Protein AF-A0AAU9V7X4-F1 (afdb_monomer_lite)

Sequence (435 aa):
MPQMSDNEHKAELEITHAEAVSEPPMSDLEDLETSSVGSTESSCNRRVSLLYTSPRRGTGVVMDLVTGVANDMLQKGKEALESASNMKRDIKATVYDSLQGLYETVLSLSDSRNRHKCNLERERAQHAKELMRVERAHSKELQNFKQLLLSGLQAAHNDIAATLKETQAVRSWLGYEMDEPFKRIKEIREAQVELEAKLQSLKKLGSSKGSCEVPQILERKIEESLKSVGGRIGSLSSRLEILSSELGETRALITEKLDNIPHTQDEDKQKEEDIGWKQELKTIESKIDQITTIKHQCKQEPQKDLTPELITISEKLEIVSSELRTMREANKTIASPHMPSIETEIAVQEVRQTLDSIKEGVTKLNPYTSSRTFAQVAAKPRSEHKQQPNHTLIISSRDPKATSDNVLTKIRSTLDLKSPGLGWKRSGKRETKRS

Radius of gyration: 50.89 Å; chains: 1; bounding box: 129×63×155 Å

Organism: Euphydryas editha (NCBI:txid104508)

pLDDT: mean 71.26, std 22.77, range [28.02, 98.5]

Foldseek 3Di:
DDDDDDDDDDDDDDDDDDDDDDDDDDDDDDDDDDDDDDDDDDDDPPPPPPQDDDPDPDVDPPDDPQLVVLVVVLVVLLVVLVVPPPDDPVVSVVVNVVSVVVSVVSVVVVVVVVVVVVVVSVVVVVVVVVVVVVVVVVVVVVVVVVVVVVVVVVVVVVVVVVVVVVVVVVVVVCCVVVVVVVVVVVVVVVVVVVVVVVVVVVVVVPPDDDDDPPDPVVVVVVVVVVVVVVVVVVVVVVVVVVVVVVVVVVVVVVVVVVVPPDDDPCVVVVVVVVVVVVVVVVVVVVVVVVVVVVVVVVPPDDDDDCVVVVVVVVVVVVVVVVVVVVVVVVVVVVPDDDDDDPVVVVVVVVVVVVVVVVVVVVCVVPVPPPPPDPVNVPDDPPPPPPVDPPDDDDDDDPDPPDDPVNVVVVVPVVDDCPDDDDDDDDDDDDDDDDD

Structure (mmCIF, N/CA/C/O backbone):
data_AF-A0AAU9V7X4-F1
#
_entry.id   AF-A0AAU9V7X4-F1
#
loop_
_atom_site.group_PDB
_atom_site.id
_atom_site.type_symbol
_atom_site.label_atom_id
_atom_site.label_alt_id
_atom_site.label_comp_id
_atom_site.label_asym_id
_atom_site.label_entity_id
_atom_site.label_seq_id
_atom_site.pdbx_PDB_ins_code
_atom_site.Cartn_x
_atom_site.Cartn_y
_atom_site.Cartn_z
_atom_site.occupancy
_atom_site.B_iso_or_equiv
_atom_site.auth_seq_id
_atom_site.auth_comp_id
_atom_site.auth_asym_id
_atom_site.auth_atom_id
_atom_site.pdbx_PDB_model_num
ATOM 1 N N . MET A 1 1 ? -59.855 -17.595 34.819 1.00 30.72 1 MET A N 1
ATOM 2 C CA . MET A 1 1 ? -60.385 -18.435 33.721 1.00 30.72 1 MET A CA 1
ATOM 3 C C . MET A 1 1 ? -60.205 -17.651 32.419 1.00 30.72 1 MET A C 1
ATOM 5 O O . MET A 1 1 ? -60.347 -16.438 32.485 1.00 30.72 1 MET A O 1
ATOM 9 N N . PRO A 1 2 ? -59.745 -18.308 31.339 1.00 42.97 2 PRO A N 1
ATOM 10 C CA . PRO A 1 2 ? -58.608 -17.936 30.463 1.00 42.97 2 PRO A CA 1
ATOM 11 C C . PRO A 1 2 ? -59.078 -17.273 29.137 1.00 42.97 2 PRO A C 1
ATOM 13 O O . PRO A 1 2 ? -60.279 -17.104 28.988 1.00 42.97 2 PRO A O 1
ATOM 16 N N . GLN A 1 3 ? -58.291 -16.805 28.151 1.00 33.91 3 GLN A N 1
ATOM 17 C CA . GLN A 1 3 ? -57.045 -17.235 27.470 1.00 33.91 3 GLN A CA 1
ATOM 18 C C . GLN A 1 3 ? -56.390 -15.973 26.830 1.00 33.91 3 GLN A C 1
ATOM 20 O O . GLN A 1 3 ? -57.121 -15.076 26.424 1.00 33.91 3 GLN A O 1
ATOM 25 N N . MET A 1 4 ? -55.077 -15.710 26.895 1.00 35.66 4 MET A N 1
ATOM 26 C CA . MET A 1 4 ? -53.954 -16.252 26.095 1.00 35.66 4 MET A CA 1
ATOM 27 C C . MET A 1 4 ? -54.194 -16.289 24.574 1.00 35.66 4 MET A C 1
ATOM 29 O O . MET A 1 4 ? -54.864 -17.193 24.082 1.00 35.66 4 MET A O 1
ATOM 33 N N . SER A 1 5 ? -53.553 -15.370 23.844 1.00 39.41 5 SER A N 1
ATOM 34 C CA . SER A 1 5 ? -53.067 -15.608 22.478 1.00 39.41 5 SER A CA 1
ATOM 35 C C . SER A 1 5 ? -51.903 -14.660 22.169 1.00 39.41 5 SER A C 1
ATOM 37 O O . SER A 1 5 ? -52.102 -13.500 21.800 1.00 39.41 5 SER A O 1
ATOM 39 N N . ASP A 1 6 ? -50.699 -15.189 22.366 1.00 33.41 6 ASP A N 1
ATOM 40 C CA . ASP A 1 6 ? -49.434 -14.688 21.842 1.00 33.41 6 ASP A CA 1
ATOM 41 C C . ASP A 1 6 ? -49.428 -14.788 20.311 1.00 33.41 6 ASP A C 1
ATOM 43 O O . ASP A 1 6 ? -49.919 -15.768 19.749 1.00 33.41 6 ASP A O 1
ATOM 47 N N . ASN A 1 7 ? -48.862 -13.791 19.628 1.00 33.34 7 ASN A N 1
ATOM 48 C CA . ASN A 1 7 ? -48.589 -13.868 18.195 1.00 33.34 7 ASN A CA 1
ATOM 49 C C . ASN A 1 7 ? -47.156 -13.379 17.944 1.00 33.34 7 ASN A C 1
ATOM 51 O O . ASN A 1 7 ? -46.900 -12.198 17.708 1.00 33.34 7 ASN A O 1
ATOM 55 N N . GLU A 1 8 ? -46.212 -14.312 18.063 1.00 36.16 8 GLU A N 1
ATOM 56 C CA . GLU A 1 8 ? -44.824 -14.157 17.641 1.00 36.16 8 GLU A CA 1
ATOM 57 C C . GLU A 1 8 ? -44.734 -14.348 16.119 1.00 36.16 8 GLU A C 1
ATOM 59 O O . GLU A 1 8 ? -44.995 -15.429 15.591 1.00 36.16 8 GLU A O 1
ATOM 64 N N . HIS A 1 9 ? -44.327 -13.306 15.392 1.00 35.53 9 HIS A N 1
ATOM 65 C CA . HIS A 1 9 ? -43.886 -13.444 14.005 1.00 35.53 9 HIS A CA 1
ATOM 66 C C . HIS A 1 9 ? -42.392 -13.757 13.967 1.00 35.53 9 HIS A C 1
ATOM 68 O O . HIS A 1 9 ? -41.532 -12.880 14.023 1.00 35.53 9 HIS A O 1
ATOM 74 N N . LYS A 1 10 ? -42.111 -15.055 13.863 1.00 33.75 10 LYS A N 1
ATOM 75 C CA . LYS A 1 10 ? -40.811 -15.641 13.557 1.00 33.75 10 LYS A CA 1
ATOM 76 C C . LYS A 1 10 ? -40.629 -15.615 12.033 1.00 33.75 10 LYS A C 1
ATOM 78 O O . LYS A 1 10 ? -41.284 -16.369 11.322 1.00 33.75 10 LYS A O 1
ATOM 83 N N . ALA A 1 11 ? -39.792 -14.713 11.526 1.00 35.59 11 ALA A N 1
ATOM 84 C CA . ALA A 1 11 ? -39.381 -14.714 10.123 1.00 35.59 11 ALA A CA 1
ATOM 85 C C . ALA A 1 11 ? -38.145 -15.611 9.972 1.00 35.59 11 ALA A C 1
ATOM 87 O O . ALA A 1 11 ? -37.038 -15.239 10.361 1.00 35.59 11 ALA A O 1
ATOM 88 N N . GLU A 1 12 ? -38.361 -16.815 9.449 1.00 31.42 12 GLU A N 1
ATOM 89 C CA . GLU A 1 12 ? -37.318 -17.726 8.985 1.00 31.42 12 GLU A CA 1
ATOM 90 C C . GLU A 1 12 ? -36.837 -17.251 7.603 1.00 31.42 12 GLU A C 1
ATOM 92 O O . GLU A 1 12 ? -37.624 -17.117 6.669 1.00 31.42 12 GLU A O 1
ATOM 97 N N . LEU A 1 13 ? -35.545 -16.933 7.489 1.00 34.25 13 LEU A N 1
ATOM 98 C CA . LEU A 1 13 ? -34.868 -16.656 6.221 1.00 34.25 13 LEU A CA 1
ATOM 99 C C . LEU A 1 13 ? -34.163 -17.942 5.778 1.00 34.25 13 LEU A C 1
ATOM 101 O O . LEU A 1 13 ? -33.057 -18.245 6.227 1.00 34.25 13 LEU A O 1
ATOM 105 N N . GLU A 1 14 ? -34.837 -18.703 4.918 1.00 29.36 14 GLU A N 1
ATOM 106 C CA . GLU A 1 14 ? -34.253 -19.801 4.148 1.00 29.36 14 GLU A CA 1
ATOM 107 C C . GLU A 1 14 ? -33.250 -19.255 3.123 1.00 29.36 14 GLU A C 1
ATOM 109 O O . GLU A 1 14 ? -33.559 -18.393 2.300 1.00 29.36 14 GLU A O 1
ATOM 114 N N . ILE A 1 15 ? -32.028 -19.785 3.171 1.00 31.42 15 ILE A N 1
ATOM 115 C CA . ILE A 1 15 ? -30.980 -19.574 2.174 1.00 31.42 15 ILE A CA 1
ATOM 116 C C . ILE A 1 15 ? -31.063 -20.743 1.191 1.00 31.42 15 ILE A C 1
ATOM 118 O O . ILE A 1 15 ? -30.637 -21.852 1.508 1.00 31.42 15 ILE A O 1
ATOM 122 N N . THR A 1 16 ? -31.586 -20.502 -0.011 1.00 30.14 16 THR A N 1
ATOM 123 C CA . THR A 1 16 ? -31.550 -21.470 -1.116 1.00 30.14 16 THR A CA 1
ATOM 124 C C . THR A 1 16 ? -30.448 -21.102 -2.107 1.00 30.14 16 THR A C 1
ATOM 126 O O . THR A 1 16 ? -30.533 -20.092 -2.807 1.00 30.14 16 THR A O 1
ATOM 129 N N . HIS A 1 17 ? -29.414 -21.943 -2.170 1.00 29.27 17 HIS A N 1
ATOM 130 C CA . HIS A 1 17 ? -28.446 -21.992 -3.264 1.00 29.27 17 HIS A CA 1
ATOM 131 C C . HIS A 1 17 ? -29.127 -22.553 -4.520 1.00 29.27 17 HIS A C 1
ATOM 133 O O . HIS A 1 17 ? -29.634 -23.671 -4.489 1.00 29.27 17 HIS A O 1
ATOM 139 N N . ALA A 1 18 ? -29.109 -21.802 -5.623 1.00 30.95 18 ALA A N 1
ATOM 140 C CA . ALA A 1 18 ? -29.470 -22.304 -6.946 1.00 30.95 18 ALA A CA 1
ATOM 141 C C . ALA A 1 18 ? -28.311 -22.053 -7.918 1.00 30.95 18 ALA A C 1
ATOM 143 O O . ALA A 1 18 ? -27.962 -20.922 -8.254 1.00 30.95 18 ALA A O 1
ATOM 144 N N . GLU A 1 19 ? -27.694 -23.165 -8.287 1.00 29.75 19 GLU A N 1
ATOM 145 C CA . GLU A 1 19 ? -26.628 -23.370 -9.251 1.00 29.75 19 GLU A CA 1
ATOM 146 C C . GLU A 1 19 ? -27.222 -23.335 -10.669 1.00 29.75 19 GLU A C 1
ATOM 148 O O . GLU A 1 19 ? -28.188 -24.039 -10.957 1.00 29.75 19 GLU A O 1
ATOM 153 N N . ALA A 1 20 ? -26.677 -22.501 -11.557 1.00 31.05 20 ALA A N 1
ATOM 154 C CA . ALA A 1 20 ? -27.019 -22.502 -12.978 1.00 31.05 20 ALA A CA 1
ATOM 155 C C . ALA A 1 20 ? -25.735 -22.353 -13.800 1.00 31.05 20 ALA A C 1
ATOM 157 O O . ALA A 1 20 ? -25.254 -21.253 -14.074 1.00 31.05 20 ALA A O 1
ATOM 158 N N . VAL A 1 21 ? -25.162 -23.506 -14.141 1.00 30.55 21 VAL A N 1
ATOM 159 C CA . VAL A 1 21 ? -24.080 -23.678 -15.111 1.00 30.55 21 VAL A CA 1
ATOM 160 C C . VAL A 1 21 ? -24.707 -23.670 -16.506 1.00 30.55 21 VAL A C 1
ATOM 162 O O . VAL A 1 21 ? -25.600 -24.464 -16.787 1.00 30.55 21 VAL A O 1
ATOM 165 N N . SER A 1 22 ? -24.253 -22.770 -17.378 1.00 31.19 22 SER A N 1
ATOM 166 C CA . SER A 1 22 ? -24.590 -22.763 -18.805 1.00 31.19 22 SER A CA 1
ATOM 167 C C . SER A 1 22 ? -23.291 -22.795 -19.606 1.00 31.19 22 SER A C 1
ATOM 169 O O . SER A 1 22 ? -22.630 -21.771 -19.768 1.00 31.19 22 SER A O 1
ATOM 171 N N . GLU A 1 23 ? -22.924 -23.978 -20.094 1.00 31.84 23 GLU A N 1
ATOM 172 C CA . GLU A 1 23 ? -21.881 -24.176 -21.106 1.00 31.84 23 GLU A CA 1
ATOM 173 C C . GLU A 1 23 ? -22.403 -23.818 -22.510 1.00 31.84 23 GLU A C 1
ATOM 175 O O . GLU A 1 23 ? -23.564 -24.096 -22.822 1.00 31.84 23 GLU A O 1
ATOM 180 N N . PRO A 1 24 ? -21.554 -23.266 -23.395 1.00 34.50 24 PRO A N 1
ATOM 181 C CA . PRO A 1 24 ? -21.704 -23.393 -24.839 1.00 34.50 24 PRO A CA 1
ATOM 182 C C . PRO A 1 24 ? -20.610 -24.308 -25.445 1.00 34.50 24 PRO A C 1
ATOM 184 O O . PRO A 1 24 ? -19.594 -24.575 -24.801 1.00 34.50 24 PRO A O 1
ATOM 187 N N . PRO A 1 25 ? -20.820 -24.822 -26.671 1.00 32.41 25 PRO A N 1
ATOM 188 C CA . PRO A 1 25 ? -20.326 -26.129 -27.090 1.00 32.41 25 PRO A CA 1
ATOM 189 C C . PRO A 1 25 ? -18.894 -26.145 -27.638 1.00 32.41 25 PRO A C 1
ATOM 191 O O . PRO A 1 25 ? -18.399 -25.179 -28.218 1.00 32.41 25 PRO A O 1
ATOM 194 N N . MET A 1 26 ? -18.296 -27.327 -27.487 1.00 29.56 26 MET A N 1
ATOM 195 C CA . MET A 1 26 ? -17.063 -27.812 -28.102 1.00 29.56 26 MET A CA 1
ATOM 196 C C . MET A 1 26 ? -17.129 -27.794 -29.636 1.00 29.56 26 MET A C 1
ATOM 198 O O . MET A 1 26 ? -18.118 -28.222 -30.230 1.00 29.56 26 MET A O 1
ATOM 202 N N . SER A 1 27 ? -16.028 -27.382 -30.261 1.00 30.39 27 SER A N 1
ATOM 203 C CA . SER A 1 27 ? -15.673 -27.763 -31.627 1.00 30.39 27 SER A CA 1
ATOM 204 C C . SER A 1 27 ? -14.194 -28.125 -31.660 1.00 30.39 27 SER A C 1
ATOM 206 O O . SER A 1 27 ? -13.351 -27.365 -31.178 1.00 30.39 27 SER A O 1
ATOM 208 N N . ASP A 1 28 ? -13.946 -29.303 -32.209 1.00 28.34 28 ASP A N 1
ATOM 209 C CA . ASP A 1 28 ? -12.711 -30.071 -32.219 1.00 28.34 28 ASP A CA 1
ATOM 210 C C . ASP A 1 28 ? -11.576 -29.409 -33.011 1.00 28.34 28 ASP A C 1
ATOM 212 O O . ASP A 1 28 ? -11.815 -28.784 -34.045 1.00 28.34 28 ASP A O 1
ATOM 216 N N . LEU A 1 29 ? -10.331 -29.611 -32.562 1.00 34.53 29 LEU A N 1
ATOM 217 C CA . LEU A 1 29 ? -9.209 -29.914 -33.454 1.00 34.53 29 LEU A CA 1
ATOM 218 C C . LEU A 1 29 ? -8.021 -30.495 -32.670 1.00 34.53 29 LEU A C 1
ATOM 220 O O . LEU A 1 29 ? -7.437 -29.873 -31.784 1.00 34.53 29 LEU A O 1
ATOM 224 N N . GLU A 1 30 ? -7.764 -31.733 -33.060 1.00 34.00 30 GLU A N 1
ATOM 225 C CA . GLU A 1 30 ? -6.785 -32.746 -32.694 1.00 34.00 30 GLU A CA 1
ATOM 226 C C . GLU A 1 30 ? -5.323 -32.282 -32.502 1.00 34.00 30 GLU A C 1
ATOM 228 O O . GLU A 1 30 ? -4.775 -31.473 -33.248 1.00 34.00 30 GLU A O 1
ATOM 233 N N . ASP A 1 31 ? -4.714 -32.898 -31.484 1.00 31.39 31 ASP A N 1
ATOM 234 C CA . ASP A 1 31 ? -3.425 -33.599 -31.476 1.00 31.39 31 ASP A CA 1
ATOM 235 C C . ASP A 1 31 ? -2.121 -32.887 -31.877 1.00 31.39 31 ASP A C 1
ATOM 237 O O . ASP A 1 31 ? -1.772 -32.724 -33.044 1.00 31.39 31 ASP A O 1
ATOM 241 N N . LEU A 1 32 ? -1.270 -32.680 -30.862 1.00 35.56 32 LEU A N 1
ATOM 242 C CA . LEU A 1 32 ? 0.072 -33.276 -30.867 1.00 35.56 32 LEU A CA 1
ATOM 243 C C . LEU A 1 32 ? 0.621 -33.387 -29.439 1.00 35.56 32 LEU A C 1
ATOM 245 O O . LEU A 1 32 ? 1.102 -32.431 -28.826 1.00 35.56 32 LEU A O 1
ATOM 249 N N . GLU A 1 33 ? 0.535 -34.609 -28.923 1.00 32.84 33 GLU A N 1
ATOM 250 C CA . GLU A 1 33 ? 1.266 -35.087 -27.761 1.00 32.84 33 GLU A CA 1
ATOM 251 C C . GLU A 1 33 ? 2.782 -35.000 -28.002 1.00 32.84 33 GLU A C 1
ATOM 253 O O . GLU A 1 33 ? 3.286 -35.495 -29.003 1.00 32.84 33 GLU A O 1
ATOM 258 N N . THR A 1 34 ? 3.530 -34.498 -27.018 1.00 32.31 34 THR A N 1
ATOM 259 C CA . THR A 1 34 ? 4.653 -35.278 -26.476 1.00 32.31 34 THR A CA 1
ATOM 260 C C . THR A 1 34 ? 4.748 -35.040 -24.977 1.00 32.31 34 THR A C 1
ATOM 262 O O . THR A 1 34 ? 5.019 -33.939 -24.496 1.00 32.31 34 THR A O 1
ATOM 265 N N . SER A 1 35 ? 4.491 -36.126 -24.264 1.00 30.92 35 SER A N 1
ATOM 266 C CA . SER A 1 35 ? 4.627 -36.357 -22.836 1.00 30.92 35 SER A CA 1
ATOM 267 C C . SER A 1 35 ? 6.038 -36.107 -22.294 1.00 30.92 35 SER A C 1
ATOM 269 O O . SER A 1 35 ? 7.014 -36.501 -22.928 1.00 30.92 35 SER A O 1
ATOM 271 N N . SER A 1 36 ? 6.135 -35.630 -21.049 1.00 30.58 36 SER A N 1
ATOM 272 C CA . SER A 1 36 ? 6.896 -36.333 -20.000 1.00 30.58 36 SER A CA 1
ATOM 273 C C . SER A 1 36 ? 6.608 -35.735 -18.612 1.00 30.58 36 SER A C 1
ATOM 275 O O . SER A 1 36 ? 7.132 -34.679 -18.268 1.00 30.58 36 SER A O 1
ATOM 277 N N . VAL A 1 37 ? 5.740 -36.435 -17.865 1.00 35.31 37 VAL A N 1
ATOM 278 C CA . VAL A 1 37 ? 5.791 -36.808 -16.425 1.00 35.31 37 VAL A CA 1
ATOM 279 C C . VAL A 1 37 ? 6.627 -35.905 -15.494 1.00 35.31 37 VAL A C 1
ATOM 281 O O . VAL A 1 37 ? 7.814 -35.722 -15.722 1.00 35.31 37 VAL A O 1
ATOM 284 N N . GLY A 1 38 ? 6.167 -35.365 -14.362 1.00 28.02 38 GLY A N 1
ATOM 285 C CA . GLY A 1 38 ? 4.974 -35.574 -13.540 1.00 28.02 38 GLY A CA 1
ATOM 286 C C . GLY A 1 38 ? 5.382 -35.437 -12.060 1.00 28.02 38 GLY A C 1
ATOM 287 O O . GLY A 1 38 ? 6.345 -36.079 -11.655 1.00 28.02 38 GLY A O 1
ATOM 288 N N . SER A 1 39 ? 4.701 -34.581 -11.282 1.00 31.48 39 SER A N 1
ATOM 289 C CA . SER A 1 39 ? 4.432 -34.727 -9.829 1.00 31.48 39 SER A CA 1
ATOM 290 C C . SER A 1 39 ? 3.629 -33.528 -9.292 1.00 31.48 39 SER A C 1
ATOM 292 O O . SER A 1 39 ? 4.160 -32.445 -9.069 1.00 31.48 39 SER A O 1
ATOM 294 N N . THR A 1 40 ? 2.320 -33.768 -9.188 1.00 33.16 40 THR A N 1
ATOM 295 C CA . THR A 1 40 ? 1.394 -33.480 -8.071 1.00 33.16 40 THR A CA 1
ATOM 296 C C . THR A 1 40 ? 1.391 -32.124 -7.342 1.00 33.16 40 THR A C 1
ATOM 298 O O . THR A 1 40 ? 2.305 -31.780 -6.602 1.00 33.16 40 THR A O 1
ATOM 301 N N . GLU A 1 41 ? 0.211 -31.496 -7.452 1.00 30.78 41 GLU A N 1
ATOM 302 C CA . GLU A 1 41 ? -0.530 -30.716 -6.444 1.00 30.78 41 GLU A CA 1
ATOM 303 C C . GLU A 1 41 ? -0.030 -29.318 -6.042 1.00 30.78 41 GLU A C 1
ATOM 305 O O . GLU A 1 41 ? 0.834 -29.143 -5.194 1.00 30.78 41 GLU A O 1
ATOM 310 N N . SER A 1 42 ? -0.709 -28.287 -6.559 1.00 34.16 42 SER A N 1
ATOM 311 C CA . SER A 1 42 ? -1.570 -27.423 -5.733 1.00 34.16 42 SER A CA 1
ATOM 312 C C . SER A 1 42 ? -2.266 -26.389 -6.624 1.00 34.16 42 SER A C 1
ATOM 314 O O . SER A 1 42 ? -1.626 -25.621 -7.349 1.00 34.16 42 SER A O 1
ATOM 316 N N . SER A 1 43 ? -3.597 -26.400 -6.588 1.00 39.78 43 SER A N 1
ATOM 317 C CA . SER A 1 43 ? -4.465 -25.453 -7.282 1.00 39.78 43 SER A CA 1
ATOM 318 C C . SER A 1 43 ? -4.207 -24.035 -6.773 1.00 39.78 43 SER A C 1
ATOM 320 O O . SER A 1 43 ? -4.572 -23.676 -5.655 1.00 39.78 43 SER A O 1
ATOM 322 N N . CYS A 1 44 ? -3.576 -23.205 -7.600 1.00 30.17 44 CYS A N 1
ATOM 323 C CA . CYS A 1 44 ? -3.637 -21.762 -7.448 1.00 30.17 44 CYS A CA 1
ATOM 324 C C . CYS A 1 44 ? -3.922 -21.121 -8.805 1.00 30.17 44 CYS A C 1
ATOM 326 O O . CYS A 1 44 ? -3.212 -21.337 -9.789 1.00 30.17 44 CYS A O 1
ATOM 328 N N . ASN A 1 45 ? -4.998 -20.333 -8.828 1.00 33.75 45 ASN A N 1
ATOM 329 C CA . ASN A 1 45 ? -5.410 -19.456 -9.913 1.00 33.75 45 ASN A CA 1
ATOM 330 C C . ASN A 1 45 ? -4.191 -18.788 -10.561 1.00 33.75 45 ASN A C 1
ATOM 332 O O . ASN A 1 45 ? -3.595 -17.863 -9.997 1.00 33.75 45 ASN A O 1
ATOM 336 N N . ARG A 1 46 ? -3.821 -19.257 -11.760 1.00 32.38 46 ARG A N 1
ATOM 337 C CA . ARG A 1 46 ? -2.793 -18.631 -12.591 1.00 32.38 46 ARG A CA 1
ATOM 338 C C . ARG A 1 46 ? -3.307 -17.267 -13.041 1.00 32.38 46 ARG A C 1
ATOM 340 O O . ARG A 1 46 ? -3.888 -17.123 -14.110 1.00 32.38 46 ARG A O 1
ATOM 347 N N . ARG A 1 47 ? -3.033 -16.236 -12.241 1.00 38.78 47 ARG A N 1
ATOM 348 C CA . ARG A 1 47 ? -2.853 -14.886 -12.775 1.00 38.78 47 ARG A CA 1
ATOM 349 C C . ARG A 1 47 ? -1.775 -14.988 -13.849 1.00 38.78 47 ARG A C 1
ATOM 351 O O . ARG A 1 47 ? -0.619 -15.267 -13.536 1.00 38.78 47 ARG A O 1
ATOM 358 N N . VAL A 1 48 ? -2.175 -14.803 -15.105 1.00 38.38 48 VAL A N 1
ATOM 359 C CA . VAL A 1 48 ? -1.262 -14.641 -16.235 1.00 38.38 48 VAL A CA 1
ATOM 360 C C . VAL A 1 48 ? -0.249 -13.569 -15.841 1.00 38.38 48 VAL A C 1
ATOM 362 O O . VAL A 1 48 ? -0.604 -12.425 -15.553 1.00 38.38 48 VAL A O 1
ATOM 365 N N . SER A 1 49 ? 1.012 -13.972 -15.724 1.00 43.06 49 SER A N 1
ATOM 366 C CA . SER A 1 49 ? 2.118 -13.068 -15.443 1.00 43.06 49 SER A CA 1
ATOM 367 C C . SER A 1 49 ? 2.194 -12.033 -16.564 1.00 43.06 49 SER A C 1
ATOM 369 O O . SER A 1 49 ? 2.651 -12.342 -17.657 1.00 43.06 49 SER A O 1
ATOM 371 N N . LEU A 1 50 ? 1.798 -10.791 -16.274 1.00 51.03 50 LEU A N 1
ATOM 372 C CA . LEU A 1 50 ? 2.036 -9.619 -17.129 1.00 51.03 50 LEU A CA 1
ATOM 373 C C . LEU A 1 50 ? 3.525 -9.235 -17.213 1.00 51.03 50 LEU A C 1
ATOM 375 O O . LEU A 1 50 ? 3.888 -8.278 -17.893 1.00 51.03 50 LEU A O 1
ATOM 379 N N . LEU A 1 51 ? 4.408 -9.954 -16.513 1.00 44.31 51 LEU A N 1
ATOM 380 C CA . LEU A 1 51 ? 5.842 -9.753 -16.638 1.00 44.31 51 LEU A CA 1
ATOM 381 C C . LEU A 1 51 ? 6.340 -10.502 -17.869 1.00 44.31 51 LEU A C 1
ATOM 383 O O . LEU A 1 51 ? 6.389 -11.733 -17.884 1.00 44.31 51 LEU A O 1
ATOM 387 N N . TYR A 1 52 ? 6.723 -9.718 -18.875 1.00 45.78 52 TYR A N 1
ATOM 388 C CA . TYR A 1 52 ? 7.433 -10.163 -20.065 1.00 45.78 52 TYR A CA 1
ATOM 389 C C . TYR A 1 52 ? 8.615 -11.042 -19.637 1.00 45.78 52 TYR A C 1
ATOM 391 O O . TYR A 1 52 ? 9.551 -10.584 -18.971 1.00 45.78 52 TYR A O 1
ATOM 399 N N . THR A 1 53 ? 8.561 -12.329 -19.971 1.00 47.50 53 THR A N 1
ATOM 400 C CA . THR A 1 53 ? 9.704 -13.223 -19.819 1.00 47.50 53 THR A CA 1
ATOM 401 C C . THR A 1 53 ? 10.799 -12.702 -20.734 1.00 47.50 53 THR A C 1
ATOM 403 O O . THR A 1 53 ? 10.630 -12.674 -21.952 1.00 47.50 53 THR A O 1
ATOM 406 N N . SER A 1 54 ? 11.898 -12.234 -20.141 1.00 47.06 54 SER A N 1
ATOM 407 C CA . SER A 1 54 ? 13.067 -11.767 -20.885 1.00 47.06 54 SER A CA 1
ATOM 408 C C . SER A 1 54 ? 13.453 -12.830 -21.924 1.00 47.06 54 SER A C 1
ATOM 410 O O . SER A 1 54 ? 13.484 -14.013 -21.559 1.00 47.06 54 SER A O 1
ATOM 412 N N . PRO A 1 55 ? 13.703 -12.463 -23.197 1.00 45.88 55 PRO A N 1
ATOM 413 C CA . PRO A 1 55 ? 14.048 -13.441 -24.216 1.00 45.88 55 PRO A CA 1
ATOM 414 C C . PRO A 1 55 ? 15.244 -14.252 -23.727 1.00 45.88 55 PRO A C 1
ATOM 416 O O . PRO A 1 55 ? 16.244 -13.683 -23.272 1.00 45.88 55 PRO A O 1
ATOM 419 N N . ARG A 1 56 ? 15.134 -15.587 -23.782 1.00 48.28 56 ARG A N 1
ATOM 420 C CA . ARG A 1 56 ? 16.282 -16.476 -23.573 1.00 48.28 56 ARG A CA 1
ATOM 421 C C . ARG A 1 56 ? 17.438 -15.932 -24.410 1.00 48.28 56 ARG A C 1
ATOM 423 O O . ARG A 1 56 ? 17.236 -15.610 -25.579 1.00 48.28 56 ARG A O 1
ATOM 430 N N . ARG A 1 57 ? 18.627 -15.825 -23.807 1.00 48.00 57 ARG A N 1
ATOM 431 C CA . ARG A 1 57 ? 19.874 -15.505 -24.514 1.00 48.00 57 ARG A CA 1
ATOM 432 C C . ARG A 1 57 ? 20.113 -16.585 -25.571 1.00 48.00 57 ARG A C 1
ATOM 434 O O . ARG A 1 57 ? 20.752 -17.591 -25.290 1.00 48.00 57 ARG A O 1
ATOM 441 N N . GLY A 1 58 ? 19.538 -16.397 -26.753 1.00 44.00 58 GLY A N 1
ATOM 442 C CA . GLY A 1 58 ? 19.926 -17.107 -27.955 1.00 44.00 58 GLY A CA 1
ATOM 443 C C . GLY A 1 58 ? 21.333 -16.655 -28.306 1.00 44.00 58 GLY A C 1
ATOM 444 O O . GLY A 1 58 ? 21.613 -15.459 -28.362 1.00 44.00 58 GLY A O 1
ATOM 445 N N . THR A 1 59 ? 22.226 -17.618 -28.467 1.00 47.72 59 THR A N 1
ATOM 446 C CA . THR A 1 59 ? 23.663 -17.470 -28.712 1.00 47.72 59 THR A CA 1
ATOM 447 C C . THR A 1 59 ? 23.953 -17.013 -30.148 1.00 47.72 59 THR A C 1
ATOM 449 O O . THR A 1 59 ? 24.793 -17.582 -30.835 1.00 47.72 59 THR A O 1
ATOM 452 N N . GLY A 1 60 ? 23.226 -16.005 -30.624 1.00 51.22 60 GLY A N 1
ATOM 453 C CA . GLY A 1 60 ? 23.405 -15.398 -31.934 1.00 51.22 60 GLY A CA 1
ATOM 454 C C . GLY A 1 60 ? 23.346 -13.886 -31.799 1.00 51.22 60 GLY A C 1
ATOM 455 O O . GLY A 1 60 ? 22.466 -13.353 -31.121 1.00 51.22 60 GLY A O 1
ATOM 456 N N . VAL A 1 61 ? 24.291 -13.191 -32.429 1.00 53.59 61 VAL A N 1
ATOM 457 C CA . VAL A 1 61 ? 24.195 -11.745 -32.639 1.00 53.59 61 VAL A CA 1
ATOM 458 C C . VAL A 1 61 ? 23.011 -11.535 -33.577 1.00 53.59 61 VAL A C 1
ATOM 460 O O . VAL A 1 61 ? 23.137 -11.685 -34.788 1.00 53.59 61 VAL A O 1
ATOM 463 N N . VAL A 1 62 ? 21.829 -11.279 -33.017 1.00 58.53 62 VAL A N 1
ATOM 464 C CA . VAL A 1 62 ? 20.679 -10.845 -33.809 1.00 58.53 62 VAL A CA 1
ATOM 465 C C . VAL A 1 62 ? 21.027 -9.449 -34.301 1.00 58.53 62 VAL A C 1
ATOM 467 O O . VAL A 1 62 ? 20.951 -8.489 -33.533 1.00 58.53 62 VAL A O 1
ATOM 470 N N . MET A 1 63 ? 21.481 -9.354 -35.552 1.00 67.12 63 MET A N 1
ATOM 471 C CA . MET A 1 63 ? 21.694 -8.064 -36.191 1.00 67.12 63 MET A CA 1
ATOM 472 C C . MET A 1 63 ? 20.346 -7.365 -36.287 1.00 67.12 63 MET A C 1
ATOM 474 O O . MET A 1 63 ? 19.384 -7.889 -36.853 1.00 67.12 63 MET A O 1
ATOM 478 N N . ASP A 1 64 ? 20.256 -6.193 -35.676 1.00 82.75 64 ASP A N 1
ATOM 479 C CA . ASP A 1 64 ? 19.115 -5.326 -35.882 1.00 82.75 64 ASP A CA 1
ATOM 480 C C . ASP A 1 64 ? 19.104 -4.826 -37.330 1.00 82.75 64 ASP A C 1
ATOM 482 O O . ASP A 1 64 ? 20.140 -4.723 -37.981 1.00 82.75 64 ASP A O 1
ATOM 486 N N . LEU A 1 65 ? 17.920 -4.483 -37.837 1.00 86.50 65 LEU A N 1
ATOM 487 C CA . LEU A 1 65 ? 17.735 -4.077 -39.233 1.00 86.50 65 LEU A CA 1
ATOM 488 C C . LEU A 1 65 ? 18.736 -2.994 -39.682 1.00 86.50 65 LEU A C 1
ATOM 490 O O . LEU A 1 65 ? 19.206 -3.019 -40.813 1.00 86.50 65 LEU A O 1
ATOM 494 N N . VAL A 1 66 ? 19.101 -2.073 -38.784 1.00 88.50 66 VAL A N 1
ATOM 495 C CA . VAL A 1 66 ? 20.049 -0.986 -39.071 1.00 88.50 66 VAL A CA 1
ATOM 496 C C . VAL A 1 66 ? 21.481 -1.499 -39.234 1.00 88.50 66 VAL A C 1
ATOM 498 O O . VAL A 1 66 ? 22.171 -1.057 -40.150 1.00 88.50 66 VAL A O 1
ATOM 501 N N . THR A 1 67 ? 21.938 -2.436 -38.397 1.00 91.44 67 THR A N 1
ATOM 502 C CA . THR A 1 67 ? 23.279 -3.029 -38.552 1.00 91.44 67 THR A CA 1
ATOM 503 C C . THR A 1 67 ? 23.350 -3.942 -39.769 1.00 91.44 67 THR A C 1
ATOM 505 O O . THR A 1 67 ? 24.360 -3.919 -40.468 1.00 91.44 67 THR A O 1
ATOM 508 N N . GLY A 1 68 ? 22.259 -4.644 -40.096 1.00 92.38 68 GLY A N 1
ATOM 509 C CA . GLY A 1 68 ? 22.132 -5.391 -41.350 1.00 92.38 68 GLY A CA 1
ATOM 510 C C . GLY A 1 68 ? 22.263 -4.489 -42.582 1.00 92.38 68 GLY A C 1
ATOM 511 O O . GLY A 1 68 ? 23.134 -4.711 -43.417 1.00 92.38 68 GLY A O 1
ATOM 512 N N . VAL A 1 69 ? 21.480 -3.406 -42.653 1.00 93.44 69 VAL A N 1
ATOM 513 C CA . VAL A 1 69 ? 21.551 -2.435 -43.763 1.00 93.44 69 VAL A CA 1
ATOM 514 C C . VAL A 1 69 ? 22.930 -1.775 -43.853 1.00 93.44 69 VAL A C 1
ATOM 516 O O . VAL A 1 69 ? 23.450 -1.586 -44.951 1.00 93.44 69 VAL A O 1
ATOM 519 N N . ALA A 1 70 ? 23.554 -1.443 -42.720 1.00 93.94 70 ALA A N 1
ATOM 520 C CA . ALA A 1 70 ? 24.899 -0.871 -42.709 1.00 93.94 70 ALA A CA 1
ATOM 521 C C . ALA A 1 70 ? 25.954 -1.855 -43.243 1.00 93.94 70 ALA A C 1
ATOM 523 O O . ALA A 1 70 ? 26.851 -1.437 -43.975 1.00 93.94 70 ALA A O 1
ATOM 524 N N . ASN A 1 71 ? 25.828 -3.149 -42.934 1.00 94.50 71 ASN A N 1
ATOM 525 C CA . ASN A 1 71 ? 26.694 -4.190 -43.484 1.00 94.50 71 ASN A CA 1
ATOM 526 C C . ASN A 1 71 ? 26.486 -4.363 -45.000 1.00 94.50 71 ASN A C 1
ATOM 528 O O . ASN A 1 71 ? 27.457 -4.439 -45.749 1.00 94.50 71 ASN A O 1
ATOM 532 N N . ASP A 1 72 ? 25.237 -4.336 -45.470 1.00 95.56 72 ASP A N 1
ATOM 533 C CA . ASP A 1 72 ? 24.924 -4.399 -46.902 1.00 95.56 72 ASP A CA 1
ATOM 534 C C . ASP A 1 72 ? 25.498 -3.194 -47.662 1.00 95.56 72 ASP A C 1
ATOM 536 O O . ASP A 1 72 ? 26.033 -3.336 -48.762 1.00 95.56 72 ASP A O 1
ATOM 540 N N . MET A 1 73 ? 25.406 -1.990 -47.085 1.00 94.69 73 MET A N 1
ATOM 541 C CA . MET A 1 73 ? 25.994 -0.780 -47.666 1.00 94.69 73 MET A CA 1
ATOM 542 C C . MET A 1 73 ? 27.520 -0.822 -47.664 1.00 94.69 73 MET A C 1
ATOM 544 O O . MET A 1 73 ? 28.131 -0.420 -48.655 1.00 94.69 73 MET A O 1
ATOM 548 N N . LEU A 1 74 ? 28.131 -1.327 -46.587 1.00 95.69 74 LEU A N 1
ATOM 549 C CA . LEU A 1 74 ? 29.568 -1.568 -46.530 1.00 95.69 74 LEU A CA 1
ATOM 550 C C . LEU A 1 74 ? 29.971 -2.489 -47.682 1.00 95.69 74 LEU A C 1
ATOM 552 O O . LEU A 1 74 ? 30.809 -2.100 -48.488 1.00 95.69 74 LEU A O 1
ATOM 556 N N . GLN A 1 75 ? 29.330 -3.651 -47.808 1.00 96.50 75 GLN A N 1
ATOM 557 C CA . GLN A 1 75 ? 29.653 -4.652 -48.821 1.00 96.50 75 GLN A CA 1
ATOM 558 C C . GLN A 1 75 ? 29.479 -4.123 -50.256 1.00 96.50 75 GLN A C 1
ATOM 560 O O . GLN A 1 75 ? 30.398 -4.247 -51.064 1.00 96.50 75 GLN A O 1
ATOM 565 N N . LYS A 1 76 ? 28.377 -3.418 -50.547 1.00 95.62 76 LYS A N 1
ATOM 566 C CA . LYS A 1 76 ? 28.175 -2.730 -51.838 1.00 95.62 76 LYS A CA 1
ATOM 567 C C . LYS A 1 76 ? 29.256 -1.683 -52.117 1.00 95.62 76 LYS A C 1
ATOM 569 O O . LYS A 1 76 ? 29.713 -1.549 -53.250 1.00 95.62 76 LYS A O 1
ATOM 574 N N . GLY A 1 77 ? 29.678 -0.939 -51.092 1.00 94.88 77 GLY A N 1
ATOM 575 C CA . GLY A 1 77 ? 30.777 0.021 -51.193 1.00 94.88 77 GLY A CA 1
ATOM 576 C C . GLY A 1 77 ? 32.108 -0.652 -51.536 1.00 94.88 77 GLY A C 1
ATOM 577 O O . GLY A 1 77 ? 32.839 -0.151 -52.390 1.00 94.88 77 GLY A O 1
ATOM 578 N N . LYS A 1 78 ? 32.391 -1.816 -50.933 1.00 94.62 78 LYS A N 1
ATOM 579 C CA . LYS A 1 78 ? 33.581 -2.627 -51.236 1.00 94.62 78 LYS A CA 1
ATOM 580 C C . LYS A 1 78 ? 33.586 -3.089 -52.696 1.00 94.62 78 LYS A C 1
ATOM 582 O O . LYS A 1 78 ? 34.535 -2.819 -53.432 1.00 94.62 78 LYS A O 1
ATOM 587 N N . GLU A 1 79 ? 32.485 -3.682 -53.146 1.00 94.94 79 GLU A N 1
ATOM 588 C CA . GLU A 1 79 ? 32.317 -4.174 -54.521 1.00 94.94 79 GLU A CA 1
ATOM 589 C C . GLU A 1 79 ? 32.443 -3.049 -55.565 1.00 94.94 79 GLU A C 1
ATOM 591 O O . GLU A 1 79 ? 33.104 -3.207 -56.597 1.00 94.94 79 GLU A O 1
ATOM 596 N N . ALA A 1 80 ? 31.877 -1.870 -55.282 1.00 93.25 80 ALA A N 1
ATOM 597 C CA . ALA A 1 80 ? 32.007 -0.696 -56.144 1.00 93.25 80 ALA A CA 1
ATOM 598 C C . ALA A 1 80 ? 33.459 -0.182 -56.222 1.00 93.25 80 ALA A C 1
ATOM 600 O O . ALA A 1 80 ? 33.937 0.178 -57.302 1.00 93.25 80 ALA A O 1
ATOM 601 N N . LEU A 1 81 ? 34.189 -0.180 -55.100 1.00 93.12 81 LEU A N 1
ATOM 602 C CA . LEU A 1 81 ? 35.602 0.215 -55.042 1.00 93.12 81 LEU A CA 1
ATOM 603 C C . LEU A 1 81 ? 36.518 -0.766 -55.782 1.00 93.12 81 LEU A C 1
ATOM 605 O O . LEU A 1 81 ? 37.513 -0.347 -56.384 1.00 93.12 81 LEU A O 1
ATOM 609 N N . GLU A 1 82 ? 36.209 -2.060 -55.747 1.00 90.19 82 GLU A N 1
ATOM 610 C CA . GLU A 1 82 ? 36.925 -3.085 -56.514 1.00 90.19 82 GLU A CA 1
ATOM 611 C C . GLU A 1 82 ? 36.673 -2.933 -58.016 1.00 90.19 82 GLU A C 1
ATOM 613 O O . GLU A 1 82 ? 37.628 -2.926 -58.794 1.00 90.19 82 GLU A O 1
ATOM 618 N N . SER A 1 83 ? 35.419 -2.682 -58.403 1.00 92.69 83 SER A N 1
ATOM 619 C CA . SER A 1 83 ? 35.003 -2.477 -59.799 1.00 92.69 83 SER A CA 1
ATOM 620 C C . SER A 1 83 ? 35.595 -1.209 -60.434 1.00 92.69 83 SER A C 1
ATOM 622 O O . SER A 1 83 ? 35.804 -1.148 -61.647 1.00 92.69 83 SER A O 1
ATOM 624 N N . ALA A 1 84 ? 35.909 -0.186 -59.634 1.00 90.06 84 ALA A N 1
ATOM 625 C CA . ALA A 1 84 ? 36.539 1.046 -60.103 1.00 90.06 84 ALA A CA 1
ATOM 626 C C . ALA A 1 84 ? 38.031 0.830 -60.440 1.00 90.06 84 ALA A C 1
ATOM 628 O O . ALA A 1 84 ? 38.917 1.043 -59.609 1.00 90.06 84 ALA A O 1
ATOM 629 N N . SER A 1 85 ? 38.344 0.416 -61.670 1.00 83.50 85 SER A N 1
ATOM 630 C CA . SER A 1 85 ? 39.710 0.051 -62.096 1.00 83.50 85 SER A CA 1
ATOM 631 C C . SER A 1 85 ? 40.711 1.218 -62.172 1.00 83.50 85 SER A C 1
ATOM 633 O O . SER A 1 85 ? 41.915 0.986 -62.111 1.00 83.50 85 SER A O 1
ATOM 635 N N . ASN A 1 86 ? 40.245 2.471 -62.241 1.00 88.94 86 ASN A N 1
ATOM 636 C CA . ASN A 1 86 ? 41.091 3.657 -62.455 1.00 88.94 86 ASN A CA 1
ATOM 637 C C . ASN A 1 86 ? 41.406 4.469 -61.176 1.00 88.94 86 ASN A C 1
ATOM 639 O O . ASN A 1 86 ? 41.868 5.606 -61.245 1.00 88.94 86 ASN A O 1
ATOM 643 N N . MET A 1 87 ? 41.123 3.933 -59.985 1.00 90.44 87 MET A N 1
ATOM 644 C CA . MET A 1 87 ? 41.331 4.670 -58.733 1.00 90.44 87 MET A CA 1
ATOM 645 C C . MET A 1 87 ? 42.650 4.285 -58.054 1.00 90.44 87 MET A C 1
ATOM 647 O O . MET A 1 87 ? 42.968 3.100 -57.930 1.00 90.44 87 MET A O 1
ATOM 651 N N . LYS A 1 88 ? 43.412 5.285 -57.582 1.00 94.31 88 LYS A N 1
ATOM 652 C CA . LYS A 1 88 ? 44.681 5.066 -56.866 1.00 94.31 88 LYS A CA 1
ATOM 653 C C . LYS A 1 88 ? 44.454 4.203 -55.618 1.00 94.31 88 LYS A C 1
ATOM 655 O O . LYS A 1 88 ? 43.485 4.413 -54.888 1.00 94.31 88 LYS A O 1
ATOM 660 N N . ARG A 1 89 ? 45.373 3.264 -55.359 1.00 92.06 89 ARG A N 1
ATOM 661 C CA . ARG A 1 89 ? 45.302 2.312 -54.234 1.00 92.06 89 ARG A CA 1
ATOM 662 C C . ARG A 1 89 ? 45.140 3.012 -52.882 1.00 92.06 89 ARG A C 1
ATOM 664 O O . ARG A 1 89 ? 44.307 2.583 -52.095 1.00 92.06 89 ARG A O 1
ATOM 671 N N . ASP A 1 90 ? 45.869 4.099 -52.652 1.00 92.25 90 ASP A N 1
ATOM 672 C CA . ASP A 1 90 ? 45.828 4.817 -51.371 1.00 92.25 90 ASP A CA 1
ATOM 673 C C . ASP A 1 90 ? 44.451 5.444 -51.119 1.00 92.25 90 ASP A C 1
ATOM 675 O O . ASP A 1 90 ? 43.915 5.349 -50.022 1.00 92.25 90 ASP A O 1
ATOM 679 N N . ILE A 1 91 ? 43.822 5.988 -52.169 1.00 92.62 91 ILE A N 1
ATOM 680 C CA . ILE A 1 91 ? 42.463 6.543 -52.092 1.00 92.62 91 ILE A CA 1
ATOM 681 C C . ILE A 1 91 ? 41.456 5.426 -51.803 1.00 92.62 91 ILE A C 1
ATOM 683 O O . ILE A 1 91 ? 40.588 5.599 -50.952 1.00 92.62 91 ILE A O 1
ATOM 687 N N . LYS A 1 92 ? 41.587 4.263 -52.463 1.00 93.00 92 LYS A N 1
ATOM 688 C CA . LYS A 1 92 ? 40.753 3.088 -52.155 1.00 93.00 92 LYS A CA 1
ATOM 689 C C . LYS A 1 92 ? 40.874 2.719 -50.679 1.00 93.00 92 LYS A C 1
ATOM 691 O O . LYS A 1 92 ? 39.850 2.628 -50.015 1.00 93.00 92 LYS A O 1
ATOM 696 N N . ALA A 1 93 ? 42.096 2.561 -50.172 1.00 93.50 93 ALA A N 1
ATOM 697 C CA . ALA A 1 93 ? 42.348 2.195 -48.781 1.00 93.50 93 ALA A CA 1
ATOM 698 C C . ALA A 1 93 ? 41.706 3.187 -47.798 1.00 93.50 93 ALA A C 1
ATOM 700 O O . ALA A 1 93 ? 40.958 2.771 -46.921 1.00 93.50 93 ALA A O 1
ATOM 701 N N . THR A 1 94 ? 41.879 4.498 -48.006 1.00 95.56 94 THR A N 1
ATOM 702 C CA . THR A 1 94 ? 41.258 5.514 -47.138 1.00 95.56 94 THR A CA 1
ATOM 703 C C . THR A 1 94 ? 39.728 5.452 -47.147 1.00 95.56 94 THR A C 1
ATOM 705 O O . THR A 1 94 ? 39.098 5.601 -46.098 1.00 95.56 94 THR A O 1
ATOM 708 N N . VAL A 1 95 ? 39.104 5.223 -48.309 1.00 94.88 95 VAL A N 1
ATOM 709 C CA . VAL A 1 95 ? 37.639 5.082 -48.393 1.00 94.88 95 VAL A CA 1
ATOM 710 C C . VAL A 1 95 ? 37.177 3.801 -47.695 1.00 94.88 95 VAL A C 1
ATOM 712 O O . VAL A 1 95 ? 36.191 3.836 -46.963 1.00 94.88 95 VAL A O 1
ATOM 715 N N . TYR A 1 96 ? 37.903 2.693 -47.866 1.00 94.25 96 TYR A N 1
ATOM 716 C CA . TYR A 1 96 ? 37.640 1.433 -47.167 1.00 94.25 96 TYR A CA 1
ATOM 717 C C . TYR A 1 96 ? 37.688 1.597 -45.645 1.00 94.25 96 TYR A C 1
ATOM 719 O O . TYR A 1 96 ? 36.739 1.203 -44.969 1.00 94.25 96 TYR A O 1
ATOM 727 N N . ASP A 1 97 ? 38.740 2.226 -45.121 1.00 95.88 97 ASP A N 1
ATOM 728 C CA . ASP A 1 97 ? 38.891 2.489 -43.687 1.00 95.88 97 ASP A CA 1
ATOM 729 C C . ASP A 1 97 ? 37.761 3.386 -43.163 1.00 95.88 97 ASP A C 1
ATOM 731 O O . ASP A 1 97 ? 37.216 3.154 -42.084 1.00 95.88 97 ASP A O 1
ATOM 735 N N . SER A 1 98 ? 37.341 4.373 -43.961 1.00 96.62 98 SER A N 1
ATOM 736 C CA . SER A 1 98 ? 36.228 5.263 -43.613 1.00 96.62 98 SER A CA 1
ATOM 737 C C . SER A 1 98 ? 34.887 4.518 -43.560 1.00 96.62 98 SER A C 1
ATOM 739 O O . SER A 1 98 ? 34.110 4.709 -42.623 1.00 96.62 98 SER A O 1
ATOM 741 N N . LEU A 1 99 ? 34.610 3.645 -44.537 1.00 96.00 99 LEU A N 1
ATOM 742 C CA . LEU A 1 99 ? 33.396 2.818 -44.569 1.00 96.00 99 LEU A CA 1
ATOM 743 C C . LEU A 1 99 ? 33.374 1.802 -43.421 1.00 96.00 99 LEU A C 1
ATOM 745 O O . LEU A 1 99 ? 32.339 1.611 -42.781 1.00 96.00 99 LEU A O 1
ATOM 749 N N . GLN A 1 100 ? 34.519 1.181 -43.137 1.00 96.38 100 GLN A N 1
ATOM 750 C CA . GLN A 1 100 ? 34.678 0.242 -42.033 1.00 96.38 100 GLN A CA 1
ATOM 751 C C . GLN A 1 100 ? 34.472 0.939 -40.678 1.00 96.38 100 GLN A C 1
ATOM 753 O O . GLN A 1 100 ? 33.685 0.461 -39.862 1.00 96.38 100 GLN A O 1
ATOM 758 N N . GLY A 1 101 ? 35.088 2.107 -40.463 1.00 97.19 101 GLY A N 1
ATOM 759 C CA . GLY A 1 101 ? 34.909 2.894 -39.238 1.00 97.19 101 GLY A CA 1
ATOM 760 C C . GLY A 1 101 ? 33.468 3.379 -39.036 1.00 97.19 101 GLY A C 1
ATOM 761 O O . GLY A 1 101 ? 32.962 3.398 -37.909 1.00 97.19 101 GLY A O 1
ATOM 762 N N . LEU A 1 102 ? 32.759 3.710 -40.122 1.00 96.19 102 LEU A N 1
ATOM 763 C CA . LEU A 1 102 ? 31.334 4.038 -40.054 1.00 96.19 102 LEU A CA 1
ATOM 764 C C . LEU A 1 102 ? 30.500 2.827 -39.617 1.00 96.19 102 LEU A C 1
ATOM 766 O O . LEU A 1 102 ? 29.664 2.954 -38.722 1.00 96.19 102 LEU A O 1
ATOM 770 N N . TYR A 1 103 ? 30.744 1.652 -40.200 1.00 96.12 103 TYR A N 1
ATOM 771 C CA . TYR A 1 103 ? 30.051 0.420 -39.824 1.00 96.12 103 TYR A CA 1
ATOM 772 C C . TYR A 1 103 ? 30.280 0.050 -38.349 1.00 96.12 103 TYR A C 1
ATOM 774 O O . TYR A 1 103 ? 29.328 -0.245 -37.624 1.00 96.12 103 TYR A O 1
ATOM 782 N N . GLU A 1 104 ? 31.516 0.157 -37.862 1.00 95.62 104 GLU A N 1
ATOM 783 C CA . GLU A 1 104 ? 31.851 -0.059 -36.448 1.00 95.62 104 GLU A CA 1
ATOM 784 C C . GLU A 1 104 ? 31.141 0.934 -35.520 1.00 95.62 104 GLU A C 1
ATOM 786 O O . GLU A 1 104 ? 30.641 0.558 -34.455 1.00 95.62 104 GLU A O 1
ATOM 791 N N . THR A 1 105 ? 31.014 2.192 -35.949 1.00 96.06 105 THR A N 1
ATOM 792 C CA . THR A 1 105 ? 30.239 3.199 -35.216 1.00 96.06 105 THR A CA 1
ATOM 793 C C . THR A 1 105 ? 28.767 2.792 -35.126 1.00 96.06 105 THR A C 1
ATOM 795 O O . THR A 1 105 ? 28.197 2.829 -34.034 1.00 96.06 105 THR A O 1
ATOM 798 N N . VAL A 1 106 ? 28.155 2.329 -36.223 1.00 95.62 106 VAL A N 1
ATOM 799 C CA . VAL A 1 106 ? 26.759 1.849 -36.230 1.00 95.62 106 VAL A CA 1
ATOM 800 C C . VAL A 1 106 ? 26.574 0.658 -35.285 1.00 95.62 106 VAL A C 1
ATOM 802 O O . VAL A 1 106 ? 25.613 0.645 -34.511 1.00 95.62 106 VAL A O 1
ATOM 805 N N . LEU A 1 107 ? 27.504 -0.303 -35.280 1.00 93.19 107 LEU A N 1
ATOM 806 C CA . LEU A 1 107 ? 27.485 -1.430 -34.338 1.00 93.19 107 LEU A CA 1
ATOM 807 C C . LEU A 1 107 ? 27.540 -0.946 -32.883 1.00 93.19 107 LEU A C 1
ATOM 809 O O . LEU A 1 107 ? 26.702 -1.334 -32.067 1.00 93.19 107 LEU A O 1
ATOM 813 N N . SER A 1 108 ? 28.470 -0.040 -32.565 1.00 94.00 108 SER A N 1
ATOM 814 C CA . SER A 1 108 ? 28.622 0.504 -31.209 1.00 94.00 108 SER A CA 1
ATOM 815 C C . SER A 1 108 ? 27.372 1.257 -30.724 1.00 94.00 108 SER A C 1
ATOM 817 O O . SER A 1 108 ? 26.975 1.145 -29.558 1.00 94.00 108 SER A O 1
ATOM 819 N N . LEU A 1 109 ? 26.705 1.987 -31.626 1.00 94.12 109 LEU A N 1
ATOM 820 C CA . LEU A 1 109 ? 25.463 2.701 -31.341 1.00 94.12 109 LEU A CA 1
ATOM 821 C C . LEU A 1 109 ? 24.295 1.734 -31.131 1.00 94.12 109 LEU A C 1
ATOM 823 O O . LEU A 1 109 ? 23.508 1.932 -30.202 1.00 94.12 109 LEU A O 1
ATOM 827 N N . SER A 1 110 ? 24.196 0.676 -31.943 1.00 93.00 110 SER A N 1
ATOM 828 C CA . SER A 1 110 ? 23.176 -0.365 -31.772 1.00 93.00 110 SER A CA 1
ATOM 829 C C . SER A 1 110 ? 23.318 -1.064 -30.417 1.00 93.00 110 SER A C 1
ATOM 831 O O . SER A 1 110 ? 22.344 -1.160 -29.663 1.00 93.00 110 SER A O 1
ATOM 833 N N . ASP A 1 111 ? 24.542 -1.436 -30.033 1.00 90.88 111 ASP A N 1
ATOM 834 C CA . ASP A 1 111 ? 24.840 -2.025 -28.725 1.00 90.88 111 ASP A CA 1
ATOM 835 C C . ASP A 1 111 ? 24.477 -1.091 -27.564 1.00 90.88 111 ASP A C 1
ATOM 837 O O . ASP A 1 111 ? 23.852 -1.517 -26.585 1.00 90.88 111 ASP A O 1
ATOM 841 N N . SER A 1 112 ? 24.835 0.193 -27.666 1.00 94.56 112 SER A N 1
ATOM 842 C CA . SER A 1 112 ? 24.495 1.207 -26.662 1.00 94.56 112 SER A CA 1
ATOM 843 C C . SER A 1 112 ? 22.978 1.356 -26.501 1.00 94.56 112 SER A C 1
ATOM 845 O O . SER A 1 112 ? 22.452 1.282 -25.384 1.00 94.56 112 SER A O 1
ATOM 847 N N . ARG A 1 113 ? 22.246 1.460 -27.618 1.00 93.50 113 ARG A N 1
ATOM 848 C CA . ARG A 1 113 ? 20.778 1.527 -27.638 1.00 93.50 113 ARG A CA 1
ATOM 849 C C . ARG A 1 113 ? 20.151 0.289 -27.002 1.00 93.50 113 ARG A C 1
ATOM 851 O O . ARG A 1 113 ? 19.234 0.418 -26.194 1.00 93.50 113 ARG A O 1
ATOM 858 N N . ASN A 1 114 ? 20.652 -0.903 -27.321 1.00 89.81 114 ASN A N 1
ATOM 859 C CA . ASN A 1 114 ? 20.139 -2.158 -26.774 1.00 89.81 114 ASN A CA 1
ATOM 860 C C . ASN A 1 114 ? 20.347 -2.238 -25.255 1.00 89.81 114 ASN A C 1
ATOM 862 O O . ASN A 1 114 ? 19.431 -2.617 -24.525 1.00 89.81 114 ASN A O 1
ATOM 866 N N . ARG A 1 115 ? 21.508 -1.804 -24.746 1.00 92.19 115 ARG A N 1
ATOM 867 C CA . ARG A 1 115 ? 21.749 -1.696 -23.296 1.00 92.19 115 ARG A CA 1
ATOM 868 C C . ARG A 1 115 ? 20.793 -0.709 -22.639 1.00 92.19 115 ARG A C 1
ATOM 870 O O . ARG A 1 115 ? 20.231 -1.026 -21.592 1.00 92.19 115 ARG A O 1
ATOM 877 N N . HIS A 1 116 ? 20.587 0.457 -23.249 1.00 95.44 116 HIS A N 1
ATOM 878 C CA . HIS A 1 116 ? 19.658 1.457 -22.733 1.00 95.44 116 HIS A CA 1
ATOM 879 C C . HIS A 1 116 ? 18.219 0.925 -22.690 1.00 95.44 116 HIS A C 1
ATOM 881 O O . HIS A 1 116 ? 17.566 1.020 -21.653 1.00 95.44 116 HIS A O 1
ATOM 887 N N . LYS A 1 117 ? 17.758 0.267 -23.760 1.00 93.75 117 LYS A N 1
ATOM 888 C CA . LYS A 1 117 ? 16.443 -0.384 -23.817 1.00 93.75 117 LYS A CA 1
ATOM 889 C C . LYS A 1 117 ? 16.280 -1.440 -22.718 1.00 93.75 117 LYS A C 1
ATOM 891 O O . LYS A 1 117 ? 15.313 -1.389 -21.964 1.00 93.75 117 LYS A O 1
ATOM 896 N N . CYS A 1 118 ? 17.255 -2.336 -22.563 1.00 93.75 118 CYS A N 1
ATOM 897 C CA . CYS A 1 118 ? 17.249 -3.345 -21.500 1.00 93.75 118 CYS A CA 1
ATOM 898 C C . CYS A 1 118 ? 17.245 -2.724 -20.094 1.00 93.75 118 CYS A C 1
ATOM 900 O O . CYS A 1 118 ? 16.617 -3.258 -19.180 1.00 93.75 118 CYS A O 1
ATOM 902 N N . ASN A 1 119 ? 17.948 -1.606 -19.892 1.00 95.69 119 ASN A N 1
ATOM 903 C CA . ASN A 1 119 ? 17.928 -0.883 -18.622 1.00 95.69 119 ASN A CA 1
ATOM 904 C C . ASN A 1 119 ? 16.550 -0.271 -18.356 1.00 95.69 119 ASN A C 1
ATOM 906 O O . ASN A 1 119 ? 16.026 -0.442 -17.261 1.00 95.69 119 ASN A O 1
ATOM 910 N N . LEU A 1 120 ? 15.936 0.358 -19.358 1.00 96.25 120 LEU A N 1
ATOM 911 C CA . LEU A 1 120 ? 14.597 0.932 -19.246 1.00 96.25 120 LEU A CA 1
ATOM 912 C C . LEU A 1 120 ? 13.546 -0.135 -18.910 1.00 96.25 120 LEU A C 1
ATOM 914 O O . LEU A 1 120 ? 12.708 0.068 -18.034 1.00 96.25 120 LEU A O 1
ATOM 918 N N . GLU A 1 121 ? 13.600 -1.290 -19.571 1.00 95.25 121 GLU A N 1
ATOM 919 C CA . GLU A 1 121 ? 12.715 -2.423 -19.280 1.00 95.25 121 GLU A CA 1
ATOM 920 C C . GLU A 1 121 ? 12.932 -2.966 -17.861 1.00 95.25 121 GLU A C 1
ATOM 922 O O . GLU A 1 121 ? 11.966 -3.280 -17.163 1.00 95.25 121 GLU A O 1
ATOM 927 N N . ARG A 1 122 ? 14.188 -3.020 -17.397 1.00 95.56 122 ARG A N 1
ATOM 928 C CA . ARG A 1 122 ? 14.513 -3.418 -16.023 1.00 95.56 122 ARG A CA 1
ATOM 929 C C . ARG A 1 122 ? 13.930 -2.447 -15.000 1.00 95.56 122 ARG A C 1
ATOM 931 O O . ARG A 1 122 ? 13.308 -2.912 -14.049 1.00 95.56 122 ARG A O 1
ATOM 938 N N . GLU A 1 123 ? 14.094 -1.143 -15.199 1.00 94.94 123 GLU A N 1
ATOM 939 C CA . GLU A 1 123 ? 13.543 -0.118 -14.303 1.00 94.94 123 GLU A CA 1
ATOM 940 C C . GLU A 1 123 ? 12.012 -0.156 -14.286 1.00 94.94 123 GLU A C 1
ATOM 942 O O . GLU A 1 123 ? 11.405 -0.168 -13.217 1.00 94.94 123 GLU A O 1
ATOM 947 N N . ARG A 1 124 ? 11.366 -0.304 -15.451 1.00 96.12 124 ARG A N 1
ATOM 948 C CA . ARG A 1 124 ? 9.907 -0.498 -15.538 1.00 96.12 124 ARG A CA 1
ATOM 949 C C . ARG A 1 124 ? 9.447 -1.724 -14.747 1.00 96.12 124 ARG A C 1
ATOM 951 O O . ARG A 1 124 ? 8.478 -1.645 -13.994 1.00 96.12 124 ARG A O 1
ATOM 958 N N . ALA A 1 125 ? 10.154 -2.847 -14.874 1.00 95.06 125 ALA A N 1
ATOM 959 C CA . ALA A 1 125 ? 9.833 -4.068 -14.141 1.00 95.06 125 ALA A CA 1
ATOM 960 C C . ALA A 1 125 ? 10.074 -3.934 -12.627 1.00 95.06 125 ALA A C 1
ATOM 962 O O . ALA A 1 125 ? 9.316 -4.496 -11.836 1.00 95.06 125 ALA A O 1
ATOM 963 N N . GLN A 1 126 ? 11.113 -3.209 -12.204 1.00 95.56 126 GLN A N 1
ATOM 964 C CA . GLN A 1 126 ? 11.361 -2.921 -10.790 1.00 95.56 126 GLN A CA 1
ATOM 965 C C . GLN A 1 126 ? 10.276 -2.014 -10.210 1.00 95.56 126 GLN A C 1
ATOM 967 O O . GLN A 1 126 ? 9.727 -2.332 -9.157 1.00 95.56 126 GLN A O 1
ATOM 972 N N . HIS A 1 127 ? 9.906 -0.952 -10.925 1.00 97.25 127 HIS A N 1
ATOM 973 C CA . HIS A 1 127 ? 8.846 -0.044 -10.508 1.00 97.25 127 HIS A CA 1
ATOM 974 C C . HIS A 1 127 ? 7.500 -0.766 -10.360 1.00 97.25 127 HIS A C 1
ATOM 976 O O . HIS A 1 127 ? 6.841 -0.633 -9.332 1.00 97.25 127 HIS A O 1
ATOM 982 N N . ALA A 1 128 ? 7.134 -1.622 -11.321 1.00 97.75 128 ALA A N 1
ATOM 983 C CA . ALA A 1 128 ? 5.925 -2.442 -11.232 1.00 97.75 128 ALA A CA 1
ATOM 984 C C . ALA A 1 128 ? 5.937 -3.385 -10.012 1.00 97.75 128 ALA A C 1
ATOM 986 O O . ALA A 1 128 ? 4.920 -3.560 -9.340 1.00 97.75 128 ALA A O 1
ATOM 987 N N . LYS A 1 129 ? 7.092 -3.983 -9.689 1.00 96.81 129 LYS A N 1
ATOM 988 C CA . LYS A 1 129 ? 7.239 -4.824 -8.489 1.00 96.81 129 LYS A CA 1
ATOM 989 C C . LYS A 1 129 ? 7.103 -4.018 -7.202 1.00 96.81 129 LYS A C 1
ATOM 991 O O . LYS A 1 129 ? 6.482 -4.511 -6.264 1.00 96.81 129 LYS A O 1
ATOM 996 N N . GLU A 1 130 ? 7.668 -2.816 -7.157 1.00 97.25 130 GLU A N 1
ATOM 997 C CA . GLU A 1 130 ? 7.594 -1.950 -5.982 1.00 97.25 130 GLU A CA 1
ATOM 998 C C . GLU A 1 130 ? 6.167 -1.452 -5.742 1.00 97.25 130 GLU A C 1
ATOM 1000 O O . GLU A 1 130 ? 5.682 -1.551 -4.617 1.00 97.25 130 GLU A O 1
ATOM 1005 N N . LEU A 1 131 ? 5.445 -1.051 -6.794 1.00 97.69 131 LEU A N 1
ATOM 1006 C CA . LEU A 1 131 ? 4.018 -0.723 -6.705 1.00 97.69 131 LEU A CA 1
ATOM 1007 C C . LEU A 1 131 ? 3.216 -1.890 -6.124 1.00 97.69 131 LEU A C 1
ATOM 1009 O O . LEU A 1 131 ? 2.546 -1.744 -5.106 1.00 97.69 131 LEU A O 1
ATOM 1013 N N . MET A 1 132 ? 3.393 -3.090 -6.678 1.00 97.75 132 MET A N 1
ATOM 1014 C CA . MET A 1 132 ? 2.732 -4.301 -6.185 1.00 97.75 132 MET A CA 1
ATOM 1015 C C . MET A 1 132 ? 3.128 -4.663 -4.742 1.00 97.75 132 MET A C 1
ATOM 1017 O O . MET A 1 132 ? 2.393 -5.372 -4.050 1.00 97.75 132 MET A O 1
ATOM 1021 N N . ARG A 1 133 ? 4.317 -4.268 -4.275 1.00 98.12 133 ARG A N 1
ATOM 1022 C CA . ARG A 1 133 ? 4.756 -4.480 -2.889 1.00 98.12 133 ARG A CA 1
ATOM 1023 C C . ARG A 1 133 ? 4.055 -3.498 -1.954 1.00 98.12 133 ARG A C 1
ATOM 1025 O O . ARG A 1 133 ? 3.548 -3.923 -0.918 1.00 98.12 133 ARG A O 1
ATOM 1032 N N . VAL A 1 134 ? 4.008 -2.223 -2.333 1.00 97.56 134 VAL A N 1
ATOM 1033 C CA . VAL A 1 134 ? 3.341 -1.156 -1.578 1.00 97.56 134 VAL A CA 1
ATOM 1034 C C . VAL A 1 134 ? 1.837 -1.407 -1.499 1.00 97.56 134 VAL A C 1
ATOM 1036 O O . VAL A 1 134 ? 1.283 -1.381 -0.405 1.00 97.56 134 VAL A O 1
ATOM 1039 N N . GLU A 1 135 ? 1.185 -1.758 -2.607 1.00 97.12 135 GLU A N 1
ATOM 1040 C CA . GLU A 1 135 ? -0.246 -2.091 -2.633 1.00 97.12 135 GLU A CA 1
ATOM 1041 C C . GLU A 1 135 ? -0.583 -3.263 -1.708 1.00 97.12 135 GLU A C 1
ATOM 1043 O O . GLU A 1 135 ? -1.560 -3.206 -0.959 1.00 97.12 135 GLU A O 1
ATOM 1048 N N . ARG A 1 136 ? 0.241 -4.322 -1.704 1.00 97.88 136 ARG A N 1
ATOM 1049 C CA . ARG A 1 136 ? 0.056 -5.456 -0.784 1.00 97.88 136 ARG A CA 1
ATOM 1050 C C . ARG A 1 136 ? 0.270 -5.060 0.673 1.00 97.88 136 ARG A C 1
ATOM 1052 O O . ARG A 1 136 ? -0.470 -5.537 1.530 1.00 97.88 136 ARG A O 1
ATOM 1059 N N . ALA A 1 137 ? 1.269 -4.225 0.959 1.00 97.62 137 ALA A N 1
ATOM 1060 C CA . ALA A 1 137 ? 1.525 -3.735 2.310 1.00 97.62 137 ALA A CA 1
ATOM 1061 C C . ALA A 1 137 ? 0.344 -2.897 2.821 1.00 97.62 137 ALA A C 1
ATOM 1063 O O . ALA A 1 137 ? -0.204 -3.210 3.873 1.00 97.62 137 ALA A O 1
ATOM 1064 N N . HIS A 1 138 ? -0.123 -1.936 2.023 1.00 97.94 138 HIS A N 1
ATOM 1065 C CA . HIS A 1 138 ? -1.273 -1.103 2.361 1.00 97.94 138 HIS A CA 1
ATOM 1066 C C . HIS A 1 138 ? -2.558 -1.933 2.506 1.00 97.94 138 HIS A C 1
ATOM 1068 O O . HIS A 1 138 ? -3.294 -1.773 3.474 1.00 97.94 138 HIS A O 1
ATOM 1074 N N . SER A 1 139 ? -2.796 -2.899 1.611 1.00 98.25 139 SER A N 1
ATOM 1075 C CA . SER A 1 139 ? -3.939 -3.816 1.731 1.00 98.25 139 SER A CA 1
ATOM 1076 C C . SER A 1 139 ? -3.899 -4.601 3.043 1.00 98.25 139 SER A C 1
ATOM 1078 O O . SER A 1 139 ? -4.928 -4.782 3.688 1.00 98.25 139 SER A O 1
ATOM 1080 N N . LYS A 1 140 ? -2.712 -5.052 3.468 1.00 98.38 140 LYS A N 1
ATOM 1081 C CA . LYS A 1 140 ? -2.531 -5.752 4.744 1.00 98.38 140 LYS A CA 1
ATOM 1082 C C . LYS A 1 140 ? -2.785 -4.830 5.937 1.00 98.38 140 LYS A C 1
ATOM 1084 O O . LYS A 1 140 ? -3.460 -5.238 6.876 1.00 98.38 140 LYS A O 1
ATOM 1089 N N . GLU A 1 141 ? -2.271 -3.605 5.902 1.00 97.75 141 GLU A N 1
ATOM 1090 C CA . GLU A 1 141 ? -2.510 -2.604 6.947 1.00 97.75 141 GLU A CA 1
ATOM 1091 C C . GLU A 1 141 ? -3.997 -2.269 7.076 1.00 97.75 141 GLU A C 1
ATOM 1093 O O . GLU A 1 141 ? -4.519 -2.252 8.188 1.00 97.75 141 GLU A O 1
ATOM 1098 N N . LEU A 1 142 ? -4.705 -2.118 5.955 1.00 98.19 142 LEU A N 1
ATOM 1099 C CA . LEU A 1 142 ? -6.143 -1.869 5.950 1.00 98.19 142 LEU A CA 1
ATOM 1100 C C . LEU A 1 142 ? -6.933 -3.040 6.553 1.00 98.19 142 LEU A C 1
ATOM 1102 O O . LEU A 1 142 ? -7.860 -2.821 7.332 1.00 98.19 142 LEU A O 1
ATOM 1106 N N . GLN A 1 143 ? -6.555 -4.286 6.244 1.00 98.06 143 GLN A N 1
ATOM 1107 C CA . GLN A 1 143 ? -7.170 -5.466 6.866 1.00 98.06 143 GLN A CA 1
ATOM 1108 C C . GLN A 1 143 ? -6.884 -5.536 8.369 1.00 98.06 143 GLN A C 1
ATOM 1110 O O . GLN A 1 143 ? -7.793 -5.813 9.148 1.00 98.06 143 GLN A O 1
ATOM 1115 N N . ASN A 1 144 ? -5.656 -5.231 8.792 1.00 98.19 144 ASN A N 1
ATOM 1116 C CA . ASN A 1 144 ? -5.306 -5.174 10.210 1.00 98.19 144 ASN A CA 1
ATOM 1117 C C . ASN A 1 144 ? -6.114 -4.096 10.941 1.00 98.19 144 ASN A C 1
ATOM 1119 O O . ASN A 1 144 ? -6.639 -4.356 12.019 1.00 98.19 144 ASN A O 1
ATOM 1123 N N . PHE A 1 145 ? -6.252 -2.907 10.348 1.00 98.25 145 PHE A N 1
ATOM 1124 C CA . PHE A 1 145 ? -7.038 -1.812 10.912 1.00 98.25 145 PHE A CA 1
ATOM 1125 C C . PHE A 1 145 ? -8.521 -2.178 11.018 1.00 98.25 145 PHE A C 1
ATOM 1127 O O . PHE A 1 145 ? -9.136 -1.981 12.064 1.00 98.25 145 PHE A O 1
ATOM 1134 N N . LYS A 1 146 ? -9.082 -2.796 9.971 1.00 98.50 146 LYS A N 1
ATOM 1135 C CA . LYS A 1 146 ? -10.448 -3.328 9.993 1.00 98.50 146 LYS A CA 1
ATOM 1136 C C . LYS A 1 146 ? -10.627 -4.352 11.114 1.00 98.50 146 LYS A C 1
ATOM 1138 O O . LYS A 1 146 ? -11.592 -4.257 11.865 1.00 98.50 146 LYS A O 1
ATOM 1143 N N . GLN A 1 147 ? -9.710 -5.309 11.243 1.00 98.38 147 GLN A N 1
ATOM 1144 C CA . GLN A 1 147 ? -9.778 -6.331 12.285 1.00 98.38 147 GLN A CA 1
ATOM 1145 C C . GLN A 1 147 ? -9.674 -5.719 13.686 1.00 98.38 147 GLN A C 1
ATOM 1147 O O . GLN A 1 147 ? -10.421 -6.114 14.579 1.00 98.38 147 GLN A O 1
ATOM 1152 N N . LEU A 1 148 ? -8.792 -4.732 13.867 1.00 98.31 148 LEU A N 1
ATOM 1153 C CA . LEU A 1 148 ? -8.639 -4.005 15.122 1.00 98.31 148 LEU A CA 1
ATOM 1154 C C . LEU A 1 148 ? -9.941 -3.292 15.501 1.00 98.31 148 LEU A C 1
ATOM 1156 O O . LEU A 1 148 ? -10.446 -3.507 16.600 1.00 98.31 148 LEU A O 1
ATOM 1160 N N . LEU A 1 149 ? -10.524 -2.520 14.579 1.00 98.25 149 LEU A N 1
ATOM 1161 C CA . LEU A 1 149 ? -11.796 -1.831 14.806 1.00 98.25 149 LEU A CA 1
ATOM 1162 C C . LEU A 1 149 ? -12.934 -2.804 15.122 1.00 98.25 149 LEU A C 1
ATOM 1164 O O . LEU A 1 149 ? -13.681 -2.570 16.066 1.00 98.25 149 LEU A O 1
ATOM 1168 N N . LEU A 1 150 ? -13.051 -3.904 14.373 1.00 98.31 150 LEU A N 1
ATOM 1169 C CA . LEU A 1 150 ? -14.073 -4.921 14.628 1.00 98.31 150 LEU A CA 1
ATOM 1170 C C . LEU A 1 150 ? -13.907 -5.549 16.013 1.00 98.31 150 LEU A C 1
ATOM 1172 O O . LEU A 1 150 ? -14.885 -5.674 16.744 1.00 98.31 150 LEU A O 1
ATOM 1176 N N . SER A 1 151 ? -12.676 -5.890 16.401 1.00 98.12 151 SER A N 1
ATOM 1177 C CA . SER A 1 151 ? -12.400 -6.453 17.726 1.00 98.12 151 SER A CA 1
ATOM 1178 C C . SER A 1 151 ? -12.681 -5.460 18.856 1.00 98.12 151 SER A C 1
ATOM 1180 O O . SER A 1 151 ? -13.269 -5.843 19.864 1.00 98.12 151 SER A O 1
ATOM 1182 N N . GLY A 1 152 ? -12.339 -4.181 18.671 1.00 98.31 152 GLY A N 1
ATOM 1183 C CA . GLY A 1 152 ? -12.618 -3.124 19.642 1.00 98.31 152 GLY A CA 1
ATOM 1184 C C . GLY A 1 152 ? -14.113 -2.847 19.785 1.00 98.31 152 GLY A C 1
ATOM 1185 O O . GLY A 1 152 ? -14.610 -2.723 20.900 1.00 98.31 152 GLY A O 1
ATOM 1186 N N . LEU A 1 153 ? -14.852 -2.827 18.673 1.00 98.06 153 LEU A N 1
ATOM 1187 C CA . LEU A 1 153 ? -16.305 -2.657 18.684 1.00 98.06 153 LEU A CA 1
ATOM 1188 C C . LEU A 1 153 ? -16.993 -3.846 19.357 1.00 98.06 153 LEU A C 1
ATOM 1190 O O . LEU A 1 153 ? -17.902 -3.653 20.159 1.00 98.06 153 LEU A O 1
ATOM 1194 N N . GLN A 1 154 ? -16.537 -5.069 19.082 1.00 98.19 154 GLN A N 1
ATOM 1195 C CA . GLN A 1 154 ? -17.064 -6.264 19.732 1.00 98.19 154 GLN A CA 1
ATOM 1196 C C . GLN A 1 154 ? -16.766 -6.280 21.237 1.00 98.19 154 GLN A C 1
ATOM 1198 O O . GLN A 1 154 ? -17.645 -6.638 22.017 1.00 98.19 154 GLN A O 1
ATOM 1203 N N . ALA A 1 155 ? -15.569 -5.857 21.657 1.00 98.00 155 ALA A N 1
ATOM 1204 C CA . ALA A 1 155 ? -15.233 -5.707 23.071 1.00 98.00 155 ALA A CA 1
ATOM 1205 C C . ALA A 1 155 ? -16.145 -4.676 23.755 1.00 98.00 155 ALA A C 1
ATOM 1207 O O . ALA A 1 155 ? -16.818 -5.014 24.722 1.00 98.00 155 ALA A O 1
ATOM 1208 N N . ALA A 1 156 ? -16.278 -3.475 23.183 1.00 98.06 156 ALA A N 1
ATOM 1209 C CA . ALA A 1 156 ? -17.160 -2.438 23.717 1.00 98.06 156 ALA A CA 1
ATOM 1210 C C . ALA A 1 156 ? -18.628 -2.893 23.779 1.00 98.06 156 ALA A C 1
ATOM 1212 O O . ALA A 1 156 ? -19.323 -2.633 24.757 1.00 98.06 156 ALA A O 1
ATOM 1213 N N . HIS A 1 157 ? -19.106 -3.612 22.760 1.00 98.19 157 HIS A N 1
ATOM 1214 C CA . HIS A 1 157 ? -20.450 -4.182 22.765 1.00 98.19 157 HIS A CA 1
ATOM 1215 C C . HIS A 1 157 ? -20.636 -5.204 23.897 1.00 98.19 157 HIS A C 1
ATOM 1217 O O . HIS A 1 157 ? -21.676 -5.210 24.554 1.00 98.19 157 HIS A O 1
ATOM 1223 N N . ASN A 1 158 ? -19.634 -6.047 24.155 1.00 97.94 158 ASN A N 1
ATOM 1224 C CA . ASN A 1 158 ? -19.672 -7.006 25.258 1.00 97.94 158 ASN A CA 1
ATOM 1225 C C . ASN A 1 158 ? -19.662 -6.309 26.625 1.00 97.94 158 ASN A C 1
ATOM 1227 O O . ASN A 1 158 ? -20.432 -6.704 27.498 1.00 97.94 158 ASN A O 1
ATOM 1231 N N . ASP A 1 159 ? -18.863 -5.254 26.792 1.00 98.19 159 ASP A N 1
ATOM 1232 C CA . ASP A 1 159 ? -18.810 -4.464 28.028 1.00 98.19 159 ASP A CA 1
ATOM 1233 C C . ASP A 1 159 ? -20.143 -3.743 28.284 1.00 98.19 159 ASP A C 1
ATOM 1235 O O . ASP A 1 159 ? -20.682 -3.770 29.393 1.00 98.19 159 ASP A O 1
ATOM 1239 N N . ILE A 1 160 ? -20.747 -3.163 27.241 1.00 98.00 160 ILE A N 1
ATOM 1240 C CA . ILE A 1 160 ? -22.089 -2.566 27.318 1.00 98.00 160 ILE A CA 1
ATOM 1241 C C . ILE A 1 160 ? -23.129 -3.633 27.676 1.00 98.00 160 ILE A C 1
ATOM 1243 O O . ILE A 1 160 ? -23.982 -3.412 28.532 1.00 98.00 160 ILE A O 1
ATOM 1247 N N . ALA A 1 161 ? -23.067 -4.812 27.059 1.00 98.00 161 ALA A N 1
ATOM 1248 C CA . ALA A 1 161 ? -23.989 -5.898 27.371 1.00 98.00 161 ALA A CA 1
ATOM 1249 C C . ALA A 1 161 ? -23.826 -6.403 28.818 1.00 98.00 161 ALA A C 1
ATOM 1251 O O . ALA A 1 161 ? -24.821 -6.735 29.464 1.00 98.00 161 ALA A O 1
ATOM 1252 N N . ALA A 1 162 ? -22.597 -6.453 29.339 1.00 97.69 162 ALA A N 1
ATOM 1253 C CA . ALA A 1 162 ? -22.315 -6.829 30.721 1.00 97.69 162 ALA A CA 1
ATOM 1254 C C . ALA A 1 162 ? -22.849 -5.782 31.708 1.00 97.69 162 ALA A C 1
ATOM 1256 O O . ALA A 1 162 ? -23.646 -6.115 32.585 1.00 97.69 162 ALA A O 1
ATOM 1257 N N . THR A 1 163 ? -22.512 -4.508 31.500 1.00 97.50 163 THR A N 1
ATOM 1258 C CA . THR A 1 163 ? -23.000 -3.399 32.339 1.00 97.50 163 THR A CA 1
ATOM 1259 C C . THR A 1 163 ? -24.523 -3.271 32.297 1.00 97.50 163 THR A C 1
ATOM 1261 O O . THR A 1 163 ? -25.150 -2.996 33.321 1.00 97.50 163 THR A O 1
ATOM 1264 N N . LEU A 1 164 ? -25.160 -3.543 31.153 1.00 97.94 164 LEU A N 1
ATOM 1265 C CA . LEU A 1 164 ? -26.618 -3.590 31.046 1.00 97.94 164 LEU A CA 1
ATOM 1266 C C . LEU A 1 164 ? -27.213 -4.705 31.914 1.00 97.94 164 LEU A C 1
ATOM 1268 O O . LEU A 1 164 ? -28.194 -4.459 32.615 1.00 97.94 164 LEU A O 1
ATOM 1272 N N . LYS A 1 165 ? -26.628 -5.910 31.900 1.00 97.62 165 LYS A N 1
ATOM 1273 C CA . LYS A 1 165 ? -27.074 -7.029 32.749 1.00 97.62 165 LYS A CA 1
ATOM 1274 C C . LYS A 1 165 ? -26.925 -6.707 34.232 1.00 97.62 165 LYS A C 1
ATOM 1276 O O . LYS A 1 165 ? -27.855 -6.948 34.996 1.00 97.62 165 LYS A O 1
ATOM 1281 N N . GLU A 1 166 ? -25.800 -6.124 34.634 1.00 97.44 166 GLU A N 1
ATOM 1282 C CA . GLU A 1 166 ? -25.583 -5.674 36.013 1.00 97.44 166 GLU A CA 1
ATOM 1283 C C . GLU A 1 166 ? -26.602 -4.602 36.413 1.00 97.44 166 GLU A C 1
ATOM 1285 O O . GLU A 1 166 ? -27.245 -4.706 37.456 1.00 97.44 166 GLU A O 1
ATOM 1290 N N . THR A 1 167 ? -26.846 -3.621 35.542 1.00 96.88 167 THR A N 1
ATOM 1291 C CA . THR A 1 167 ? -27.845 -2.568 35.776 1.00 96.88 167 THR A CA 1
ATOM 1292 C C . THR A 1 167 ? -29.259 -3.146 35.900 1.00 96.88 167 THR A C 1
ATOM 1294 O O . THR A 1 167 ? -30.040 -2.712 36.748 1.00 96.88 167 THR A O 1
ATOM 1297 N N . GLN A 1 168 ? -29.611 -4.141 35.080 1.00 97.06 168 GLN A N 1
ATOM 1298 C CA . GLN A 1 168 ? -30.886 -4.857 35.180 1.00 97.06 168 GLN A CA 1
ATOM 1299 C C . GLN A 1 168 ? -30.994 -5.656 36.484 1.00 97.06 168 GLN A C 1
ATOM 1301 O O . GLN A 1 168 ? -32.062 -5.661 37.101 1.00 97.06 168 GLN A O 1
ATOM 1306 N N . ALA A 1 169 ? -29.906 -6.286 36.932 1.00 96.75 169 ALA A N 1
ATOM 1307 C CA . ALA A 1 169 ? -29.861 -6.999 38.204 1.00 96.75 169 ALA A CA 1
ATOM 1308 C C . ALA A 1 169 ? -30.059 -6.043 39.390 1.00 96.75 169 ALA A C 1
ATOM 1310 O O . ALA A 1 169 ? -30.923 -6.292 40.230 1.00 96.75 169 ALA A O 1
ATOM 1311 N N . VAL A 1 170 ? -29.351 -4.906 39.411 1.00 96.50 170 VAL A N 1
ATOM 1312 C CA . VAL A 1 170 ? -29.521 -3.857 40.432 1.00 96.50 170 VAL A CA 1
ATOM 1313 C C . VAL A 1 170 ? -30.948 -3.315 40.428 1.00 96.50 170 VAL A C 1
ATOM 1315 O O . VAL A 1 170 ? -31.562 -3.199 41.485 1.00 96.50 170 VAL A O 1
ATOM 1318 N N . ARG A 1 171 ? -31.520 -3.031 39.250 1.00 95.31 171 ARG A N 1
ATOM 1319 C CA . ARG A 1 171 ? -32.911 -2.567 39.133 1.00 95.31 171 ARG A CA 1
ATOM 1320 C C . ARG A 1 171 ? -33.901 -3.590 39.682 1.00 95.31 171 ARG A C 1
ATOM 1322 O O . ARG A 1 171 ? -34.839 -3.207 40.372 1.00 95.31 171 ARG A O 1
ATOM 1329 N N . SER A 1 172 ? -33.694 -4.868 39.377 1.00 94.88 172 SER A N 1
ATOM 1330 C CA . SER A 1 172 ? -34.555 -5.946 39.866 1.00 94.88 172 SER A CA 1
ATOM 1331 C C . SER A 1 172 ? -34.469 -6.055 41.386 1.00 94.88 172 SER A C 1
ATOM 1333 O O . SER A 1 172 ? -35.500 -6.094 42.048 1.00 94.88 172 SER A O 1
ATOM 1335 N N . TRP A 1 173 ? -33.254 -6.029 41.943 1.00 95.00 173 TRP A N 1
ATOM 1336 C CA . TRP A 1 173 ? -33.028 -6.046 43.388 1.00 95.00 173 TRP A CA 1
ATOM 1337 C C . TRP A 1 173 ? -33.688 -4.854 44.091 1.00 95.00 173 TRP A C 1
ATOM 1339 O O . TRP A 1 173 ? -34.422 -5.053 45.052 1.00 95.00 173 TRP A O 1
ATOM 1349 N N . LEU A 1 174 ? -33.515 -3.636 43.566 1.00 93.75 174 LEU A N 1
ATOM 1350 C CA . LEU A 1 174 ? -34.188 -2.444 44.089 1.00 93.75 174 LEU A CA 1
ATOM 1351 C C . LEU A 1 174 ? -35.713 -2.561 44.012 1.00 93.75 174 LEU A C 1
ATOM 1353 O O . LEU A 1 174 ? -36.391 -2.126 44.932 1.00 93.75 174 LEU A O 1
ATOM 1357 N N . GLY A 1 175 ? -36.260 -3.153 42.948 1.00 91.50 175 GLY A N 1
ATOM 1358 C CA . GLY A 1 175 ? -37.695 -3.430 42.855 1.00 91.50 175 GLY A CA 1
ATOM 1359 C C . GLY A 1 175 ? -38.182 -4.291 44.022 1.00 91.50 175 GLY A C 1
ATOM 1360 O O . GLY A 1 175 ? -39.106 -3.899 44.729 1.00 91.50 175 GLY A O 1
ATOM 1361 N N . TYR A 1 176 ? -37.498 -5.408 44.290 1.00 85.12 176 TYR A N 1
ATOM 1362 C CA . TYR A 1 176 ? -37.824 -6.275 45.427 1.00 85.12 176 TYR A CA 1
ATOM 1363 C C . TYR A 1 176 ? -37.668 -5.569 46.781 1.00 85.12 176 TYR A C 1
ATOM 1365 O O . TYR A 1 176 ? -38.561 -5.665 47.622 1.00 85.12 176 TYR A O 1
ATOM 1373 N N . GLU A 1 177 ? -36.562 -4.850 46.986 1.00 88.94 177 GLU A N 1
ATOM 1374 C CA . GLU A 1 177 ? -36.263 -4.179 48.257 1.00 88.94 177 GLU A CA 1
ATOM 1375 C C . GLU A 1 177 ? -37.216 -3.008 48.536 1.00 88.94 177 GLU A C 1
ATOM 1377 O O . GLU A 1 177 ? -37.483 -2.700 49.692 1.00 88.94 177 GLU A O 1
ATOM 1382 N N . MET A 1 178 ? -37.758 -2.357 47.501 1.00 90.25 178 MET A N 1
ATOM 1383 C CA . MET A 1 178 ? -38.681 -1.227 47.651 1.00 90.25 178 MET A CA 1
ATOM 1384 C C . MET A 1 178 ? -40.147 -1.672 47.756 1.00 90.25 178 MET A C 1
ATOM 1386 O O . MET A 1 178 ? -40.913 -1.077 48.515 1.00 90.25 178 MET A O 1
ATOM 1390 N N . ASP A 1 179 ? -40.561 -2.722 47.047 1.00 88.38 179 ASP A N 1
ATOM 1391 C CA . ASP A 1 179 ? -41.966 -3.151 47.016 1.00 88.38 179 ASP A CA 1
ATOM 1392 C C . ASP A 1 179 ? -42.477 -3.639 48.381 1.00 88.38 179 ASP A C 1
ATOM 1394 O O . ASP A 1 179 ? -43.603 -3.331 48.782 1.00 88.38 179 ASP A O 1
ATOM 1398 N N . GLU A 1 180 ? -41.654 -4.381 49.120 1.00 87.56 180 GLU A N 1
ATOM 1399 C CA . GLU A 1 180 ? -41.995 -4.923 50.439 1.00 87.56 180 GLU A CA 1
ATOM 1400 C C . GLU A 1 180 ? -42.232 -3.831 51.509 1.00 87.56 180 GLU A C 1
ATOM 1402 O O . GLU A 1 180 ? -43.294 -3.834 52.146 1.00 87.56 180 GLU A O 1
ATOM 1407 N N . PRO A 1 181 ? -41.332 -2.846 51.720 1.00 87.06 181 PRO A N 1
ATOM 1408 C CA . PRO A 1 181 ? -41.592 -1.752 52.647 1.00 87.06 181 PRO A CA 1
ATOM 1409 C C . PRO A 1 181 ? -42.750 -0.867 52.183 1.00 87.06 181 PRO A C 1
ATOM 1411 O O . PRO A 1 181 ? -43.524 -0.424 53.031 1.00 87.06 181 PRO A O 1
ATOM 1414 N N . PHE A 1 182 ? -42.947 -0.645 50.876 1.00 90.44 182 PHE A N 1
ATOM 1415 C CA . PHE A 1 182 ? -44.118 0.100 50.401 1.00 90.44 182 PHE A CA 1
ATOM 1416 C C . PHE A 1 182 ? -45.436 -0.615 50.721 1.00 90.44 182 PHE A C 1
ATOM 1418 O O . PHE A 1 182 ? -46.388 0.047 51.146 1.00 90.44 182 PHE A O 1
ATOM 1425 N N . LYS A 1 183 ? -45.496 -1.949 50.597 1.00 91.56 183 LYS A N 1
ATOM 1426 C CA . LYS A 1 183 ? -46.658 -2.739 51.039 1.00 91.56 183 LYS A CA 1
ATOM 1427 C C . LYS A 1 183 ? -46.894 -2.605 52.539 1.00 91.56 183 LYS A C 1
ATOM 1429 O O . LYS A 1 183 ? -48.002 -2.257 52.934 1.00 91.56 183 LYS A O 1
ATOM 1434 N N . ARG A 1 184 ? -45.858 -2.764 53.368 1.00 90.62 184 ARG A N 1
ATOM 1435 C CA . ARG A 1 184 ? -45.988 -2.603 54.830 1.00 90.62 184 ARG A CA 1
ATOM 1436 C C . ARG A 1 184 ? -46.434 -1.202 55.225 1.00 90.62 184 ARG A C 1
ATOM 1438 O O . ARG A 1 184 ? -47.296 -1.052 56.080 1.00 90.62 184 ARG A O 1
ATOM 1445 N N . ILE A 1 185 ? -45.886 -0.161 54.597 1.00 92.50 185 ILE A N 1
ATOM 1446 C CA . ILE A 1 185 ? -46.312 1.226 54.834 1.00 92.50 185 ILE A CA 1
ATOM 1447 C C . ILE A 1 185 ? -47.792 1.395 54.483 1.00 92.50 185 ILE A C 1
ATOM 1449 O O . ILE A 1 185 ? -48.518 2.073 55.210 1.00 92.50 185 ILE A O 1
ATOM 1453 N N . LYS A 1 186 ? -48.251 0.784 53.386 1.00 94.44 186 LYS A N 1
ATOM 1454 C CA . LYS A 1 186 ? -49.660 0.809 52.992 1.00 94.44 186 LYS A CA 1
ATOM 1455 C C . LYS A 1 186 ? -50.547 0.110 54.028 1.00 94.44 186 LYS A C 1
ATOM 1457 O O . LYS A 1 186 ? -51.514 0.715 54.476 1.00 94.44 186 LYS A O 1
ATOM 1462 N N . GLU A 1 187 ? -50.180 -1.092 54.463 1.00 94.62 187 GLU A N 1
ATOM 1463 C CA . GLU A 1 187 ? -50.900 -1.846 55.502 1.00 94.62 187 GLU A CA 1
ATOM 1464 C C . GLU A 1 187 ? -50.957 -1.081 56.834 1.00 94.62 187 GLU A C 1
ATOM 1466 O O . GLU A 1 187 ? -52.017 -0.972 57.447 1.00 94.62 187 GLU A O 1
ATOM 1471 N N . ILE A 1 188 ? -49.842 -0.476 57.261 1.00 94.44 188 ILE A N 1
ATOM 1472 C CA . ILE A 1 188 ? -49.784 0.360 58.470 1.00 94.44 188 ILE A CA 1
ATOM 1473 C C . ILE A 1 188 ? -50.724 1.563 58.342 1.00 94.44 188 ILE A C 1
ATOM 1475 O O . ILE A 1 188 ? -51.442 1.879 59.290 1.00 94.44 188 ILE A O 1
ATOM 1479 N N . ARG A 1 189 ? -50.753 2.230 57.180 1.00 94.06 189 ARG A N 1
ATOM 1480 C CA . ARG A 1 189 ? -51.676 3.349 56.935 1.00 94.06 189 ARG A CA 1
ATOM 1481 C C . ARG A 1 189 ? -53.135 2.905 57.000 1.00 94.06 189 ARG A C 1
ATOM 1483 O O . ARG A 1 189 ? -53.942 3.606 57.601 1.00 94.06 189 ARG A O 1
ATOM 1490 N N . GLU A 1 190 ? -53.475 1.759 56.416 1.00 94.88 190 GLU A N 1
ATOM 1491 C CA . GLU A 1 190 ? -54.831 1.199 56.475 1.00 94.88 190 GLU A CA 1
ATOM 1492 C C . GLU A 1 190 ? -55.238 0.872 57.922 1.00 94.88 190 GLU A C 1
ATOM 1494 O O . GLU A 1 190 ? -56.306 1.292 58.373 1.00 94.88 190 GLU A O 1
ATOM 1499 N N . ALA A 1 191 ? -54.353 0.228 58.689 1.00 93.75 191 ALA A N 1
ATOM 1500 C CA . ALA A 1 191 ? -54.578 -0.065 60.104 1.00 93.75 191 ALA A CA 1
ATOM 1501 C C . ALA A 1 191 ? -54.722 1.208 60.956 1.00 93.75 191 ALA A C 1
ATOM 1503 O O . ALA A 1 191 ? -55.552 1.259 61.867 1.00 93.75 191 ALA A O 1
ATOM 1504 N N . GLN A 1 192 ? -53.943 2.253 60.659 1.00 92.75 192 GLN A N 1
ATOM 1505 C CA . GLN A 1 192 ? -54.046 3.544 61.336 1.00 92.75 192 GLN A CA 1
ATOM 1506 C C . GLN A 1 192 ? -55.414 4.194 61.088 1.00 92.75 192 GLN A C 1
ATOM 1508 O O . GLN A 1 192 ? -56.052 4.640 62.040 1.00 92.75 192 GLN A O 1
ATOM 1513 N N . VAL A 1 193 ? -55.901 4.192 59.842 1.00 95.06 193 VAL A N 1
ATOM 1514 C CA . VAL A 1 193 ? -57.237 4.709 59.499 1.00 95.06 193 VAL A CA 1
ATOM 1515 C C . VAL A 1 193 ? -58.335 3.927 60.229 1.00 95.06 193 VAL A C 1
ATOM 1517 O O . VAL A 1 193 ? -59.279 4.523 60.751 1.00 95.06 193 VAL A O 1
ATOM 1520 N N . GLU A 1 194 ? -58.207 2.602 60.331 1.00 93.06 194 GLU A N 1
ATOM 1521 C CA . GLU A 1 194 ? -59.166 1.771 61.066 1.00 93.06 194 GLU A CA 1
ATOM 1522 C C . GLU A 1 194 ? -59.164 2.078 62.576 1.00 93.06 194 GLU A C 1
ATOM 1524 O O . GLU A 1 194 ? -60.222 2.190 63.201 1.00 93.06 194 GLU A O 1
ATOM 1529 N N . LEU A 1 195 ? -57.982 2.254 63.174 1.00 91.44 195 LEU A N 1
ATOM 1530 C CA . LEU A 1 195 ? -57.824 2.655 64.574 1.00 91.44 195 LEU A CA 1
ATOM 1531 C C . LEU A 1 195 ? -58.395 4.049 64.845 1.00 91.44 195 LEU A C 1
ATOM 1533 O O . LEU A 1 195 ? -59.082 4.237 65.850 1.00 91.44 195 LEU A O 1
ATOM 1537 N N . GLU A 1 196 ? -58.164 5.012 63.954 1.00 91.44 196 GLU A N 1
ATOM 1538 C CA . GLU A 1 196 ? -58.743 6.354 64.046 1.00 91.44 196 GLU A CA 1
ATOM 1539 C C . GLU A 1 196 ? -60.276 6.307 63.968 1.00 91.44 196 GLU A C 1
ATOM 1541 O O . GLU A 1 196 ? -60.952 6.954 64.772 1.00 91.44 196 GLU A O 1
ATOM 1546 N N . ALA A 1 197 ? -60.845 5.481 63.084 1.00 88.94 197 ALA A N 1
ATOM 1547 C CA . ALA A 1 197 ? -62.289 5.264 63.011 1.00 88.94 197 ALA A CA 1
ATOM 1548 C C . ALA A 1 197 ? -62.845 4.631 64.303 1.00 88.94 197 ALA A C 1
ATOM 1550 O O . ALA A 1 197 ? -63.855 5.099 64.844 1.00 88.94 197 ALA A O 1
ATOM 1551 N N . LYS A 1 198 ? -62.159 3.618 64.856 1.00 91.38 198 LYS A N 1
ATOM 1552 C CA . LYS A 1 198 ? -62.508 3.000 66.149 1.00 91.38 198 LYS A CA 1
ATOM 1553 C C . LYS A 1 198 ? -62.438 4.015 67.294 1.00 91.38 198 LYS A C 1
ATOM 1555 O O . LYS A 1 198 ? -63.382 4.102 68.079 1.00 91.38 198 LYS A O 1
ATOM 1560 N N . LEU A 1 199 ? -61.399 4.846 67.364 1.00 85.38 199 LEU A N 1
ATOM 1561 C CA . LEU A 1 199 ? -61.275 5.919 68.360 1.00 85.38 199 LEU A CA 1
ATOM 1562 C C . LEU A 1 199 ? -62.383 6.967 68.230 1.00 85.38 199 LEU A C 1
ATOM 1564 O O . LEU A 1 199 ? -62.965 7.368 69.237 1.00 85.38 199 LEU A O 1
ATOM 1568 N N . GLN A 1 200 ? -62.723 7.388 67.010 1.00 84.56 200 GLN A N 1
ATOM 1569 C CA . GLN A 1 200 ? -63.843 8.303 66.781 1.00 84.56 200 GLN A CA 1
ATOM 1570 C C . GLN A 1 200 ? -65.181 7.689 67.216 1.00 84.56 200 GLN A C 1
ATOM 1572 O O . GLN A 1 200 ? -66.030 8.403 67.749 1.00 84.56 200 GLN A O 1
ATOM 1577 N N . SER A 1 201 ? -65.372 6.378 67.038 1.00 84.25 201 SER A N 1
ATOM 1578 C CA . SER A 1 201 ? -66.568 5.675 67.516 1.00 84.25 201 SER A CA 1
ATOM 1579 C C . SER A 1 201 ? -66.621 5.569 69.050 1.00 84.25 201 SER A C 1
ATOM 1581 O O . SER A 1 201 ? -67.648 5.882 69.647 1.00 84.25 201 SER A O 1
ATOM 1583 N N . LEU A 1 202 ? -65.499 5.262 69.712 1.00 80.00 202 LEU A N 1
ATOM 1584 C CA . LEU A 1 202 ? -65.388 5.230 71.177 1.00 80.00 202 LEU A CA 1
ATOM 1585 C C . LEU A 1 202 ? -65.576 6.613 71.805 1.00 80.00 202 LEU A C 1
ATOM 1587 O O . LEU A 1 202 ? -66.261 6.746 72.815 1.00 80.00 202 LEU A O 1
ATOM 1591 N N . LYS A 1 203 ? -65.043 7.665 71.178 1.00 76.81 203 LYS A N 1
ATOM 1592 C CA . LYS A 1 203 ? -65.250 9.054 71.608 1.00 76.81 203 LYS A CA 1
ATOM 1593 C C . LYS A 1 203 ? -66.725 9.465 71.552 1.00 76.81 203 LYS A C 1
ATOM 1595 O O . LYS A 1 203 ? -67.156 10.265 72.375 1.00 76.81 203 LYS A O 1
ATOM 1600 N N . LYS A 1 204 ? -67.509 8.897 70.627 1.00 71.50 204 LYS A N 1
ATOM 1601 C CA . LYS A 1 204 ? -68.970 9.086 70.574 1.00 71.50 204 LYS A CA 1
ATOM 1602 C C . LYS A 1 204 ? -69.710 8.318 71.683 1.00 71.50 204 LYS A C 1
ATOM 1604 O O . LYS A 1 204 ? -70.773 8.770 72.091 1.00 71.50 204 LYS A O 1
ATOM 1609 N N . LEU A 1 205 ? -69.156 7.213 72.198 1.00 58.47 205 LEU A N 1
ATOM 1610 C CA . LEU A 1 205 ? -69.709 6.455 73.336 1.00 58.47 205 LEU A CA 1
ATOM 1611 C C . LEU A 1 205 ? -69.262 6.976 74.719 1.00 58.47 205 LEU A C 1
ATOM 1613 O O . LEU A 1 205 ? -69.984 6.805 75.696 1.00 58.47 205 LEU A O 1
ATOM 1617 N N . GLY A 1 206 ? -68.103 7.630 74.825 1.00 50.66 206 GLY A N 1
ATOM 1618 C CA . GLY A 1 206 ? -67.469 8.045 76.087 1.00 50.66 206 GLY A CA 1
ATOM 1619 C C . GLY A 1 206 ? -68.026 9.302 76.772 1.00 50.66 206 GLY A C 1
ATOM 1620 O O . GLY A 1 206 ? -67.304 9.939 77.533 1.00 50.66 206 GLY A O 1
ATOM 1621 N N . SER A 1 207 ? -69.284 9.688 76.535 1.00 47.06 207 SER A N 1
ATOM 1622 C CA . SER A 1 207 ? -69.892 10.871 77.174 1.00 47.06 207 SER A CA 1
ATOM 1623 C C . SER A 1 207 ? -70.497 10.610 78.570 1.00 47.06 207 SER A C 1
ATOM 1625 O O . SER A 1 207 ? -71.202 11.477 79.091 1.00 47.06 207 SER A O 1
ATOM 1627 N N . SER A 1 208 ? -70.243 9.467 79.221 1.00 45.09 208 SER A N 1
ATOM 1628 C CA . SER A 1 208 ? -70.737 9.202 80.584 1.00 45.09 208 SER A CA 1
ATOM 1629 C C . SER A 1 208 ? -69.611 9.129 81.624 1.00 45.09 208 SER A C 1
ATOM 1631 O O . SER A 1 208 ? -68.770 8.235 81.591 1.00 45.09 208 SER A O 1
ATOM 1633 N N . LYS A 1 209 ? -69.655 10.094 82.553 1.00 47.12 209 LYS A N 1
ATOM 1634 C CA . LYS A 1 209 ? -68.874 10.280 83.791 1.00 47.12 209 LYS A CA 1
ATOM 1635 C C . LYS A 1 209 ? -68.415 8.995 84.504 1.00 47.12 209 LYS A C 1
ATOM 1637 O O . LYS A 1 209 ? -69.238 8.145 84.824 1.00 47.12 209 LYS A O 1
ATOM 1642 N N . GLY A 1 210 ? -67.151 8.987 84.934 1.00 37.94 210 GLY A N 1
ATOM 1643 C CA . GLY A 1 210 ? -66.643 8.099 85.986 1.00 37.94 210 GLY A CA 1
ATOM 1644 C C . GLY A 1 210 ? -65.185 8.399 86.349 1.00 37.94 210 GLY A C 1
ATOM 1645 O O . GLY A 1 210 ? -64.279 8.035 85.610 1.00 37.94 210 GLY A O 1
ATOM 1646 N N . SER A 1 211 ? -64.966 9.088 87.470 1.00 47.00 211 SER A N 1
ATOM 1647 C CA . SER A 1 211 ? -63.658 9.358 88.085 1.00 47.00 211 SER A CA 1
ATOM 1648 C C . SER A 1 211 ? -63.089 8.102 88.752 1.00 47.00 211 SER A C 1
ATOM 1650 O O . SER A 1 211 ? -63.804 7.456 89.518 1.00 47.00 211 SER A O 1
ATOM 1652 N N . CYS A 1 212 ? -61.809 7.785 88.537 1.00 36.28 212 CYS A N 1
ATOM 1653 C CA . CYS A 1 212 ? -61.109 6.735 89.281 1.00 36.28 212 CYS A CA 1
ATOM 1654 C C . CYS A 1 212 ? -59.717 7.233 89.701 1.00 36.28 212 CYS A C 1
ATOM 1656 O O . CYS A 1 212 ? -58.814 7.382 88.880 1.00 36.28 212 CYS A O 1
ATOM 1658 N N . GLU A 1 213 ? -59.570 7.534 90.990 1.00 45.62 213 GLU A N 1
ATOM 1659 C CA . GLU A 1 213 ? -58.325 7.961 91.631 1.00 45.62 213 GLU A CA 1
ATOM 1660 C C . GLU A 1 213 ? -57.401 6.760 91.889 1.00 45.62 213 GLU A C 1
ATOM 1662 O O . GLU A 1 213 ? -57.219 6.340 93.024 1.00 45.62 213 GLU A O 1
ATOM 1667 N N . VAL A 1 214 ? -56.812 6.184 90.839 1.00 54.34 214 VAL A N 1
ATOM 1668 C CA . VAL A 1 214 ? -55.624 5.314 90.946 1.00 54.34 214 VAL A CA 1
ATOM 1669 C C . VAL A 1 214 ? -54.777 5.468 89.673 1.00 54.34 214 VAL A C 1
ATOM 1671 O O . VAL A 1 214 ? -54.903 4.657 88.757 1.00 54.34 214 VAL A O 1
ATOM 1674 N N . PRO A 1 215 ? -53.970 6.543 89.539 1.00 56.44 215 PRO A N 1
ATOM 1675 C CA . PRO A 1 215 ? -52.625 6.319 88.976 1.00 56.44 215 PRO A CA 1
ATOM 1676 C C . PRO A 1 215 ? -51.470 7.210 89.495 1.00 56.44 215 PRO A C 1
ATOM 1678 O O . PRO A 1 215 ? -50.353 7.051 89.017 1.00 56.44 215 PRO A O 1
ATOM 1681 N N . GLN A 1 216 ? -51.631 8.077 90.501 1.00 58.53 216 GLN A N 1
ATOM 1682 C CA . GLN A 1 216 ? -50.585 9.074 90.850 1.00 58.53 216 GLN A CA 1
ATOM 1683 C C . GLN A 1 216 ? -49.247 8.504 91.386 1.00 58.53 216 GLN A C 1
ATOM 1685 O O . GLN A 1 216 ? -48.214 9.174 91.344 1.00 58.53 216 GLN A O 1
ATOM 1690 N N . ILE A 1 217 ? -49.227 7.277 91.926 1.00 59.97 217 ILE A N 1
ATOM 1691 C CA . ILE A 1 217 ? -47.983 6.606 92.371 1.00 59.97 217 ILE A CA 1
ATOM 1692 C C . ILE A 1 217 ? -47.288 5.911 91.193 1.00 59.97 217 ILE A C 1
ATOM 1694 O O . ILE A 1 217 ? -46.058 5.904 91.113 1.00 59.97 217 ILE A O 1
ATOM 1698 N N . LEU A 1 218 ? -48.070 5.345 90.267 1.00 64.06 218 LEU A N 1
ATOM 1699 C CA . LEU A 1 218 ? -47.545 4.710 89.061 1.00 64.06 218 LEU A CA 1
ATOM 1700 C C . LEU A 1 218 ? -46.976 5.769 88.110 1.00 64.06 218 LEU A C 1
ATOM 1702 O O . LEU A 1 218 ? -45.887 5.578 87.583 1.00 64.06 218 LEU A O 1
ATOM 1706 N N . GLU A 1 219 ? -47.662 6.907 87.976 1.00 62.88 219 GLU A N 1
ATOM 1707 C CA . GLU A 1 219 ? -47.207 8.072 87.211 1.00 62.88 219 GLU A CA 1
ATOM 1708 C C . GLU A 1 219 ? -45.870 8.597 87.733 1.00 62.88 219 GLU A C 1
ATOM 1710 O O . GLU A 1 219 ? -44.936 8.735 86.950 1.00 62.88 219 GLU A O 1
ATOM 1715 N N . ARG A 1 220 ? -45.704 8.761 89.054 1.00 70.81 220 ARG A N 1
ATOM 1716 C CA . ARG A 1 220 ? -44.411 9.172 89.632 1.00 70.81 220 ARG A CA 1
ATOM 1717 C C . ARG A 1 220 ? -43.287 8.172 89.364 1.00 70.81 220 ARG A C 1
ATOM 1719 O O . ARG A 1 220 ? -42.172 8.575 89.042 1.00 70.81 220 ARG A O 1
ATOM 1726 N N . LYS A 1 221 ? -43.568 6.868 89.447 1.00 76.62 221 LYS A N 1
ATOM 1727 C CA . LYS A 1 221 ? -42.570 5.824 89.162 1.00 76.62 221 LYS A CA 1
ATOM 1728 C C . LYS A 1 221 ? -42.207 5.768 87.675 1.00 76.62 221 LYS A C 1
ATOM 1730 O O . LYS A 1 221 ? -41.046 5.546 87.331 1.00 76.62 221 LYS A O 1
ATOM 1735 N N . ILE A 1 222 ? -43.182 6.007 86.797 1.00 78.50 222 ILE A N 1
ATOM 1736 C CA . ILE A 1 222 ? -42.963 6.144 85.356 1.00 78.50 222 ILE A CA 1
ATOM 1737 C C . ILE A 1 222 ? -42.128 7.397 85.082 1.00 78.50 222 ILE A C 1
ATOM 1739 O O . ILE A 1 222 ? -41.134 7.288 84.376 1.00 78.50 222 ILE A O 1
ATOM 1743 N N . GLU A 1 223 ? -42.429 8.543 85.693 1.00 79.38 223 GLU A N 1
ATOM 1744 C CA . GLU A 1 223 ? -41.651 9.780 85.545 1.00 79.38 223 GLU A CA 1
ATOM 1745 C C . GLU A 1 223 ? -40.201 9.643 86.026 1.00 79.38 223 GLU A C 1
ATOM 1747 O O . GLU A 1 223 ? -39.283 10.106 85.348 1.00 79.38 223 GLU A O 1
ATOM 1752 N N . GLU A 1 224 ? -39.962 8.986 87.163 1.00 81.44 224 GLU A N 1
ATOM 1753 C CA . GLU A 1 224 ? -38.606 8.691 87.646 1.00 81.44 224 GLU A CA 1
ATOM 1754 C C . GLU A 1 224 ? -37.858 7.757 86.687 1.00 81.44 224 GLU A C 1
ATOM 1756 O O . GLU A 1 224 ? -36.690 7.997 86.367 1.00 81.44 224 GLU A O 1
ATOM 1761 N N . SER A 1 225 ? -38.537 6.732 86.158 1.00 83.25 225 SER A N 1
ATOM 1762 C CA . SER A 1 225 ? -37.952 5.840 85.153 1.00 83.25 225 SER A CA 1
ATOM 1763 C C . SER A 1 225 ? -37.673 6.560 83.828 1.00 83.25 225 SER A C 1
ATOM 1765 O O . SER A 1 225 ? -36.623 6.341 83.227 1.00 83.25 225 SER A O 1
ATOM 1767 N N . LEU A 1 226 ? -38.538 7.491 83.415 1.00 84.06 226 LEU A N 1
ATOM 1768 C CA . LEU A 1 226 ? -38.383 8.291 82.203 1.00 84.06 226 LEU A CA 1
ATOM 1769 C C . LEU A 1 226 ? -37.219 9.278 82.341 1.00 84.06 226 LEU A C 1
ATOM 1771 O O . LEU A 1 226 ? -36.433 9.428 81.411 1.00 84.06 226 LEU A O 1
ATOM 1775 N N . LYS A 1 227 ? -37.051 9.895 83.520 1.00 87.31 227 LYS A N 1
ATOM 1776 C CA . LYS A 1 227 ? -35.892 10.744 83.844 1.00 87.31 227 LYS A CA 1
ATOM 1777 C C . LYS A 1 227 ? -34.593 9.938 83.860 1.00 87.31 227 LYS A C 1
ATOM 1779 O O . LYS A 1 227 ? -33.587 10.399 83.328 1.00 87.31 227 LYS A O 1
ATOM 1784 N N . SER A 1 228 ? -34.612 8.722 84.409 1.00 90.56 228 SER A N 1
ATOM 1785 C CA . SER A 1 228 ? -33.455 7.817 84.400 1.00 90.56 228 SER A CA 1
ATOM 1786 C C . SER A 1 228 ? -33.066 7.393 82.979 1.00 90.56 228 SER A C 1
ATOM 1788 O O . SER A 1 228 ? -31.897 7.484 82.600 1.00 90.56 228 SER A O 1
ATOM 1790 N N . VAL A 1 229 ? -34.040 6.986 82.160 1.00 87.38 229 VAL A N 1
ATOM 1791 C CA . VAL A 1 229 ? -33.819 6.623 80.752 1.00 87.38 229 VAL A CA 1
ATOM 1792 C C . VAL A 1 229 ? -33.371 7.838 79.941 1.00 87.38 229 VAL A C 1
ATOM 1794 O O . VAL A 1 229 ? -32.406 7.731 79.191 1.00 87.38 229 VAL A O 1
ATOM 1797 N N . GLY A 1 230 ? -33.983 9.005 80.146 1.00 87.88 230 GLY A N 1
ATOM 1798 C CA . GLY A 1 230 ? -33.570 10.265 79.528 1.00 87.88 230 GLY A CA 1
ATOM 1799 C C . GLY A 1 230 ? -32.130 10.646 79.878 1.00 87.88 230 GLY A C 1
ATOM 1800 O O . GLY A 1 230 ? -31.364 11.012 78.991 1.00 87.88 230 GLY A O 1
ATOM 1801 N N . GLY A 1 231 ? -31.714 10.460 81.135 1.00 87.50 231 GLY A N 1
ATOM 1802 C CA . GLY A 1 231 ? -30.325 10.652 81.560 1.00 87.50 231 GLY A CA 1
ATOM 1803 C C . GLY A 1 231 ? -29.352 9.664 80.905 1.00 87.50 231 GLY A C 1
ATOM 1804 O O . GLY A 1 231 ? -28.260 10.051 80.491 1.00 87.50 231 GLY A O 1
ATOM 1805 N N . ARG A 1 232 ? -29.754 8.396 80.740 1.00 89.56 232 ARG A N 1
ATOM 1806 C CA . ARG A 1 232 ? -28.953 7.381 80.031 1.00 89.56 232 ARG A CA 1
ATOM 1807 C C . ARG A 1 232 ? -28.827 7.685 78.541 1.00 89.56 232 ARG A C 1
ATOM 1809 O O . ARG A 1 232 ? -27.738 7.536 77.998 1.00 89.56 232 ARG A O 1
ATOM 1816 N N . ILE A 1 233 ? -29.905 8.132 77.898 1.00 90.69 233 ILE A N 1
ATOM 1817 C CA . ILE A 1 233 ? -29.891 8.574 76.498 1.00 90.69 233 ILE A CA 1
ATOM 1818 C C . ILE A 1 233 ? -28.995 9.804 76.353 1.00 90.69 233 ILE A C 1
ATOM 1820 O O . ILE A 1 233 ? -28.137 9.804 75.482 1.00 90.69 233 ILE A O 1
ATOM 1824 N N . GLY A 1 234 ? -29.106 10.794 77.244 1.00 88.69 234 GLY A N 1
ATOM 1825 C CA . GLY A 1 234 ? -28.225 11.966 77.247 1.00 88.69 234 GLY A CA 1
ATOM 1826 C C . GLY A 1 234 ? -26.747 11.590 77.378 1.00 88.69 234 GLY A C 1
ATOM 1827 O O . GLY A 1 234 ? -25.924 12.044 76.590 1.00 88.69 234 GLY A O 1
ATOM 1828 N N . SER A 1 235 ? -26.413 10.683 78.302 1.00 88.06 235 SER A N 1
ATOM 1829 C CA . SER A 1 235 ? -25.045 10.172 78.463 1.00 88.06 235 SER A CA 1
ATOM 1830 C C . SER A 1 235 ? -24.541 9.419 77.227 1.00 88.06 235 SER A C 1
ATOM 1832 O O . SER A 1 235 ? -23.380 9.575 76.845 1.00 88.06 235 SER A O 1
ATOM 1834 N N . LEU A 1 236 ? -25.393 8.618 76.580 1.00 88.06 236 LEU A N 1
ATOM 1835 C CA . LEU A 1 236 ? -25.042 7.931 75.337 1.00 88.06 236 LEU A CA 1
ATOM 1836 C C . LEU A 1 236 ? -24.843 8.917 74.185 1.00 88.06 236 LEU A C 1
ATOM 1838 O O . LEU A 1 236 ? -23.862 8.777 73.464 1.00 88.06 236 LEU A O 1
ATOM 1842 N N . SER A 1 237 ? -25.701 9.929 74.050 1.00 89.31 237 SER A N 1
ATOM 1843 C CA . SER A 1 237 ? -25.563 10.976 73.036 1.00 89.31 237 SER A CA 1
ATOM 1844 C C . SER A 1 237 ? -24.262 11.756 73.204 1.00 89.31 237 SER A C 1
ATOM 1846 O O . SER A 1 237 ? -23.525 11.895 72.234 1.00 89.31 237 SER A O 1
ATOM 1848 N N . SER A 1 238 ? -23.905 12.165 74.428 1.00 88.94 238 SER A N 1
ATOM 1849 C CA . SER A 1 238 ? -22.621 12.833 74.683 1.00 88.94 238 SER A CA 1
ATOM 1850 C C . SER A 1 238 ? -21.422 11.937 74.363 1.00 88.94 238 SER A C 1
ATOM 1852 O O . SER A 1 238 ? -20.431 12.405 73.813 1.00 88.94 238 SER A O 1
ATOM 1854 N N . ARG A 1 239 ? -21.496 10.630 74.652 1.00 91.56 239 ARG A N 1
ATOM 1855 C CA . ARG A 1 239 ? -20.437 9.679 74.264 1.00 91.56 239 ARG A CA 1
ATOM 1856 C C . ARG A 1 239 ? -20.337 9.506 72.750 1.00 91.56 239 ARG A C 1
ATOM 1858 O O . ARG A 1 239 ? -19.236 9.342 72.239 1.00 91.56 239 ARG A O 1
ATOM 1865 N N . LEU A 1 240 ? -21.464 9.531 72.044 1.00 89.19 240 LEU A N 1
ATOM 1866 C CA . LEU A 1 240 ? -21.515 9.423 70.587 1.00 89.19 240 LEU A CA 1
ATOM 1867 C C . LEU A 1 240 ? -20.947 10.687 69.923 1.00 89.19 240 LEU A C 1
ATOM 1869 O O . LEU A 1 240 ? -20.240 10.585 68.929 1.00 89.19 240 LEU A O 1
ATOM 1873 N N . GLU A 1 241 ? -21.174 11.858 70.517 1.00 89.62 241 GLU A N 1
ATOM 1874 C CA . GLU A 1 241 ? -20.607 13.139 70.082 1.00 89.62 241 GLU A CA 1
ATOM 1875 C C . GLU A 1 241 ? -19.086 13.217 70.300 1.00 89.62 241 GLU A C 1
ATOM 1877 O O . GLU A 1 241 ? -18.357 13.642 69.401 1.00 89.62 241 GLU A O 1
ATOM 1882 N N . ILE A 1 242 ? -18.586 12.714 71.436 1.00 90.38 242 ILE A N 1
ATOM 1883 C CA . ILE A 1 242 ? -17.141 12.554 71.677 1.00 90.38 242 ILE A CA 1
ATOM 1884 C C . ILE A 1 242 ? -16.529 11.599 70.644 1.00 90.38 242 ILE A C 1
ATOM 1886 O O . ILE A 1 242 ? -15.570 11.964 69.972 1.00 90.38 242 ILE A O 1
ATOM 1890 N N . LEU A 1 243 ? -17.124 10.418 70.439 1.00 86.44 243 LEU A N 1
ATOM 1891 C CA . LEU A 1 243 ? -16.636 9.446 69.451 1.00 86.44 243 LEU A CA 1
ATOM 1892 C C . LEU A 1 243 ? -16.686 9.991 68.019 1.00 86.44 243 LEU A C 1
ATOM 1894 O O . LEU A 1 243 ? -15.780 9.737 67.233 1.00 86.44 243 LEU A O 1
ATOM 1898 N N . SER A 1 244 ? -17.723 10.752 67.665 1.00 89.44 244 SER A N 1
ATOM 1899 C CA . SER A 1 244 ? -17.814 11.419 66.364 1.00 89.44 244 SER A CA 1
ATOM 1900 C C . SER A 1 244 ? -16.719 12.472 66.189 1.00 89.44 244 SER A C 1
ATOM 1902 O O . SER A 1 244 ? -16.231 12.654 65.075 1.00 89.44 244 SER A O 1
ATOM 1904 N N . SER A 1 245 ? -16.334 13.158 67.267 1.00 85.81 245 SER A N 1
ATOM 1905 C CA . SER A 1 245 ? -15.261 14.156 67.248 1.00 85.81 245 SER A CA 1
ATOM 1906 C C . SER A 1 245 ? -13.894 13.485 67.097 1.00 85.81 245 SER A C 1
ATOM 1908 O O . SER A 1 245 ? -13.139 13.855 66.204 1.00 85.81 245 SER A O 1
ATOM 1910 N N . GLU A 1 246 ? -13.626 12.415 67.851 1.00 88.94 246 GLU A N 1
ATOM 1911 C CA . GLU A 1 246 ? -12.416 11.585 67.712 1.00 88.94 246 GLU A CA 1
ATOM 1912 C C . GLU A 1 246 ? -12.309 10.952 66.310 1.00 88.94 246 GLU A C 1
ATOM 1914 O O . GLU A 1 246 ? -11.234 10.892 65.706 1.00 88.94 246 GLU A O 1
ATOM 1919 N N . LEU A 1 247 ? -13.433 10.512 65.733 1.00 87.44 247 LEU A N 1
ATOM 1920 C CA . LEU A 1 247 ? -13.473 9.985 64.366 1.00 87.44 247 LEU A CA 1
ATOM 1921 C C . LEU A 1 247 ? -13.230 11.087 63.316 1.00 87.44 247 LEU A C 1
ATOM 1923 O O . LEU A 1 247 ? -12.621 10.841 62.275 1.00 87.44 247 LEU A O 1
ATOM 1927 N N . GLY A 1 248 ? -13.670 12.315 63.598 1.00 83.69 248 GLY A N 1
ATOM 1928 C CA . GLY A 1 248 ? -13.370 13.502 62.799 1.00 83.69 248 GLY A CA 1
ATOM 1929 C C . GLY A 1 248 ? -11.888 13.883 62.841 1.00 83.69 248 GLY A C 1
ATOM 1930 O O . GLY A 1 248 ? -11.293 14.118 61.790 1.00 83.69 248 GLY A O 1
ATOM 1931 N N . GLU A 1 249 ? -11.274 13.876 64.024 1.00 84.44 249 GLU A N 1
ATOM 1932 C CA . GLU A 1 249 ? -9.844 14.148 64.221 1.00 84.44 249 GLU A CA 1
ATOM 1933 C C . GLU A 1 249 ? -8.962 13.085 63.557 1.00 84.44 249 GLU A C 1
ATOM 1935 O O . GLU A 1 249 ? -8.009 13.412 62.850 1.00 84.44 249 GLU A O 1
ATOM 1940 N N . THR A 1 250 ? -9.308 11.804 63.704 1.00 80.06 250 THR A N 1
ATOM 1941 C CA . THR A 1 250 ? -8.591 10.710 63.028 1.00 80.06 250 THR A CA 1
ATOM 1942 C C . THR A 1 250 ? -8.749 10.776 61.511 1.00 80.06 250 THR A C 1
ATOM 1944 O O . THR A 1 250 ? -7.772 10.575 60.789 1.00 80.06 250 THR A O 1
ATOM 1947 N N . ARG A 1 251 ? -9.935 11.133 60.999 1.00 82.38 251 ARG A N 1
ATOM 1948 C CA . ARG A 1 251 ? -10.141 11.397 59.568 1.00 82.38 251 ARG A CA 1
ATOM 1949 C C . ARG A 1 251 ? -9.300 12.580 59.083 1.00 82.38 251 ARG A C 1
ATOM 1951 O O . ARG A 1 251 ? -8.701 12.480 58.014 1.00 82.38 251 ARG A O 1
ATOM 1958 N N . ALA A 1 252 ? -9.221 13.668 59.849 1.00 78.19 252 ALA A N 1
ATOM 1959 C CA . ALA A 1 252 ? -8.393 14.825 59.514 1.00 78.19 252 ALA A CA 1
ATOM 1960 C C . ALA A 1 252 ? -6.903 14.451 59.464 1.00 78.19 252 ALA A C 1
ATOM 1962 O O . ALA A 1 252 ? -6.239 14.755 58.478 1.00 78.19 252 ALA A O 1
ATOM 1963 N N . LEU A 1 253 ? -6.415 13.684 60.445 1.00 81.75 253 LEU A N 1
ATOM 1964 C CA . LEU A 1 253 ? -5.037 13.191 60.479 1.00 81.75 253 LEU A CA 1
ATOM 1965 C C . LEU A 1 253 ? -4.721 12.252 59.303 1.00 81.75 253 LEU A C 1
ATOM 1967 O O . LEU A 1 253 ? -3.640 12.328 58.727 1.00 81.75 253 LEU A O 1
ATOM 1971 N N . ILE A 1 254 ? -5.653 11.372 58.917 1.00 78.44 254 ILE A N 1
ATOM 1972 C CA . ILE A 1 254 ? -5.496 10.505 57.736 1.00 78.44 254 ILE A CA 1
ATOM 1973 C C . ILE A 1 254 ? -5.444 11.341 56.452 1.00 78.44 254 ILE A C 1
ATOM 1975 O O . ILE A 1 254 ? -4.634 11.049 55.577 1.00 78.44 254 ILE A O 1
ATOM 1979 N N . THR A 1 255 ? -6.267 12.386 56.352 1.00 74.25 255 THR A N 1
ATOM 1980 C CA . THR A 1 255 ? -6.297 13.280 55.182 1.00 74.25 255 THR A CA 1
ATOM 1981 C C . THR A 1 255 ? -4.995 14.082 55.080 1.00 74.25 255 THR A C 1
ATOM 1983 O O . THR A 1 255 ? -4.359 14.077 54.035 1.00 74.25 255 THR A O 1
ATOM 1986 N N . GLU A 1 256 ? -4.506 14.640 56.191 1.00 77.12 256 GLU A N 1
ATOM 1987 C CA . GLU A 1 256 ? -3.206 15.325 56.267 1.00 77.12 256 GLU A CA 1
ATOM 1988 C C . GLU A 1 256 ? -2.033 14.384 55.932 1.00 77.12 256 GLU A C 1
ATOM 1990 O O . GLU A 1 256 ? -1.064 14.772 55.280 1.00 77.12 256 GLU A O 1
ATOM 1995 N N . LYS A 1 257 ? -2.102 13.117 56.357 1.00 75.44 257 LYS A N 1
ATOM 1996 C CA . LYS A 1 257 ? -1.103 12.094 56.010 1.00 75.44 257 LYS A CA 1
ATOM 1997 C C . LYS A 1 257 ? -1.163 11.694 54.534 1.00 75.44 257 LYS A C 1
ATOM 1999 O O . LYS A 1 257 ? -0.116 11.349 53.996 1.00 75.44 257 LYS A O 1
ATOM 2004 N N . LEU A 1 258 ? -2.338 11.737 53.900 1.00 67.81 258 LEU A N 1
ATOM 2005 C CA . LEU A 1 258 ? -2.499 11.538 52.457 1.00 67.81 258 LEU A CA 1
ATOM 2006 C C . LEU A 1 258 ? -1.920 12.715 51.659 1.00 67.81 258 LEU A C 1
ATOM 2008 O O . LEU A 1 258 ? -1.196 12.480 50.696 1.00 67.81 258 LEU A O 1
ATOM 2012 N N . ASP A 1 259 ? -2.174 13.951 52.094 1.00 61.28 259 ASP A N 1
ATOM 2013 C CA . ASP A 1 259 ? -1.689 15.171 51.428 1.00 61.28 259 ASP A CA 1
ATOM 2014 C C . ASP A 1 259 ? -0.160 15.347 51.540 1.00 61.28 259 ASP A C 1
ATOM 2016 O O . ASP A 1 259 ? 0.461 16.016 50.718 1.00 61.28 259 ASP A O 1
ATOM 2020 N N . ASN A 1 260 ? 0.477 14.711 52.530 1.00 62.19 260 ASN A N 1
ATOM 2021 C CA . ASN A 1 260 ? 1.933 14.720 52.724 1.00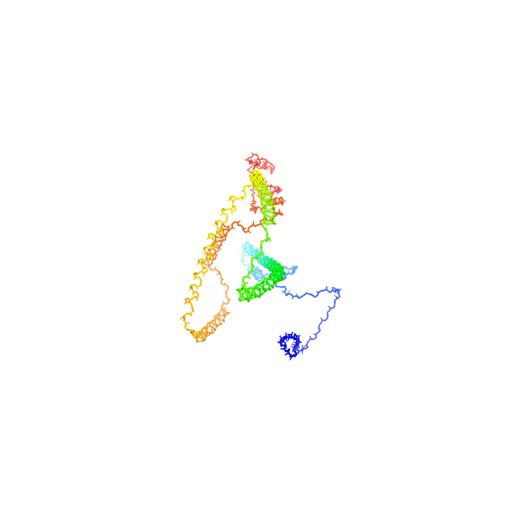 62.19 260 ASN A CA 1
ATOM 2022 C C . ASN A 1 260 ? 2.681 13.567 52.017 1.00 62.19 260 ASN A C 1
ATOM 2024 O O . ASN A 1 260 ? 3.897 13.425 52.187 1.00 62.19 260 ASN A O 1
ATOM 2028 N N . ILE A 1 261 ? 2.000 12.730 51.226 1.00 53.19 261 ILE A N 1
ATOM 2029 C CA . ILE A 1 261 ? 2.669 11.786 50.317 1.00 53.19 261 ILE A CA 1
ATOM 2030 C C . ILE A 1 261 ? 3.238 12.613 49.151 1.00 53.19 261 ILE A C 1
ATOM 2032 O O . ILE A 1 261 ? 2.486 13.368 48.541 1.00 53.19 261 ILE A O 1
ATOM 2036 N N . PRO A 1 262 ? 4.540 12.518 48.813 1.00 44.38 262 PRO A N 1
ATOM 2037 C CA . PRO A 1 262 ? 5.136 13.370 47.789 1.00 44.38 262 PRO A CA 1
ATOM 2038 C C . PRO A 1 262 ? 4.413 13.201 46.446 1.00 44.38 262 PRO A C 1
ATOM 2040 O O . PRO A 1 262 ? 4.476 12.140 45.824 1.00 44.38 262 PRO A O 1
ATOM 2043 N N . HIS A 1 263 ? 3.729 14.265 46.017 1.00 42.16 263 HIS A N 1
ATOM 2044 C CA . HIS A 1 263 ? 3.082 14.375 44.716 1.00 42.16 263 HIS A CA 1
ATOM 2045 C C . HIS A 1 263 ? 4.103 14.197 43.585 1.00 42.16 263 HIS A C 1
ATOM 2047 O O . HIS A 1 263 ? 5.045 14.979 43.432 1.00 42.16 263 HIS A O 1
ATOM 2053 N N . THR A 1 264 ? 3.893 13.174 42.760 1.00 44.72 264 THR A N 1
ATOM 2054 C CA . THR A 1 264 ? 4.432 13.122 41.401 1.00 44.72 264 THR A CA 1
ATOM 2055 C C . THR A 1 264 ? 3.713 14.169 40.547 1.00 44.72 264 THR A C 1
ATOM 2057 O O . THR A 1 264 ? 2.519 14.397 40.714 1.00 44.72 264 THR A O 1
ATOM 2060 N N . GLN A 1 265 ? 4.459 14.827 39.660 1.00 48.94 265 GLN A N 1
ATOM 2061 C CA . GLN A 1 265 ? 4.110 16.038 38.896 1.00 48.94 265 GLN A CA 1
ATOM 2062 C C . GLN A 1 265 ? 2.950 15.913 37.871 1.00 48.94 265 GLN A C 1
ATOM 2064 O O . GLN A 1 265 ? 2.980 16.586 36.841 1.00 48.94 265 GLN A O 1
ATOM 2069 N N . ASP A 1 266 ? 1.946 15.069 38.102 1.00 53.34 266 ASP A N 1
ATOM 2070 C CA . ASP A 1 266 ? 0.925 14.754 37.094 1.00 53.34 266 ASP A CA 1
ATOM 2071 C C . ASP A 1 266 ? -0.398 15.528 37.260 1.00 53.34 266 ASP A C 1
ATOM 2073 O O . ASP A 1 266 ? -1.107 15.728 36.275 1.00 53.34 266 ASP A O 1
ATOM 2077 N N . GLU A 1 267 ? -0.725 16.068 38.442 1.00 50.00 267 GLU A N 1
ATOM 2078 C CA . GLU A 1 267 ? -2.033 16.725 38.640 1.00 50.00 267 GLU A CA 1
ATOM 2079 C C . GLU A 1 267 ? -2.176 18.107 37.979 1.00 50.00 267 GLU A C 1
ATOM 2081 O O . GLU A 1 267 ? -3.278 18.472 37.557 1.00 50.00 267 GLU A O 1
ATOM 2086 N N . ASP A 1 268 ? -1.088 18.868 37.824 1.00 52.06 268 ASP A N 1
ATOM 2087 C CA . ASP A 1 268 ? -1.153 20.180 37.161 1.00 52.06 268 ASP A CA 1
ATOM 2088 C C . ASP A 1 268 ? -1.366 20.042 35.644 1.00 52.06 268 ASP A C 1
ATOM 2090 O O . ASP A 1 268 ? -2.076 20.849 35.042 1.00 52.06 268 ASP A O 1
ATOM 2094 N N . LYS A 1 269 ? -0.865 18.957 35.034 1.00 55.88 269 LYS A N 1
ATOM 2095 C CA . LYS A 1 269 ? -1.162 18.618 33.632 1.00 55.88 269 LYS A CA 1
ATOM 2096 C C . LYS A 1 269 ? -2.590 18.117 33.459 1.00 55.88 269 LYS A C 1
ATOM 2098 O O . LYS A 1 269 ? -3.244 18.482 32.488 1.00 55.88 269 LYS A O 1
ATOM 2103 N N . GLN A 1 270 ? -3.106 17.354 34.424 1.00 52.22 270 GLN A N 1
ATOM 2104 C CA . GLN A 1 270 ? -4.480 16.855 34.386 1.00 52.22 270 GLN A CA 1
ATOM 2105 C C . GLN A 1 270 ? -5.508 18.002 34.416 1.00 52.22 270 GLN A C 1
ATOM 2107 O O . GLN A 1 270 ? -6.529 17.930 33.735 1.00 52.22 270 GLN A O 1
ATOM 2112 N N . LYS A 1 271 ? -5.242 19.081 35.169 1.00 53.16 271 LYS A N 1
ATOM 2113 C CA . LYS A 1 271 ? -6.130 20.257 35.234 1.00 53.16 271 LYS A CA 1
ATOM 2114 C C . LYS A 1 271 ? -6.051 21.135 33.981 1.00 53.16 271 LYS A C 1
ATOM 2116 O O . LYS A 1 271 ? -7.089 21.635 33.553 1.00 53.16 271 LYS A O 1
ATOM 2121 N N . GLU A 1 272 ? -4.876 21.304 33.371 1.00 56.28 272 GLU A N 1
ATOM 2122 C CA . GLU A 1 272 ? -4.755 21.999 32.076 1.00 56.28 272 GLU A CA 1
ATOM 2123 C C . GLU A 1 272 ? -5.416 21.213 30.936 1.00 56.28 272 GLU A C 1
ATOM 2125 O O . GLU A 1 272 ? -6.139 21.802 30.128 1.00 56.28 272 GLU A O 1
ATOM 2130 N N . GLU A 1 273 ? -5.252 19.887 30.906 1.00 58.16 273 GLU A N 1
ATOM 2131 C CA . GLU A 1 273 ? -5.933 19.027 29.935 1.00 58.16 273 GLU A CA 1
ATOM 2132 C C . GLU A 1 273 ? -7.456 19.070 30.128 1.00 58.16 273 GLU A C 1
ATOM 2134 O O . GLU A 1 273 ? -8.185 19.250 29.155 1.00 58.16 273 GLU A O 1
ATOM 2139 N N . ASP A 1 274 ? -7.964 19.012 31.364 1.00 64.38 274 ASP A N 1
ATOM 2140 C CA . ASP A 1 274 ? -9.409 19.044 31.640 1.00 64.38 274 ASP A CA 1
ATOM 2141 C C . ASP A 1 274 ? -10.066 20.398 31.282 1.00 64.38 274 ASP A C 1
ATOM 2143 O O . ASP A 1 274 ? -11.222 20.447 30.850 1.00 64.38 274 ASP A O 1
ATOM 2147 N N . ILE A 1 275 ? -9.328 21.514 31.379 1.00 68.50 275 ILE A N 1
ATOM 2148 C CA . ILE A 1 275 ? -9.780 22.826 30.875 1.00 68.50 275 ILE A CA 1
ATOM 2149 C C . ILE A 1 275 ? -9.783 22.846 29.337 1.00 68.50 275 ILE A C 1
ATOM 2151 O O . ILE A 1 275 ? -10.725 23.379 28.740 1.00 68.50 275 ILE A O 1
ATOM 2155 N N . GLY A 1 276 ? -8.778 22.237 28.699 1.00 71.62 276 GLY A N 1
ATOM 2156 C CA . GLY A 1 276 ? -8.693 22.090 27.244 1.00 71.62 276 GLY A CA 1
ATOM 2157 C C . GLY A 1 276 ? -9.857 21.282 26.666 1.00 71.62 276 GLY A C 1
ATOM 2158 O O . GLY A 1 276 ? -10.577 21.773 25.794 1.00 71.62 276 GLY A O 1
ATOM 2159 N N . TRP A 1 277 ? -10.133 20.099 27.225 1.00 69.00 277 TRP A N 1
ATOM 2160 C CA . TRP A 1 277 ? -11.248 19.245 26.798 1.00 69.00 277 TRP A CA 1
ATOM 2161 C C . TRP A 1 277 ? -12.610 19.925 26.981 1.00 69.00 277 TRP A C 1
ATOM 2163 O O . TRP A 1 277 ? -13.486 19.802 26.124 1.00 69.00 277 TRP A O 1
ATOM 2173 N N . LYS A 1 278 ? -12.795 20.713 28.050 1.00 76.75 278 LYS A N 1
ATOM 2174 C CA . LYS A 1 278 ? -14.024 21.501 28.261 1.00 76.75 278 LYS A CA 1
ATOM 2175 C C . LYS A 1 278 ? -14.215 22.601 27.215 1.00 76.75 278 LYS A C 1
ATOM 2177 O O . LYS A 1 278 ? -15.347 22.852 26.800 1.00 76.75 278 LYS A O 1
ATOM 2182 N N . GLN A 1 279 ? -13.143 23.259 26.772 1.00 75.94 279 GLN A N 1
ATOM 2183 C CA . GLN A 1 279 ? -13.215 24.266 25.705 1.00 75.94 279 GLN A CA 1
ATOM 2184 C C . GLN A 1 279 ? -13.474 23.631 24.331 1.00 75.94 279 GLN A C 1
ATOM 2186 O O . GLN A 1 279 ? -14.266 24.160 23.543 1.00 75.94 279 GLN A O 1
ATOM 2191 N N . GLU A 1 280 ? -12.870 22.474 24.058 1.00 80.12 280 GLU A N 1
ATOM 2192 C CA . GLU A 1 280 ? -13.118 21.705 22.836 1.00 80.12 280 GLU A CA 1
ATOM 2193 C C . GLU A 1 280 ? -14.554 21.179 22.768 1.00 80.12 280 GLU A C 1
ATOM 2195 O O . GLU A 1 280 ? -15.210 21.354 21.741 1.00 80.12 280 GLU A O 1
ATOM 2200 N N . LEU A 1 281 ? -15.093 20.644 23.869 1.00 81.50 281 LEU A N 1
ATOM 2201 C CA . LEU A 1 281 ? -16.494 20.219 23.957 1.00 81.50 281 LEU A CA 1
ATOM 2202 C C . LEU A 1 281 ? -17.459 21.370 23.669 1.00 81.50 281 LEU A C 1
ATOM 2204 O O . LEU A 1 281 ? -18.363 21.219 22.853 1.00 81.50 281 LEU A O 1
ATOM 2208 N N . LYS A 1 282 ? -17.210 22.554 24.237 1.00 86.31 282 LYS A N 1
ATOM 2209 C CA . LYS A 1 282 ? -18.030 23.750 23.993 1.00 86.31 282 LYS A CA 1
ATOM 2210 C C . LYS A 1 282 ? -17.975 24.211 22.529 1.00 86.31 282 LYS A C 1
ATOM 2212 O O . LYS A 1 282 ? -18.957 24.707 21.975 1.00 86.31 282 LYS A O 1
ATOM 2217 N N . THR A 1 283 ? -16.826 24.022 21.882 1.00 84.62 283 THR A N 1
ATOM 2218 C CA . THR A 1 283 ? -16.631 24.309 20.453 1.00 84.62 283 THR A CA 1
ATOM 2219 C C . THR A 1 283 ? -17.348 23.280 19.575 1.00 84.62 283 THR A C 1
ATOM 2221 O O . THR A 1 283 ? -17.921 23.639 18.545 1.00 84.62 283 THR A O 1
ATOM 2224 N N . ILE A 1 284 ? -17.345 22.006 19.973 1.00 82.69 284 ILE A N 1
ATOM 2225 C CA . ILE A 1 284 ? -18.068 20.929 19.291 1.00 82.69 284 ILE A CA 1
ATOM 2226 C C . ILE A 1 284 ? -19.582 21.126 19.428 1.00 82.69 284 ILE A C 1
ATOM 2228 O O . ILE A 1 284 ? -20.276 21.043 18.419 1.00 82.69 284 ILE A O 1
ATOM 2232 N N . GLU A 1 285 ? -20.089 21.469 20.614 1.00 84.00 285 GLU A N 1
ATOM 2233 C CA . GLU A 1 285 ? -21.506 21.797 20.833 1.00 84.00 285 GLU A CA 1
ATOM 2234 C C . GLU A 1 285 ? -21.954 22.967 19.949 1.00 84.00 285 GLU A C 1
ATOM 2236 O O . GLU A 1 285 ? -22.922 22.837 19.205 1.00 84.00 285 GLU A O 1
ATOM 2241 N N . SER A 1 286 ? -21.178 24.057 19.901 1.00 86.00 286 SER A N 1
ATOM 2242 C CA . SER A 1 286 ? -21.452 25.194 19.006 1.00 86.00 286 SER A CA 1
ATOM 2243 C C . SER A 1 286 ? -21.492 24.791 17.522 1.00 86.00 286 SER A C 1
ATOM 2245 O O . SER A 1 286 ? -22.330 25.278 16.760 1.00 86.00 286 SER A O 1
ATOM 2247 N N . LYS A 1 287 ? -20.618 23.872 17.089 1.00 87.94 287 LYS A N 1
ATOM 2248 C CA . LYS A 1 287 ? -20.628 23.337 15.716 1.00 87.94 287 LYS A CA 1
ATOM 2249 C C . LYS A 1 287 ? -21.832 22.431 15.458 1.00 87.94 287 LYS A C 1
ATOM 2251 O O . LYS A 1 287 ? -22.392 22.482 14.365 1.00 87.94 287 LYS A O 1
ATOM 2256 N N . ILE A 1 288 ? -22.245 21.624 16.434 1.00 84.06 288 ILE A N 1
ATOM 2257 C CA . ILE A 1 288 ? -23.453 20.794 16.341 1.00 84.06 288 ILE A CA 1
ATOM 2258 C C . ILE A 1 288 ? -24.691 21.685 16.217 1.00 84.06 288 ILE A C 1
ATOM 2260 O O . ILE A 1 288 ? -25.519 21.421 15.347 1.00 84.06 288 ILE A O 1
ATOM 2264 N N . ASP A 1 289 ? -24.768 22.772 16.986 1.00 81.44 289 ASP A N 1
ATOM 2265 C CA . ASP A 1 289 ? -25.856 23.754 16.919 1.00 81.44 289 ASP A CA 1
ATOM 2266 C C . ASP A 1 289 ? -25.903 24.493 15.573 1.00 81.44 289 ASP A C 1
ATOM 2268 O O . ASP A 1 289 ? -26.972 24.736 15.006 1.00 81.44 289 ASP A O 1
ATOM 2272 N N . GLN A 1 290 ? -24.742 24.797 14.987 1.00 81.75 290 GLN A N 1
ATOM 2273 C CA . GLN A 1 290 ? -24.670 25.341 13.627 1.00 81.75 290 GLN A CA 1
ATOM 2274 C C . GLN A 1 290 ? -25.149 24.323 12.584 1.00 81.75 290 GLN A C 1
ATOM 2276 O O . GLN A 1 290 ? -25.912 24.675 11.685 1.00 81.75 290 GLN A O 1
ATOM 2281 N N . ILE A 1 291 ? -24.775 23.047 12.718 1.00 78.38 291 ILE A N 1
ATOM 2282 C CA . ILE A 1 291 ? -25.215 21.980 11.808 1.00 78.38 291 ILE A CA 1
ATOM 2283 C C . ILE A 1 291 ? -26.722 21.721 11.946 1.00 78.38 291 ILE A C 1
ATOM 2285 O O . ILE A 1 291 ? -27.403 21.536 10.936 1.00 78.38 291 ILE A O 1
ATOM 2289 N N . THR A 1 292 ? -27.284 21.735 13.158 1.00 77.94 292 THR A N 1
ATOM 2290 C CA . THR A 1 292 ? -28.735 21.587 13.367 1.00 77.94 292 THR A CA 1
ATOM 2291 C C . THR A 1 292 ? -29.516 22.792 12.846 1.00 77.94 292 THR A C 1
ATOM 2293 O O . THR A 1 292 ? -30.613 22.596 12.310 1.00 77.94 292 THR A O 1
ATOM 2296 N N . THR A 1 293 ? -28.937 23.995 12.902 1.00 77.38 293 THR A N 1
ATOM 2297 C CA . THR A 1 293 ? -29.491 25.217 12.293 1.00 77.38 293 THR A CA 1
ATOM 2298 C C . THR A 1 293 ? -29.484 25.138 10.761 1.00 77.38 293 THR A C 1
ATOM 2300 O O . THR A 1 293 ? -30.523 25.349 10.134 1.00 77.38 293 THR A O 1
ATOM 2303 N N . ILE A 1 294 ? -28.370 24.718 10.147 1.00 73.06 294 ILE A N 1
ATOM 2304 C CA . ILE A 1 294 ? -28.263 24.502 8.689 1.00 73.06 294 ILE A CA 1
ATOM 2305 C C . ILE A 1 294 ? -29.231 23.401 8.227 1.00 73.06 294 ILE A C 1
ATOM 2307 O O . ILE A 1 294 ? -29.896 23.527 7.197 1.00 73.06 294 ILE A O 1
ATOM 2311 N N . LYS A 1 295 ? -29.382 22.333 9.019 1.00 70.81 295 LYS A N 1
ATOM 2312 C CA . LYS A 1 295 ? -30.328 21.241 8.749 1.00 70.81 295 LYS A CA 1
ATOM 2313 C C . LYS A 1 295 ? -31.790 21.693 8.824 1.00 70.81 295 LYS A C 1
ATOM 2315 O O . LYS A 1 295 ? -32.612 21.163 8.080 1.00 70.81 295 LYS A O 1
ATOM 2320 N N . HIS A 1 296 ? -32.122 22.652 9.691 1.00 59.56 296 HIS A N 1
ATOM 2321 C CA . HIS A 1 296 ? -33.461 23.249 9.738 1.00 59.56 296 HIS A CA 1
ATOM 2322 C C . HIS A 1 296 ? -33.704 24.230 8.585 1.00 59.56 296 HIS A C 1
ATOM 2324 O O . HIS A 1 296 ? -34.808 24.254 8.048 1.00 59.56 296 HIS A O 1
ATOM 2330 N N . GLN A 1 297 ? -32.678 24.957 8.136 1.00 56.62 297 GLN A N 1
ATOM 2331 C CA . GLN A 1 297 ? -32.763 25.827 6.956 1.00 56.62 297 GLN A CA 1
ATOM 2332 C C . GLN A 1 297 ? -32.894 25.038 5.640 1.00 56.62 297 GLN A C 1
ATOM 2334 O O . GLN A 1 297 ? -33.585 25.487 4.734 1.00 56.62 297 GLN A O 1
ATOM 2339 N N . CYS A 1 298 ? -32.345 23.820 5.551 1.00 42.59 298 CYS A N 1
ATOM 2340 C CA . CYS A 1 298 ? -32.505 22.947 4.375 1.00 42.59 298 CYS A CA 1
ATOM 2341 C C . CYS A 1 298 ? -33.856 22.207 4.296 1.00 42.59 298 CYS A C 1
ATOM 2343 O O . CYS A 1 298 ? -34.098 21.489 3.330 1.00 42.59 298 CYS A O 1
ATOM 2345 N N . LYS A 1 299 ? -34.738 22.322 5.300 1.00 46.56 299 LYS A N 1
ATOM 2346 C CA . LYS A 1 299 ? -35.990 21.542 5.373 1.00 46.56 299 LYS A CA 1
ATOM 2347 C C . LYS A 1 299 ? -37.245 22.305 4.922 1.00 46.56 299 LYS A C 1
ATOM 2349 O O . LYS A 1 299 ? -38.343 21.783 5.093 1.00 46.56 299 LYS A O 1
ATOM 2354 N N . GLN A 1 300 ? -37.095 23.511 4.360 1.00 43.84 300 GLN A N 1
ATOM 2355 C CA . GLN A 1 300 ? -38.206 24.381 3.936 1.00 43.84 300 GLN A CA 1
ATOM 2356 C C . GLN A 1 300 ? -38.303 24.664 2.421 1.00 43.84 300 GLN A C 1
ATOM 2358 O O . GLN A 1 300 ? -39.039 25.568 2.036 1.00 43.84 300 GLN A O 1
ATOM 2363 N N . GLU A 1 301 ? -37.668 23.887 1.538 1.00 37.19 301 GLU A N 1
ATOM 2364 C CA . GLU A 1 301 ? -37.974 23.955 0.096 1.00 37.19 301 GLU A CA 1
ATOM 2365 C C . GLU A 1 301 ? -38.730 22.701 -0.384 1.00 37.19 301 GLU A C 1
ATOM 2367 O O . GLU A 1 301 ? -38.321 21.580 -0.066 1.00 37.19 301 GLU A O 1
ATOM 2372 N N . PRO A 1 302 ? -39.842 22.848 -1.135 1.00 46.22 302 PRO A N 1
ATOM 2373 C CA . PRO A 1 302 ? -40.555 21.714 -1.711 1.00 46.22 302 PRO A CA 1
ATOM 2374 C C . PRO A 1 302 ? -39.673 21.036 -2.767 1.00 46.22 302 PRO A C 1
ATOM 2376 O O . PRO A 1 302 ? -39.068 21.709 -3.602 1.00 46.22 302 PRO A O 1
ATOM 2379 N N . GLN A 1 303 ? -39.596 19.701 -2.716 1.00 47.91 303 GLN A N 1
ATOM 2380 C CA . GLN A 1 303 ? -38.804 18.871 -3.627 1.00 47.91 303 GLN A CA 1
ATOM 2381 C C . GLN A 1 303 ? -39.067 19.253 -5.092 1.00 47.91 303 GLN A C 1
ATOM 2383 O O . GLN A 1 303 ? -40.143 18.989 -5.626 1.00 47.91 303 GLN A O 1
ATOM 2388 N N . LYS A 1 304 ? -38.071 19.855 -5.750 1.00 54.38 304 LYS A N 1
ATOM 2389 C CA . LYS A 1 304 ? -38.023 19.912 -7.212 1.00 54.38 304 LYS A CA 1
ATOM 2390 C C . LYS A 1 304 ? -37.708 18.509 -7.712 1.00 54.38 304 LYS A C 1
ATOM 2392 O O . LYS A 1 304 ? -36.720 17.908 -7.296 1.00 54.38 304 LYS A O 1
ATOM 2397 N N . ASP A 1 305 ? -38.577 17.992 -8.567 1.00 57.16 305 ASP A N 1
ATOM 2398 C CA . ASP A 1 305 ? -38.359 16.742 -9.280 1.00 57.16 305 ASP A CA 1
ATOM 2399 C C . ASP A 1 305 ? -37.101 16.896 -10.156 1.00 57.16 305 ASP A C 1
ATOM 2401 O O . ASP A 1 305 ? -37.058 17.746 -11.044 1.00 57.16 305 ASP A O 1
ATOM 2405 N N . LEU A 1 306 ? -36.043 16.145 -9.831 1.00 65.12 306 LEU A N 1
ATOM 2406 C CA . LEU A 1 306 ? -34.717 16.193 -10.474 1.00 65.12 306 LEU A CA 1
ATOM 2407 C C . LEU A 1 306 ? -34.637 15.299 -11.720 1.00 65.12 306 LEU A C 1
ATOM 2409 O O . LEU A 1 306 ? -33.619 15.278 -12.413 1.00 65.12 306 LEU A O 1
ATOM 2413 N N . THR A 1 307 ? -35.702 14.552 -12.018 1.00 70.19 307 THR A N 1
ATOM 2414 C CA . THR A 1 307 ? -35.799 13.704 -13.210 1.00 70.19 307 THR A CA 1
ATOM 2415 C C . THR A 1 307 ? -35.504 14.433 -14.535 1.00 70.19 307 THR A C 1
ATOM 2417 O O . THR A 1 307 ? -34.734 13.873 -15.319 1.00 70.19 307 THR A O 1
ATOM 2420 N N . PRO A 1 308 ? -35.969 15.673 -14.813 1.00 68.88 308 PRO A N 1
ATOM 2421 C CA . PRO A 1 308 ? -35.629 16.365 -16.061 1.00 68.88 308 PRO A CA 1
ATOM 2422 C C . PRO A 1 308 ? -34.151 16.782 -16.142 1.00 68.88 308 PRO A C 1
ATOM 2424 O O . PRO A 1 308 ? -33.559 16.750 -17.223 1.00 68.88 308 PRO A O 1
ATOM 2427 N N . GLU A 1 309 ? -33.519 17.132 -15.018 1.00 70.00 309 GLU A N 1
ATOM 2428 C CA . GLU A 1 309 ? -32.094 17.489 -14.988 1.00 70.00 309 GLU A CA 1
ATOM 2429 C C . GLU A 1 309 ? -31.211 16.254 -15.190 1.00 70.00 309 GLU A C 1
ATOM 2431 O O . GLU A 1 309 ? -30.234 16.311 -15.934 1.00 70.00 309 GLU A O 1
ATOM 2436 N N . LEU A 1 310 ? -31.596 15.111 -14.615 1.00 71.25 310 LEU A N 1
ATOM 2437 C CA . LEU A 1 310 ? -30.926 13.826 -14.827 1.00 71.25 310 LEU A CA 1
ATOM 2438 C C . LEU A 1 310 ? -31.026 13.344 -16.280 1.00 71.25 310 LEU A C 1
ATOM 2440 O O . LEU A 1 310 ? -30.032 12.856 -16.816 1.00 71.25 310 LEU A O 1
ATOM 2444 N N . ILE A 1 311 ? -32.174 13.536 -16.940 1.00 76.25 311 ILE A N 1
ATOM 2445 C CA . ILE A 1 311 ? -32.337 13.242 -18.375 1.00 76.25 311 ILE A CA 1
ATOM 2446 C C . ILE A 1 311 ? -31.428 14.155 -19.206 1.00 76.25 311 ILE A C 1
ATOM 2448 O O . ILE A 1 311 ? -30.655 13.674 -20.031 1.00 76.25 311 ILE A O 1
ATOM 2452 N N . THR A 1 312 ? -31.420 15.458 -18.915 1.00 79.50 312 THR A N 1
ATOM 2453 C CA . THR A 1 312 ? -30.568 16.427 -19.624 1.00 79.50 312 THR A CA 1
ATOM 2454 C C . THR A 1 312 ? -29.073 16.127 -19.436 1.00 79.50 312 THR A C 1
ATOM 2456 O O . THR A 1 312 ? -28.271 16.290 -20.357 1.00 79.50 312 THR A O 1
ATOM 2459 N N . ILE A 1 313 ? -28.663 15.684 -18.243 1.00 80.81 313 ILE A N 1
ATOM 2460 C CA . ILE A 1 313 ? -27.279 15.280 -17.959 1.00 80.81 313 ILE A CA 1
ATOM 2461 C C . ILE A 1 313 ? -26.938 13.970 -18.678 1.00 80.81 313 ILE A C 1
ATOM 2463 O O . ILE A 1 313 ? -25.846 13.862 -19.231 1.00 80.81 313 ILE A O 1
ATOM 2467 N N . SER A 1 314 ? -27.861 13.006 -18.720 1.00 81.81 314 SER A N 1
ATOM 2468 C CA . SER A 1 314 ? -27.707 11.748 -19.461 1.00 81.81 314 SER A CA 1
ATOM 2469 C C . SER A 1 314 ? -27.485 11.997 -20.953 1.00 81.81 314 SER A C 1
ATOM 2471 O O . SER A 1 314 ? -26.524 11.486 -21.522 1.00 81.81 314 SER A O 1
ATOM 2473 N N . GLU A 1 315 ? -28.312 12.839 -21.575 1.00 86.06 315 GLU A N 1
ATOM 2474 C CA . GLU A 1 315 ? -28.180 13.202 -22.991 1.00 86.06 315 GLU A CA 1
ATOM 2475 C C . GLU A 1 315 ? -26.845 13.902 -23.274 1.00 86.06 315 GLU A C 1
ATOM 2477 O O . GLU A 1 315 ? -26.141 13.562 -24.225 1.00 86.06 315 GLU A O 1
ATOM 2482 N N . LYS A 1 316 ? -26.431 14.834 -22.404 1.00 88.50 316 LYS A N 1
ATOM 2483 C CA . LYS A 1 316 ? -25.120 15.493 -22.516 1.00 88.50 316 LYS A CA 1
ATOM 2484 C C . LYS A 1 316 ? -23.962 14.509 -22.358 1.00 88.50 316 LYS A C 1
ATOM 2486 O O . LYS A 1 316 ? -22.961 14.637 -23.060 1.00 88.50 316 LYS A O 1
ATOM 2491 N N . LEU A 1 317 ? -24.081 13.526 -21.468 1.00 86.38 317 LEU A N 1
ATOM 2492 C CA . LEU A 1 317 ? -23.063 12.496 -21.270 1.00 86.38 317 LEU A CA 1
ATOM 2493 C C . LEU A 1 317 ? -22.969 11.559 -22.480 1.00 86.38 317 LEU A C 1
ATOM 2495 O O . LEU A 1 317 ? -21.871 11.148 -22.849 1.00 86.38 317 LEU A O 1
ATOM 2499 N N . GLU A 1 318 ? -24.093 11.256 -23.123 1.00 88.69 318 GLU A N 1
ATOM 2500 C CA . GLU A 1 318 ? -24.136 10.452 -24.343 1.00 88.69 318 GLU A CA 1
ATOM 2501 C C . GLU A 1 318 ? -23.495 11.188 -25.527 1.00 88.69 318 GLU A C 1
ATOM 2503 O O . GLU A 1 318 ? -22.678 10.601 -26.241 1.00 88.69 318 GLU A O 1
ATOM 2508 N N . ILE A 1 319 ? -23.739 12.497 -25.655 1.00 88.25 319 ILE A N 1
ATOM 2509 C CA . ILE A 1 319 ? -23.065 13.356 -26.640 1.00 88.25 319 ILE A CA 1
ATOM 2510 C C . ILE A 1 319 ? -21.550 13.372 -26.388 1.00 88.25 319 ILE A C 1
ATOM 2512 O O . ILE A 1 319 ? -20.781 13.040 -27.289 1.00 88.25 319 ILE A O 1
ATOM 2516 N N . VAL A 1 320 ? -21.107 13.644 -25.156 1.00 88.38 320 VAL A N 1
ATOM 2517 C CA . VAL A 1 320 ? -19.673 13.655 -24.796 1.00 88.38 320 VAL A CA 1
ATOM 2518 C C . VAL A 1 320 ? -19.026 12.278 -24.996 1.00 88.38 320 VAL A C 1
ATOM 2520 O O . VAL A 1 320 ? -17.884 12.177 -25.441 1.00 88.38 320 VAL A O 1
ATOM 2523 N N . SER A 1 321 ? -19.746 11.193 -24.713 1.00 84.12 321 SER A N 1
ATOM 2524 C CA . SER A 1 321 ? -19.273 9.825 -24.944 1.00 84.12 321 SER A CA 1
ATOM 2525 C C . SER A 1 321 ? -19.121 9.519 -26.437 1.00 84.12 321 SER A C 1
ATOM 2527 O O . SER A 1 321 ? -18.122 8.920 -26.846 1.00 84.12 321 SER A O 1
ATOM 2529 N N . SER A 1 322 ? -20.066 9.973 -27.268 1.00 83.25 322 SER A N 1
ATOM 2530 C CA . SER A 1 322 ? -19.982 9.853 -28.727 1.00 83.25 322 SER A CA 1
ATOM 2531 C C . SER A 1 322 ? -18.798 10.645 -29.296 1.00 83.25 322 SER A C 1
ATOM 2533 O O . SER A 1 322 ? -18.057 10.125 -30.128 1.00 83.25 322 SER A O 1
ATOM 2535 N N . GLU A 1 323 ? -18.528 11.833 -28.757 1.00 84.69 323 GLU A N 1
ATOM 2536 C CA . GLU A 1 323 ? -17.406 12.685 -29.154 1.00 84.69 323 GLU A CA 1
ATOM 2537 C C . GLU A 1 323 ? -16.051 12.125 -28.686 1.00 84.69 323 GLU A C 1
ATOM 2539 O O . GLU A 1 323 ? -15.054 12.174 -29.403 1.00 84.69 323 GLU A O 1
ATOM 2544 N N . LEU A 1 324 ? -15.998 11.471 -27.521 1.00 79.31 324 LEU A N 1
ATOM 2545 C CA . LEU A 1 324 ? -14.804 10.739 -27.084 1.00 79.31 324 LEU A CA 1
ATOM 2546 C C . LEU A 1 324 ? -14.528 9.494 -27.938 1.00 79.31 324 LEU A C 1
ATOM 2548 O O . LEU A 1 324 ? -13.363 9.113 -28.094 1.00 79.31 324 LEU A O 1
ATOM 2552 N N . ARG A 1 325 ? -15.562 8.849 -28.495 1.00 81.62 325 ARG A N 1
ATOM 2553 C CA . ARG A 1 325 ? -15.393 7.733 -29.443 1.00 81.62 325 ARG A CA 1
ATOM 2554 C C . ARG A 1 325 ? -14.826 8.225 -30.770 1.00 81.62 325 ARG A C 1
ATOM 2556 O O . ARG A 1 325 ? -13.807 7.686 -31.197 1.00 81.62 325 ARG A O 1
ATOM 2563 N N . THR A 1 326 ? -15.378 9.300 -31.337 1.00 76.56 326 THR A N 1
ATOM 2564 C CA . THR A 1 326 ? -14.854 9.896 -32.578 1.00 76.56 326 THR A CA 1
ATOM 2565 C C . THR A 1 326 ? -13.433 10.435 -32.393 1.00 76.56 326 THR A C 1
ATOM 2567 O O . THR A 1 326 ? -12.577 10.204 -33.243 1.00 76.56 326 THR A O 1
ATOM 2570 N N . MET A 1 327 ? -13.121 11.043 -31.244 1.00 71.69 327 MET A N 1
ATOM 2571 C CA . MET A 1 327 ? -11.760 11.467 -30.883 1.00 71.69 327 MET A CA 1
ATOM 2572 C C . MET A 1 327 ? -10.784 10.291 -30.742 1.00 71.69 327 MET A C 1
ATOM 2574 O O . MET A 1 327 ? -9.619 10.400 -31.126 1.00 71.69 327 MET A O 1
ATOM 2578 N N . ARG A 1 328 ? -11.217 9.146 -30.198 1.00 73.56 328 ARG A N 1
ATOM 2579 C CA . ARG A 1 328 ? -10.373 7.939 -30.126 1.00 73.56 328 ARG A CA 1
ATOM 2580 C C . ARG A 1 328 ? -10.158 7.305 -31.493 1.00 73.56 328 ARG A C 1
ATOM 2582 O O . ARG A 1 328 ? -9.057 6.830 -31.755 1.00 73.56 328 ARG A O 1
ATOM 2589 N N . GLU A 1 329 ? -11.167 7.305 -32.354 1.00 68.06 329 GLU A N 1
ATOM 2590 C CA . GLU A 1 329 ? -11.055 6.798 -33.724 1.00 68.06 329 GLU A CA 1
ATOM 2591 C C . GLU A 1 329 ? -10.169 7.702 -34.589 1.00 68.06 329 GLU A C 1
ATOM 2593 O O . GLU A 1 329 ? -9.279 7.189 -35.265 1.00 68.06 329 GLU A O 1
ATOM 2598 N N . ALA A 1 330 ? -10.285 9.028 -34.454 1.00 63.16 330 ALA A N 1
ATOM 2599 C CA . ALA A 1 330 ? -9.392 9.997 -35.092 1.00 63.16 330 ALA A CA 1
ATOM 2600 C C . ALA A 1 330 ? -7.939 9.901 -34.576 1.00 63.16 330 ALA A C 1
ATOM 2602 O O . ALA A 1 330 ? -6.990 9.992 -35.357 1.00 63.16 330 ALA A O 1
ATOM 2603 N N . ASN A 1 331 ? -7.739 9.633 -33.280 1.00 54.69 331 ASN A N 1
ATOM 2604 C CA . ASN A 1 331 ? -6.404 9.418 -32.706 1.00 54.69 331 ASN A CA 1
ATOM 2605 C C . ASN A 1 331 ? -5.798 8.050 -33.056 1.00 54.69 331 ASN A C 1
ATOM 2607 O O . ASN A 1 331 ? -4.576 7.907 -33.062 1.00 54.69 331 ASN A O 1
ATOM 2611 N N . LYS A 1 332 ? -6.610 7.041 -33.399 1.00 55.09 332 LYS A N 1
ATOM 2612 C CA . LYS A 1 332 ? -6.112 5.737 -33.868 1.00 55.09 332 LYS A CA 1
ATOM 2613 C C . LYS A 1 332 ? -5.489 5.828 -35.267 1.00 55.09 332 LYS A C 1
ATOM 2615 O O . LYS A 1 332 ? -4.610 5.033 -35.589 1.00 55.09 332 LYS A O 1
ATOM 2620 N N . THR A 1 333 ? -5.889 6.819 -36.067 1.00 51.03 333 THR A N 1
ATOM 2621 C CA . THR A 1 333 ? -5.300 7.122 -37.384 1.00 51.03 333 THR A CA 1
ATOM 2622 C C . THR A 1 333 ? -4.045 8.002 -37.338 1.00 51.03 333 THR A C 1
ATOM 2624 O O . THR A 1 333 ? -3.346 8.095 -38.342 1.00 51.03 333 THR A O 1
ATOM 2627 N N . ILE A 1 334 ? -3.698 8.594 -36.188 1.00 50.28 334 ILE A N 1
ATOM 2628 C CA . ILE A 1 334 ? -2.516 9.461 -36.017 1.00 50.28 334 ILE A CA 1
ATOM 2629 C C . ILE A 1 334 ? -1.573 8.826 -34.982 1.00 50.28 334 ILE A C 1
ATOM 2631 O O . ILE A 1 334 ? -1.241 9.400 -33.950 1.00 50.28 334 ILE A O 1
ATOM 2635 N N . ALA A 1 335 ? -1.143 7.591 -35.234 1.00 39.06 335 ALA A N 1
ATOM 2636 C CA . ALA A 1 335 ? -0.108 6.944 -34.433 1.00 39.06 335 ALA A CA 1
ATOM 2637 C C . ALA A 1 335 ? 1.283 7.242 -35.022 1.00 39.06 335 ALA A C 1
ATOM 2639 O O . ALA A 1 335 ? 1.870 6.424 -35.726 1.00 39.06 335 ALA A O 1
ATOM 2640 N N . SER A 1 336 ? 1.810 8.428 -34.712 1.00 37.81 336 SER A N 1
ATOM 2641 C CA . SER A 1 336 ? 3.243 8.753 -34.765 1.00 37.81 336 SER A CA 1
ATOM 2642 C C . SER A 1 336 ? 3.688 9.161 -33.352 1.00 37.81 336 SER A C 1
ATOM 2644 O O . SER A 1 336 ? 2.909 9.807 -32.647 1.00 37.81 336 SER A O 1
ATOM 2646 N N . PRO A 1 337 ? 4.885 8.767 -32.876 1.00 47.72 337 PRO A N 1
ATOM 2647 C CA . PRO A 1 337 ? 5.287 8.984 -31.491 1.00 47.72 337 PRO A CA 1
ATOM 2648 C C . PRO A 1 337 ? 5.578 10.470 -31.246 1.00 47.72 337 PRO A C 1
ATOM 2650 O O . PRO A 1 337 ? 6.615 10.989 -31.655 1.00 47.72 337 PRO A O 1
ATOM 2653 N N . HIS A 1 338 ? 4.672 11.158 -30.555 1.00 40.00 338 HIS A N 1
ATOM 2654 C CA . HIS A 1 338 ? 4.890 12.536 -30.129 1.00 40.00 338 HIS A CA 1
ATOM 2655 C C . HIS A 1 338 ? 5.874 12.555 -28.948 1.00 40.00 338 HIS A C 1
ATOM 2657 O O . HIS A 1 338 ? 5.614 11.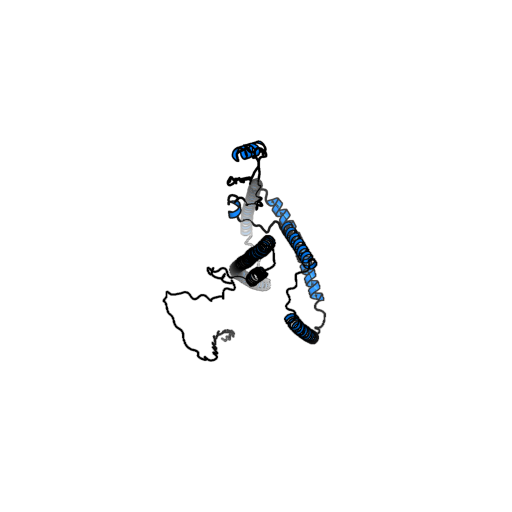950 -27.905 1.00 40.00 338 HIS A O 1
ATOM 2663 N N . MET A 1 339 ? 7.014 13.237 -29.102 1.00 46.62 339 MET A N 1
ATOM 2664 C CA . MET A 1 339 ? 7.862 13.597 -27.961 1.00 46.62 339 MET A CA 1
ATOM 2665 C C . MET A 1 339 ? 7.065 14.502 -27.005 1.00 46.62 339 MET A C 1
ATOM 2667 O O . MET A 1 339 ? 6.363 15.396 -27.494 1.00 46.62 339 MET A O 1
ATOM 2671 N N . PRO A 1 340 ? 7.163 14.307 -25.675 1.00 58.88 340 PRO A N 1
ATOM 2672 C CA . PRO A 1 340 ? 6.584 15.237 -24.716 1.00 58.88 340 PRO A CA 1
ATOM 2673 C C . PRO A 1 340 ? 7.281 16.598 -24.847 1.00 58.88 340 PRO A C 1
ATOM 2675 O O . PRO A 1 340 ? 8.507 16.681 -24.875 1.00 58.88 340 PRO A O 1
ATOM 2678 N N . SER A 1 341 ? 6.486 17.659 -24.986 1.00 70.19 341 SER A N 1
ATOM 2679 C CA . SER A 1 341 ? 6.979 19.037 -25.057 1.00 70.19 341 SER A CA 1
ATOM 2680 C C . SER A 1 341 ? 7.586 19.444 -23.711 1.00 70.19 341 SER A C 1
ATOM 2682 O O . SER A 1 341 ? 7.026 19.122 -22.663 1.00 70.19 341 SER A O 1
ATOM 2684 N N . ILE A 1 342 ? 8.694 20.186 -23.736 1.00 70.69 342 ILE A N 1
ATOM 2685 C CA . ILE A 1 342 ? 9.416 20.704 -22.558 1.00 70.69 342 ILE A CA 1
ATOM 2686 C C . ILE A 1 342 ? 8.477 21.428 -21.578 1.00 70.69 342 ILE A C 1
ATOM 2688 O O . ILE A 1 342 ? 8.634 21.312 -20.367 1.00 70.69 342 ILE A O 1
ATOM 2692 N N . GLU A 1 343 ? 7.444 22.102 -22.080 1.00 70.62 343 GLU A N 1
ATOM 2693 C CA . GLU A 1 343 ? 6.436 22.773 -21.248 1.00 70.62 343 GLU A CA 1
ATOM 2694 C C . GLU A 1 343 ? 5.628 21.787 -20.389 1.00 70.62 343 GLU A C 1
ATOM 2696 O O . GLU A 1 343 ? 5.331 22.065 -19.228 1.00 70.62 343 GLU A O 1
ATOM 2701 N N . THR A 1 344 ? 5.328 20.595 -20.917 1.00 71.88 344 THR A N 1
ATOM 2702 C CA . THR A 1 344 ? 4.628 19.544 -20.160 1.00 71.88 344 THR A CA 1
ATOM 2703 C C . THR A 1 344 ? 5.524 18.906 -19.101 1.00 71.88 344 THR A C 1
ATOM 2705 O O . THR A 1 344 ? 5.042 18.519 -18.040 1.00 71.88 344 THR A O 1
ATOM 2708 N N . GLU A 1 345 ? 6.834 18.846 -19.346 1.00 75.62 345 GLU A N 1
ATOM 2709 C CA . GLU A 1 345 ? 7.810 18.353 -18.374 1.00 75.62 345 GLU A CA 1
ATOM 2710 C C . GLU A 1 345 ? 8.012 19.354 -17.226 1.00 75.62 345 GLU A C 1
ATOM 2712 O O . GLU A 1 345 ? 8.016 18.954 -16.062 1.00 75.62 345 GLU A O 1
ATOM 2717 N N . ILE A 1 346 ? 8.055 20.657 -17.532 1.00 78.19 346 ILE A N 1
ATOM 2718 C CA . ILE A 1 346 ? 8.105 21.733 -16.530 1.00 78.19 346 ILE A CA 1
ATOM 2719 C C . ILE A 1 346 ? 6.839 21.724 -15.662 1.00 78.19 346 ILE A C 1
ATOM 2721 O O . ILE A 1 346 ? 6.946 21.714 -14.436 1.00 78.19 346 ILE A O 1
ATOM 2725 N N . ALA A 1 347 ? 5.650 21.613 -16.262 1.00 78.38 347 ALA A N 1
ATOM 2726 C CA . ALA A 1 347 ? 4.396 21.545 -15.509 1.00 78.38 347 ALA A CA 1
ATOM 2727 C C . ALA A 1 347 ? 4.336 20.319 -14.575 1.00 78.38 347 ALA A C 1
ATOM 2729 O O . ALA A 1 347 ? 3.900 20.414 -13.427 1.00 78.38 347 ALA A O 1
ATOM 2730 N N . VAL A 1 348 ? 4.827 19.157 -15.023 1.00 82.00 348 VAL A N 1
ATOM 2731 C CA . VAL A 1 348 ? 4.909 17.951 -14.179 1.00 82.00 348 VAL A CA 1
ATOM 2732 C C . VAL A 1 348 ? 5.931 18.123 -13.049 1.00 82.00 348 VAL A C 1
ATOM 2734 O O . VAL A 1 348 ? 5.712 17.621 -11.943 1.00 82.00 348 VAL A O 1
ATOM 2737 N N . GLN A 1 349 ? 7.031 18.837 -13.291 1.00 83.25 349 GLN A N 1
ATOM 2738 C CA . GLN A 1 349 ? 8.044 19.141 -12.280 1.00 83.25 349 GLN A CA 1
ATOM 2739 C C . GLN A 1 349 ? 7.503 20.091 -11.194 1.00 83.25 349 GLN A C 1
ATOM 2741 O O . GLN A 1 349 ? 7.730 19.855 -10.006 1.00 83.25 349 GLN A O 1
ATOM 2746 N N . GLU A 1 350 ? 6.743 21.118 -11.576 1.00 86.25 350 GLU A N 1
ATOM 2747 C CA . GLU A 1 350 ? 6.106 22.067 -10.651 1.00 86.25 350 GLU A CA 1
ATOM 2748 C C . GLU A 1 350 ? 5.031 21.391 -9.788 1.00 86.25 350 GLU A C 1
ATOM 2750 O O . GLU A 1 350 ? 4.983 21.575 -8.567 1.00 86.25 350 GLU A O 1
ATOM 2755 N N . VAL A 1 351 ? 4.217 20.515 -10.386 1.00 87.00 351 VAL A N 1
ATOM 2756 C CA . VAL A 1 351 ? 3.243 19.704 -9.639 1.00 87.00 351 VAL A CA 1
ATOM 2757 C C . VAL A 1 351 ? 3.947 18.781 -8.638 1.00 87.00 351 VAL A C 1
ATOM 2759 O O . VAL A 1 351 ? 3.471 18.607 -7.520 1.00 87.00 351 VAL A O 1
ATOM 2762 N N . ARG A 1 352 ? 5.116 18.222 -8.976 1.00 85.38 352 ARG A N 1
ATOM 2763 C CA . ARG A 1 352 ? 5.905 17.411 -8.031 1.00 85.38 352 ARG A CA 1
ATOM 2764 C C . ARG A 1 352 ? 6.445 18.240 -6.865 1.00 85.38 352 ARG A C 1
ATOM 2766 O O . ARG A 1 352 ? 6.298 17.821 -5.721 1.00 85.38 352 ARG A O 1
ATOM 2773 N N . GLN A 1 353 ? 7.001 19.422 -7.133 1.00 88.12 353 GLN A N 1
ATOM 2774 C CA . GLN A 1 353 ? 7.516 20.307 -6.080 1.00 88.12 353 GLN A CA 1
ATOM 2775 C C . GLN A 1 353 ? 6.422 20.787 -5.121 1.00 88.12 353 GLN A C 1
ATOM 2777 O O . GLN A 1 353 ? 6.639 20.850 -3.908 1.00 88.12 353 GLN A O 1
ATOM 2782 N N . THR A 1 354 ? 5.234 21.098 -5.642 1.00 87.88 354 THR A N 1
ATOM 2783 C CA . THR A 1 354 ? 4.095 21.503 -4.807 1.00 87.88 354 THR A CA 1
ATOM 2784 C C . THR A 1 354 ? 3.605 20.346 -3.936 1.00 87.88 354 THR A C 1
ATOM 2786 O O . THR A 1 354 ? 3.358 20.545 -2.747 1.00 87.88 354 THR A O 1
ATOM 2789 N N . LEU A 1 355 ? 3.558 19.121 -4.470 1.00 86.62 355 LEU A N 1
ATOM 2790 C CA . LEU A 1 355 ? 3.177 17.930 -3.706 1.00 86.62 355 LEU A CA 1
ATOM 2791 C C . LEU A 1 355 ? 4.166 17.611 -2.574 1.00 86.62 355 LEU A C 1
ATOM 2793 O O . LEU A 1 355 ? 3.745 17.283 -1.463 1.00 86.62 355 LEU A O 1
ATOM 2797 N N . ASP A 1 356 ? 5.468 17.742 -2.835 1.00 86.31 356 ASP A N 1
ATOM 2798 C CA . ASP A 1 356 ? 6.512 17.537 -1.826 1.00 86.31 356 ASP A CA 1
ATOM 2799 C C . ASP A 1 356 ? 6.453 18.607 -0.724 1.00 86.31 356 ASP A C 1
ATOM 2801 O O . ASP A 1 356 ? 6.552 18.281 0.460 1.00 86.31 356 ASP A O 1
ATOM 2805 N N . SER A 1 357 ? 6.177 19.864 -1.088 1.00 86.38 357 SER A N 1
ATOM 2806 C CA . SER A 1 357 ? 5.987 20.960 -0.126 1.00 86.38 357 SER A CA 1
ATOM 2807 C C . SER A 1 357 ? 4.757 20.743 0.764 1.00 86.38 357 SER A C 1
ATOM 2809 O O . SER A 1 357 ? 4.811 20.961 1.976 1.00 86.38 357 SER A O 1
ATOM 2811 N N . ILE A 1 358 ? 3.650 20.258 0.186 1.00 81.62 358 ILE A N 1
ATOM 2812 C CA . ILE A 1 358 ? 2.432 19.904 0.931 1.00 81.62 358 ILE A CA 1
ATOM 2813 C C . ILE A 1 358 ? 2.716 18.743 1.884 1.00 81.62 358 ILE A C 1
ATOM 2815 O O . ILE A 1 358 ? 2.336 18.796 3.053 1.00 81.62 358 ILE A O 1
ATOM 2819 N N . LYS A 1 359 ? 3.424 17.710 1.418 1.00 83.19 359 LYS A N 1
ATOM 2820 C CA . LYS A 1 359 ? 3.814 16.563 2.241 1.00 83.19 359 LYS A CA 1
ATOM 2821 C C . LYS A 1 359 ? 4.665 16.995 3.435 1.00 83.19 359 LYS A C 1
ATOM 2823 O O . LYS A 1 359 ? 4.412 16.551 4.552 1.00 83.19 359 LYS A O 1
ATOM 2828 N N . GLU A 1 360 ? 5.624 17.890 3.221 1.00 80.81 360 GLU A N 1
ATOM 2829 C CA . GLU A 1 360 ? 6.451 18.438 4.294 1.00 80.81 360 GLU A CA 1
ATOM 2830 C C . GLU A 1 360 ? 5.618 19.269 5.289 1.00 80.81 360 GLU A C 1
ATOM 2832 O O . GLU A 1 360 ? 5.745 19.095 6.504 1.00 80.81 360 GLU A O 1
ATOM 2837 N N . GLY A 1 361 ? 4.699 20.107 4.800 1.00 77.88 361 GLY A N 1
ATOM 2838 C CA . GLY A 1 361 ? 3.763 20.864 5.637 1.00 77.88 361 GLY A CA 1
ATOM 2839 C C . GLY A 1 361 ? 2.870 19.968 6.501 1.00 77.88 361 GLY A C 1
ATOM 2840 O O . GLY A 1 361 ? 2.742 20.197 7.703 1.00 77.88 361 GLY A O 1
ATOM 2841 N N . VAL A 1 362 ? 2.328 18.889 5.929 1.00 76.75 362 VAL A N 1
ATOM 2842 C CA . VAL A 1 362 ? 1.513 17.899 6.654 1.00 76.75 362 VAL A CA 1
ATOM 2843 C C . VAL A 1 362 ? 2.330 17.190 7.738 1.00 76.75 362 VAL A C 1
ATOM 2845 O O . VAL A 1 362 ? 1.836 17.005 8.849 1.00 76.75 362 VAL A O 1
ATOM 2848 N N . THR A 1 363 ? 3.599 16.855 7.473 1.00 72.62 363 THR A N 1
ATOM 2849 C CA . THR A 1 363 ? 4.474 16.250 8.497 1.00 72.62 363 THR A CA 1
ATOM 2850 C C . THR A 1 363 ? 4.838 17.208 9.632 1.00 72.62 363 THR A C 1
ATOM 2852 O O . THR A 1 363 ? 5.020 16.765 10.763 1.00 72.62 363 THR A O 1
ATOM 2855 N N . LYS A 1 364 ? 4.900 18.519 9.368 1.00 73.38 364 LYS A N 1
ATOM 2856 C CA . LYS A 1 364 ? 5.155 19.545 10.394 1.00 73.38 364 LYS A CA 1
ATOM 2857 C C . LYS A 1 364 ? 3.931 19.824 11.270 1.00 73.38 364 LYS A C 1
ATOM 2859 O O . LYS A 1 364 ? 4.094 20.150 12.440 1.00 73.38 364 LYS A O 1
ATOM 2864 N N . LEU A 1 365 ? 2.723 19.681 10.722 1.00 67.62 365 LEU A N 1
ATOM 2865 C CA . LEU A 1 365 ? 1.464 19.938 11.431 1.00 67.62 365 LEU A CA 1
ATOM 2866 C C . LEU A 1 365 ? 0.984 18.760 12.293 1.00 67.62 365 LEU A C 1
ATOM 2868 O O . LEU A 1 365 ? 0.094 18.945 13.118 1.00 67.62 365 LEU A O 1
ATOM 2872 N N . ASN A 1 366 ? 1.560 17.564 12.136 1.00 50.81 366 ASN A N 1
ATOM 2873 C CA . ASN A 1 366 ? 1.183 16.397 12.934 1.00 50.81 366 ASN A CA 1
ATOM 2874 C C . ASN A 1 366 ? 2.402 15.576 13.409 1.00 50.81 366 ASN A C 1
ATOM 2876 O O . ASN A 1 366 ? 2.678 14.503 12.863 1.00 50.81 366 ASN A O 1
ATOM 2880 N N . PRO A 1 367 ? 3.122 16.034 14.452 1.00 55.22 367 PRO A N 1
ATOM 2881 C CA . PRO A 1 367 ? 4.261 15.310 15.023 1.00 55.22 367 PRO A CA 1
ATOM 2882 C C . PRO A 1 367 ? 3.884 14.013 15.774 1.00 55.22 367 PRO A C 1
ATOM 2884 O O . PRO A 1 367 ? 4.777 13.280 16.193 1.00 55.22 367 PRO A O 1
ATOM 2887 N N . TYR A 1 368 ? 2.591 13.690 15.930 1.00 48.41 368 TYR A N 1
ATOM 2888 C CA . TYR A 1 368 ? 2.113 12.585 16.777 1.00 48.41 368 TYR A CA 1
ATOM 2889 C C . TYR A 1 368 ? 1.732 11.292 16.039 1.00 48.41 368 TYR A C 1
ATOM 2891 O O . TYR A 1 368 ? 1.389 10.303 16.682 1.00 48.41 368 TYR A O 1
ATOM 2899 N N . THR A 1 369 ? 1.845 11.223 14.709 1.00 46.25 369 THR A N 1
ATOM 2900 C CA . THR A 1 369 ? 1.527 9.978 13.967 1.00 46.25 369 THR A CA 1
ATOM 2901 C C . THR A 1 369 ? 2.689 8.993 13.846 1.00 46.25 369 THR A C 1
ATOM 2903 O O . THR A 1 369 ? 2.505 7.884 13.350 1.00 46.25 369 THR A O 1
ATOM 2906 N N . SER A 1 370 ? 3.875 9.323 14.362 1.00 51.25 370 SER A N 1
ATOM 2907 C CA . SER A 1 370 ? 4.961 8.354 14.532 1.00 51.25 370 SER A CA 1
ATOM 2908 C C . SER A 1 370 ? 5.002 7.833 15.967 1.00 51.25 370 SER A C 1
ATOM 2910 O O . SER A 1 370 ? 5.949 8.103 16.708 1.00 51.25 370 SER A O 1
ATOM 2912 N N . SER A 1 371 ? 3.984 7.079 16.376 1.00 48.62 371 SER A N 1
ATOM 2913 C CA . SER A 1 371 ? 4.038 6.277 17.599 1.00 48.62 371 SER A CA 1
ATOM 2914 C C . SER A 1 371 ? 5.074 5.161 17.417 1.00 48.62 371 SER A C 1
ATOM 2916 O O . SER A 1 371 ? 4.787 4.049 16.972 1.00 48.62 371 SER A O 1
ATOM 2918 N N . ARG A 1 372 ? 6.337 5.483 17.724 1.00 51.00 372 ARG A N 1
ATOM 2919 C CA . ARG A 1 372 ? 7.422 4.503 17.777 1.00 51.00 372 ARG A CA 1
ATOM 2920 C C . ARG A 1 372 ? 7.116 3.503 18.882 1.00 51.00 372 ARG A C 1
ATOM 2922 O O . ARG A 1 372 ? 6.997 3.861 20.049 1.00 51.00 372 ARG A O 1
ATOM 2929 N N . THR A 1 373 ? 6.991 2.237 18.514 1.00 45.75 373 THR A N 1
ATOM 2930 C CA . THR A 1 373 ? 6.743 1.141 19.455 1.00 45.75 373 THR A CA 1
ATOM 2931 C C . THR A 1 373 ? 7.960 0.959 20.372 1.00 45.75 373 THR A C 1
ATOM 2933 O O . THR A 1 373 ? 9.089 1.193 19.947 1.00 45.75 373 THR A O 1
ATOM 2936 N N . PHE A 1 374 ? 7.781 0.479 21.608 1.00 43.25 374 PHE A N 1
ATOM 2937 C CA . PHE A 1 374 ? 8.881 0.234 22.567 1.00 43.25 374 PHE A CA 1
ATOM 2938 C C . PHE A 1 374 ? 10.010 -0.647 21.976 1.00 43.25 374 PHE A C 1
ATOM 2940 O O . PHE A 1 374 ? 11.191 -0.451 22.258 1.00 43.25 374 PHE A O 1
ATOM 2947 N N . ALA A 1 375 ? 9.664 -1.542 21.042 1.00 50.62 375 ALA A N 1
ATOM 2948 C CA . ALA A 1 375 ? 10.612 -2.338 20.258 1.00 50.62 375 ALA A CA 1
ATOM 2949 C C . ALA A 1 375 ? 11.515 -1.512 19.308 1.00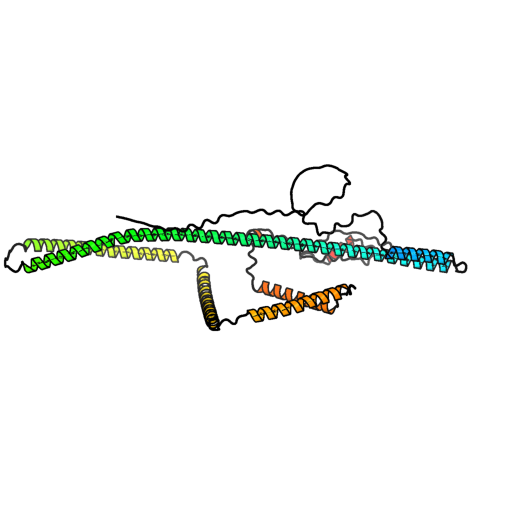 50.62 375 ALA A C 1
ATOM 2951 O O . ALA A 1 375 ? 12.652 -1.903 19.059 1.00 50.62 375 ALA A O 1
ATOM 2952 N N . GLN A 1 376 ? 11.050 -0.367 18.794 1.00 53.66 376 GLN A N 1
ATOM 2953 C CA . GLN A 1 376 ? 11.855 0.571 17.995 1.00 53.66 376 GLN A CA 1
ATOM 2954 C C . GLN A 1 376 ? 12.781 1.441 18.853 1.00 53.66 376 GLN A C 1
ATOM 2956 O O . GLN A 1 376 ? 13.819 1.870 18.361 1.00 53.66 376 GLN A O 1
ATOM 2961 N N . VAL A 1 377 ? 12.431 1.685 20.119 1.00 55.31 377 VAL A N 1
ATOM 2962 C CA . VAL A 1 377 ? 13.275 2.429 21.072 1.00 55.31 377 VAL A CA 1
ATOM 2963 C C . VAL A 1 377 ? 14.393 1.538 21.625 1.00 55.31 377 VAL A C 1
ATOM 2965 O O . VAL A 1 377 ? 15.519 1.995 21.800 1.00 55.31 377 VAL A O 1
ATOM 2968 N N . ALA A 1 378 ? 14.111 0.248 21.840 1.00 46.12 378 ALA A N 1
ATOM 2969 C CA . ALA A 1 378 ? 15.082 -0.735 22.327 1.00 46.12 378 ALA A CA 1
ATOM 2970 C C . ALA A 1 378 ? 16.008 -1.308 21.232 1.00 46.12 378 ALA A C 1
ATOM 2972 O O . ALA A 1 378 ? 17.024 -1.940 21.535 1.00 46.12 378 ALA A O 1
ATOM 2973 N N . ALA A 1 379 ? 15.689 -1.102 19.951 1.00 48.12 379 ALA A N 1
ATOM 2974 C CA . ALA A 1 379 ? 16.568 -1.495 18.860 1.00 48.12 379 ALA A CA 1
ATOM 2975 C C . ALA A 1 379 ? 17.770 -0.540 18.795 1.00 48.12 379 ALA A C 1
ATOM 2977 O O . ALA A 1 379 ? 17.610 0.653 18.538 1.00 48.12 379 ALA A O 1
ATOM 2978 N N . LYS A 1 380 ? 18.992 -1.065 18.985 1.00 46.09 380 LYS A N 1
ATOM 2979 C CA . LYS A 1 380 ? 20.233 -0.324 18.687 1.00 46.09 380 LYS A CA 1
ATOM 2980 C C . LYS A 1 380 ? 20.083 0.339 17.314 1.00 46.09 380 LYS A C 1
ATOM 2982 O O . LYS A 1 380 ? 19.694 -0.368 16.378 1.00 46.09 380 LYS A O 1
ATOM 2987 N N . PRO A 1 381 ? 20.383 1.645 17.174 1.00 37.09 381 PRO A N 1
ATOM 2988 C CA . PRO A 1 381 ? 20.161 2.354 15.927 1.00 37.09 381 PRO A CA 1
ATOM 2989 C C . PRO A 1 381 ? 20.915 1.621 14.828 1.00 37.09 381 PRO A C 1
ATOM 2991 O O . PRO A 1 381 ? 22.147 1.562 14.811 1.00 37.09 381 PRO A O 1
ATOM 2994 N N . ARG A 1 382 ? 20.157 1.006 13.919 1.00 43.38 382 ARG A N 1
ATOM 2995 C CA . ARG A 1 382 ? 20.701 0.524 12.661 1.00 43.38 382 ARG A CA 1
ATOM 2996 C C . ARG A 1 382 ? 21.121 1.801 11.963 1.00 43.38 382 ARG A C 1
ATOM 2998 O O . ARG A 1 382 ? 20.251 2.603 11.640 1.00 43.38 382 ARG A O 1
ATOM 3005 N N . SER A 1 383 ? 22.428 2.037 11.852 1.00 39.94 383 SER A N 1
ATOM 3006 C CA . SER A 1 383 ? 22.953 3.238 11.213 1.00 39.94 383 SER A CA 1
ATOM 3007 C C . SER A 1 383 ? 22.220 3.402 9.894 1.00 39.94 383 SER A C 1
ATOM 3009 O O . SER A 1 383 ? 22.334 2.536 9.020 1.00 39.94 383 SER A O 1
ATOM 3011 N N . GLU A 1 384 ? 21.421 4.459 9.791 1.00 38.06 384 GLU A N 1
ATOM 3012 C CA . GLU A 1 384 ? 20.862 4.892 8.530 1.00 38.06 384 GLU A CA 1
ATOM 3013 C C . GLU A 1 384 ? 22.042 4.974 7.573 1.00 38.06 384 GLU A C 1
ATOM 3015 O O . GLU A 1 384 ? 22.951 5.794 7.738 1.00 38.06 384 GLU A O 1
ATOM 3020 N N . HIS A 1 385 ? 22.078 4.067 6.601 1.00 42.12 385 HIS A N 1
ATOM 3021 C CA . HIS A 1 385 ? 22.893 4.271 5.428 1.00 42.12 385 HIS A CA 1
ATOM 3022 C C . HIS A 1 385 ? 22.278 5.482 4.737 1.00 42.12 385 HIS A C 1
ATOM 3024 O O . HIS A 1 385 ? 21.434 5.344 3.854 1.00 42.12 385 HIS A O 1
ATOM 3030 N N . LYS A 1 386 ? 22.691 6.682 5.175 1.00 40.44 386 LYS A N 1
ATOM 3031 C CA . LYS A 1 386 ? 22.676 7.876 4.344 1.00 40.44 386 LYS A CA 1
ATOM 3032 C C . LYS A 1 386 ? 23.183 7.395 2.999 1.00 40.44 386 LYS A C 1
ATOM 3034 O O . LYS A 1 386 ? 24.277 6.826 2.936 1.00 40.44 386 LYS A O 1
ATOM 3039 N N . GLN A 1 387 ? 22.346 7.519 1.977 1.00 46.84 387 GLN A N 1
ATOM 3040 C CA . GLN A 1 387 ? 22.739 7.295 0.599 1.00 46.84 387 GLN A CA 1
ATOM 3041 C C . GLN A 1 387 ? 23.909 8.242 0.341 1.00 46.84 387 GLN A C 1
ATOM 3043 O O . GLN A 1 387 ? 23.718 9.413 0.032 1.00 46.84 387 GLN A O 1
ATOM 3048 N N . GLN A 1 388 ? 25.131 7.773 0.587 1.00 45.81 388 GLN A N 1
ATOM 3049 C CA . GLN A 1 388 ? 26.305 8.504 0.177 1.00 45.81 388 GLN A CA 1
ATOM 3050 C C . GLN A 1 388 ? 26.319 8.384 -1.341 1.00 45.81 388 GLN A C 1
ATOM 3052 O O . GLN A 1 388 ? 26.305 7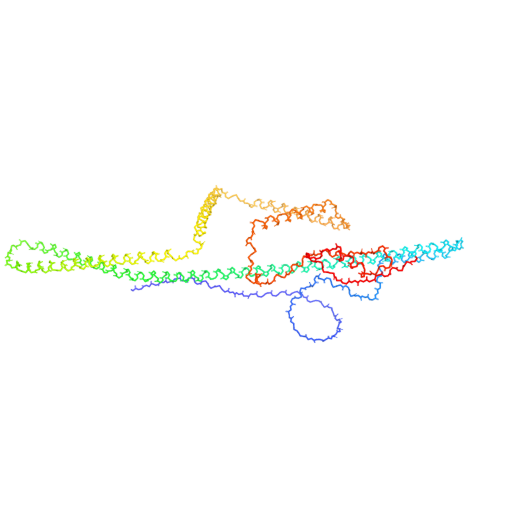.258 -1.854 1.00 45.81 388 GLN A O 1
ATOM 3057 N N . PRO A 1 389 ? 26.295 9.500 -2.079 1.00 41.69 389 PRO A N 1
ATOM 3058 C CA . PRO A 1 389 ? 26.552 9.429 -3.497 1.00 41.69 389 PRO A CA 1
ATOM 3059 C C . PRO A 1 389 ? 27.965 8.857 -3.650 1.00 41.69 389 PRO A C 1
ATOM 3061 O O . PRO A 1 389 ? 28.944 9.441 -3.187 1.00 41.69 389 PRO A O 1
ATOM 3064 N N . ASN A 1 390 ? 28.066 7.659 -4.230 1.00 48.00 390 ASN A N 1
ATOM 3065 C CA . ASN A 1 390 ? 29.337 6.990 -4.493 1.00 48.00 390 ASN A CA 1
ATOM 3066 C C . ASN A 1 390 ? 30.078 7.741 -5.612 1.00 48.00 390 ASN A C 1
ATOM 3068 O O . ASN A 1 390 ? 30.151 7.276 -6.749 1.00 48.00 390 ASN A O 1
ATOM 3072 N N . HIS A 1 391 ? 30.609 8.925 -5.319 1.00 57.50 391 HIS A N 1
ATOM 3073 C CA . HIS A 1 391 ? 31.494 9.633 -6.231 1.00 57.50 391 HIS A CA 1
ATOM 3074 C C . HIS A 1 391 ? 32.864 8.949 -6.204 1.00 57.50 391 HIS A C 1
ATOM 3076 O O . HIS A 1 391 ? 33.551 8.926 -5.185 1.00 57.50 391 HIS A O 1
ATOM 3082 N N . THR A 1 392 ? 33.264 8.362 -7.333 1.00 65.31 392 THR A N 1
ATOM 3083 C CA . THR A 1 392 ? 34.615 7.811 -7.488 1.00 65.31 392 THR A CA 1
ATOM 3084 C C . THR A 1 392 ? 35.561 8.948 -7.858 1.00 65.31 392 THR A C 1
ATOM 3086 O O . THR A 1 392 ? 35.509 9.455 -8.975 1.00 65.31 392 THR A O 1
ATOM 3089 N N . LEU A 1 393 ? 36.425 9.353 -6.927 1.00 65.56 393 LEU A N 1
ATOM 3090 C CA . LEU A 1 393 ? 37.481 10.333 -7.184 1.00 65.56 393 LEU A CA 1
ATOM 3091 C C . LEU A 1 393 ? 38.749 9.614 -7.656 1.00 65.56 393 LEU A C 1
ATOM 3093 O O . LEU A 1 393 ? 39.304 8.778 -6.943 1.00 65.56 393 LEU A O 1
ATOM 3097 N N . ILE A 1 394 ? 39.213 9.944 -8.862 1.00 76.31 394 ILE A N 1
ATOM 3098 C CA . ILE A 1 394 ? 40.498 9.475 -9.389 1.00 76.31 394 ILE A CA 1
ATOM 3099 C C . ILE A 1 394 ? 41.549 10.527 -9.044 1.00 76.31 394 ILE A C 1
ATOM 3101 O O . ILE A 1 394 ? 41.455 11.667 -9.488 1.00 76.31 394 ILE A O 1
ATOM 3105 N N . ILE A 1 395 ? 42.548 10.139 -8.252 1.00 73.44 395 ILE A N 1
ATOM 3106 C CA . ILE A 1 395 ? 43.615 11.032 -7.793 1.00 73.44 395 ILE A CA 1
ATOM 3107 C C . ILE A 1 395 ? 44.944 10.523 -8.347 1.00 73.44 395 ILE A C 1
ATOM 3109 O O . ILE A 1 395 ? 45.311 9.368 -8.135 1.00 73.44 395 ILE A O 1
ATOM 3113 N N . SER A 1 396 ? 45.672 11.390 -9.048 1.00 78.94 396 SER A N 1
ATOM 3114 C CA . SER A 1 396 ? 46.996 11.104 -9.607 1.00 78.94 396 SER A CA 1
ATOM 3115 C C . SER A 1 396 ? 48.049 12.034 -9.013 1.00 78.94 396 SER A C 1
ATOM 3117 O O . SER A 1 396 ? 47.815 13.235 -8.881 1.00 78.94 396 SER A O 1
ATOM 3119 N N . SER A 1 397 ? 49.229 11.496 -8.704 1.00 80.38 397 SER A N 1
ATOM 3120 C CA . SER A 1 397 ? 50.391 12.312 -8.342 1.00 80.38 397 SER A CA 1
ATOM 3121 C C . SER A 1 397 ? 51.006 12.968 -9.579 1.00 80.38 397 SER A C 1
ATOM 3123 O O . SER A 1 397 ? 51.022 12.363 -10.650 1.00 80.38 397 SER A O 1
ATOM 3125 N N . ARG A 1 398 ? 51.563 14.175 -9.423 1.00 78.94 398 ARG A N 1
ATOM 3126 C CA . ARG A 1 398 ? 52.419 14.805 -10.448 1.00 78.94 398 ARG A CA 1
ATOM 3127 C C . ARG A 1 398 ? 53.809 14.162 -10.522 1.00 78.94 398 ARG A C 1
ATOM 3129 O O . ARG A 1 398 ? 54.479 14.298 -11.540 1.00 78.94 398 ARG A O 1
ATOM 3136 N N . ASP A 1 399 ? 54.207 13.430 -9.482 1.00 77.12 399 ASP A N 1
ATOM 3137 C CA . ASP A 1 399 ? 55.504 12.764 -9.419 1.00 77.12 399 ASP A CA 1
ATOM 3138 C C . ASP A 1 399 ? 55.425 11.346 -10.012 1.00 77.12 399 ASP A C 1
ATOM 3140 O O . ASP A 1 399 ? 54.720 10.495 -9.461 1.00 77.12 399 ASP A O 1
ATOM 3144 N N . PRO A 1 400 ? 56.187 11.028 -11.076 1.00 73.06 400 PRO A N 1
ATOM 3145 C CA . PRO A 1 400 ? 56.117 9.728 -11.753 1.00 73.06 400 PRO A CA 1
ATOM 3146 C C . PRO A 1 400 ? 56.697 8.568 -10.927 1.00 73.06 400 PRO A C 1
ATOM 3148 O O . PRO A 1 400 ? 56.471 7.407 -11.254 1.00 73.06 400 PRO A O 1
ATOM 3151 N N . LYS A 1 401 ? 57.438 8.866 -9.850 1.00 79.06 401 LYS A N 1
ATOM 3152 C CA . LYS A 1 401 ? 57.980 7.875 -8.902 1.00 79.06 401 LYS A CA 1
ATOM 3153 C C . LYS A 1 401 ? 57.061 7.625 -7.700 1.00 79.06 401 LYS A C 1
ATOM 3155 O O . LYS A 1 401 ? 57.392 6.814 -6.840 1.00 79.06 401 LYS A O 1
ATOM 3160 N N . ALA A 1 402 ? 55.939 8.339 -7.595 1.00 77.25 402 ALA A N 1
ATOM 3161 C CA . ALA A 1 402 ? 55.030 8.184 -6.470 1.00 77.25 402 ALA A CA 1
ATOM 3162 C C . ALA A 1 402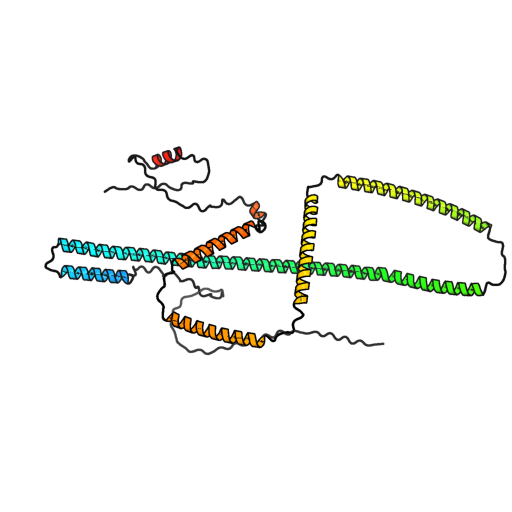 ? 54.163 6.931 -6.639 1.00 77.25 402 ALA A C 1
ATOM 3164 O O . ALA A 1 402 ? 53.314 6.851 -7.525 1.00 77.25 402 ALA A O 1
ATOM 3165 N N . THR A 1 403 ? 54.351 5.960 -5.748 1.00 80.19 403 THR A N 1
ATOM 3166 C CA . THR A 1 403 ? 53.476 4.790 -5.631 1.00 80.19 403 THR A CA 1
ATOM 3167 C C . THR A 1 403 ? 52.115 5.200 -5.058 1.00 80.19 403 THR A C 1
ATOM 3169 O O . THR A 1 403 ? 52.002 6.217 -4.369 1.00 80.19 403 THR A O 1
ATOM 3172 N N . SER A 1 404 ? 51.075 4.393 -5.287 1.00 77.88 404 SER A N 1
ATOM 3173 C CA . SER A 1 404 ? 49.733 4.605 -4.718 1.00 77.88 404 SER A CA 1
ATOM 3174 C C . SER A 1 404 ? 49.752 4.842 -3.207 1.00 77.88 404 SER A C 1
ATOM 3176 O O . SER A 1 404 ? 48.991 5.663 -2.702 1.00 77.88 404 SER A O 1
ATOM 3178 N N . ASP A 1 405 ? 50.662 4.181 -2.492 1.00 76.25 405 ASP A N 1
ATOM 3179 C CA . ASP A 1 405 ? 50.771 4.296 -1.038 1.00 76.25 405 ASP A CA 1
ATOM 3180 C C . ASP A 1 405 ? 51.338 5.649 -0.596 1.00 76.25 405 ASP A C 1
ATOM 3182 O O . ASP A 1 405 ? 50.900 6.184 0.419 1.00 76.25 405 ASP A O 1
ATOM 3186 N N . ASN A 1 406 ? 52.224 6.257 -1.394 1.00 80.56 406 ASN A N 1
ATOM 3187 C CA . ASN A 1 406 ? 52.752 7.605 -1.146 1.00 80.56 406 ASN A CA 1
ATOM 3188 C C . ASN A 1 406 ? 51.668 8.671 -1.341 1.00 80.56 406 ASN A C 1
ATOM 3190 O O . ASN A 1 406 ? 51.612 9.662 -0.617 1.00 80.56 406 ASN A O 1
ATOM 3194 N N . VAL A 1 407 ? 50.782 8.460 -2.318 1.00 79.00 407 VAL A N 1
ATOM 3195 C CA . VAL A 1 407 ? 49.627 9.338 -2.547 1.00 79.00 407 VAL A CA 1
ATOM 3196 C C . VAL A 1 407 ? 48.640 9.214 -1.386 1.00 79.00 407 VAL A C 1
ATOM 3198 O O . VAL A 1 407 ? 48.174 10.222 -0.861 1.00 79.00 407 VAL A O 1
ATOM 3201 N N . LEU A 1 408 ? 48.378 7.989 -0.925 1.00 77.44 408 LEU A N 1
ATOM 3202 C CA . LEU A 1 408 ? 47.467 7.727 0.188 1.00 77.44 408 LEU A CA 1
ATOM 3203 C C . LEU A 1 408 ? 47.987 8.256 1.528 1.00 77.44 408 LEU A C 1
ATOM 3205 O O . LEU A 1 408 ? 47.204 8.822 2.287 1.00 77.44 408 LEU A O 1
ATOM 3209 N N . THR A 1 409 ? 49.277 8.102 1.839 1.00 79.44 409 THR A N 1
ATOM 3210 C CA . THR A 1 409 ? 49.861 8.649 3.076 1.00 79.44 409 THR A CA 1
ATOM 3211 C C . THR A 1 409 ? 49.811 10.169 3.090 1.00 79.44 409 THR A C 1
ATOM 3213 O O . THR A 1 409 ? 49.431 10.745 4.107 1.00 79.44 409 THR A O 1
ATOM 3216 N N . LYS A 1 410 ? 50.079 10.818 1.952 1.00 80.38 410 LYS A N 1
ATOM 3217 C CA . LYS A 1 410 ? 49.972 12.274 1.830 1.00 80.38 410 LYS A CA 1
ATOM 3218 C C . LYS A 1 410 ? 48.532 12.749 2.045 1.00 80.38 410 LYS A C 1
ATOM 3220 O O . LYS A 1 410 ? 48.317 13.620 2.879 1.00 80.38 410 LYS A O 1
ATOM 3225 N N . ILE A 1 411 ? 47.550 12.097 1.415 1.00 77.44 411 ILE A N 1
ATOM 3226 C CA . ILE A 1 411 ? 46.117 12.392 1.606 1.00 77.44 411 ILE A CA 1
ATOM 3227 C C . ILE A 1 411 ? 45.694 12.207 3.070 1.00 77.44 411 ILE A C 1
ATOM 3229 O O . ILE A 1 411 ? 45.017 13.070 3.624 1.00 77.44 411 ILE A O 1
ATOM 3233 N N . ARG A 1 412 ? 46.120 11.113 3.714 1.00 74.12 412 ARG A N 1
ATOM 3234 C CA . ARG A 1 412 ? 45.828 10.836 5.132 1.00 74.12 412 ARG A CA 1
ATOM 3235 C C . ARG A 1 412 ? 46.477 11.840 6.081 1.00 74.12 412 ARG A C 1
ATOM 3237 O O . ARG A 1 412 ? 45.901 12.121 7.119 1.00 74.12 412 ARG A O 1
ATOM 3244 N N . SER A 1 413 ? 47.658 12.360 5.744 1.00 75.12 413 SER A N 1
ATOM 3245 C CA . SER A 1 413 ? 48.329 13.386 6.552 1.00 75.12 413 SER A CA 1
ATOM 3246 C C . SER A 1 413 ? 47.695 14.771 6.412 1.00 75.12 413 SER A C 1
ATOM 3248 O O . SER A 1 413 ? 47.786 15.574 7.332 1.00 75.12 413 SER A O 1
ATOM 3250 N N . THR A 1 414 ? 47.045 15.055 5.277 1.00 73.25 414 THR A N 1
ATOM 3251 C CA . THR A 1 414 ? 46.417 16.357 5.000 1.00 73.25 414 THR A CA 1
ATOM 3252 C C . THR A 1 414 ? 44.937 16.423 5.371 1.00 73.25 414 THR A C 1
ATOM 3254 O O . THR A 1 414 ? 44.412 17.516 5.551 1.00 73.25 414 THR A O 1
ATOM 3257 N N . LEU A 1 415 ? 44.248 15.281 5.452 1.00 68.88 415 LEU A N 1
ATOM 3258 C CA . LEU A 1 415 ? 42.839 15.198 5.840 1.00 68.88 415 LEU A CA 1
ATOM 3259 C C . LEU A 1 415 ? 42.740 14.662 7.270 1.00 68.88 415 LEU A C 1
ATOM 3261 O O . LEU A 1 415 ? 43.074 13.508 7.523 1.00 68.88 415 LEU A O 1
ATOM 3265 N N . ASP A 1 416 ? 42.269 15.492 8.199 1.00 55.44 416 ASP A N 1
ATOM 3266 C CA . ASP A 1 416 ? 42.087 15.107 9.599 1.00 55.44 416 ASP A CA 1
ATOM 3267 C C . ASP A 1 416 ? 40.825 14.232 9.752 1.00 55.44 416 ASP A C 1
ATOM 3269 O O . ASP A 1 416 ? 39.692 14.706 9.676 1.00 55.44 416 ASP A O 1
ATOM 3273 N N . LEU A 1 417 ? 41.006 12.914 9.897 1.00 57.25 417 LEU A N 1
ATOM 3274 C CA . LEU A 1 417 ? 39.932 11.905 9.817 1.00 57.25 417 LEU A CA 1
ATOM 3275 C C . LEU A 1 417 ? 39.224 11.613 11.157 1.00 57.25 417 LEU A C 1
ATOM 3277 O O . LEU A 1 417 ? 38.592 10.567 11.308 1.00 57.25 417 LEU A O 1
ATOM 3281 N N . LYS A 1 418 ? 39.306 12.505 12.151 1.00 51.22 418 LYS A N 1
ATOM 3282 C CA . LYS A 1 418 ? 38.683 12.294 13.475 1.00 51.22 418 LYS A CA 1
ATOM 3283 C C . LYS A 1 418 ? 37.199 12.691 13.586 1.00 51.22 418 LYS A C 1
ATOM 3285 O O . LYS A 1 418 ? 36.622 12.549 14.659 1.00 51.22 418 LYS A O 1
ATOM 3290 N N . SER A 1 419 ? 36.540 13.102 12.502 1.00 39.06 419 SER A N 1
ATOM 3291 C CA . SER A 1 419 ? 35.074 13.276 12.442 1.00 39.06 419 SER A CA 1
ATOM 3292 C C . SER A 1 419 ? 34.496 12.674 11.141 1.00 39.06 419 SER A C 1
ATOM 3294 O O . SER A 1 419 ? 35.238 12.458 10.184 1.00 39.06 419 SER A O 1
ATOM 3296 N N . PRO A 1 420 ? 33.229 12.216 11.135 1.00 52.06 420 PRO A N 1
ATOM 3297 C CA . PRO A 1 420 ? 32.922 10.819 10.818 1.00 52.06 420 PRO A CA 1
ATOM 3298 C C . PRO A 1 420 ? 32.600 10.540 9.339 1.00 52.06 420 PRO A C 1
ATOM 3300 O O . PRO A 1 420 ? 31.906 11.310 8.683 1.00 52.06 420 PRO A O 1
ATOM 3303 N N . GLY A 1 421 ? 32.973 9.342 8.865 1.00 43.47 421 GLY A N 1
ATOM 3304 C CA . GLY A 1 421 ? 32.178 8.619 7.859 1.00 43.47 421 GLY A CA 1
ATOM 3305 C C . GLY A 1 421 ? 32.849 8.188 6.550 1.00 43.47 421 GLY A C 1
ATOM 3306 O O . GLY A 1 421 ? 32.177 7.541 5.749 1.00 43.47 421 GLY A O 1
ATOM 3307 N N . LEU A 1 422 ? 34.131 8.480 6.305 1.00 46.84 422 LEU A N 1
ATOM 3308 C CA . LEU A 1 422 ? 34.814 8.009 5.090 1.00 46.84 422 LEU A CA 1
ATOM 3309 C C . LEU A 1 422 ? 35.503 6.653 5.309 1.00 46.84 422 LEU A C 1
ATOM 3311 O O . LEU A 1 422 ? 36.640 6.573 5.769 1.00 46.84 422 LEU A O 1
ATOM 3315 N N . GLY A 1 423 ? 34.821 5.569 4.939 1.00 48.06 423 GLY A N 1
ATOM 3316 C CA . GLY A 1 423 ? 35.424 4.239 4.822 1.00 48.06 423 GLY A CA 1
ATOM 3317 C C . GLY A 1 423 ? 35.932 3.983 3.402 1.00 48.06 423 GLY A C 1
ATOM 3318 O O . GLY A 1 423 ? 35.130 3.811 2.488 1.00 48.06 423 GLY A O 1
ATOM 3319 N N . TRP A 1 424 ? 37.252 3.916 3.197 1.00 51.47 424 TRP A N 1
ATOM 3320 C CA . TRP A 1 424 ? 37.830 3.588 1.884 1.00 51.47 424 TRP A CA 1
ATOM 3321 C C . TRP A 1 424 ? 37.830 2.070 1.636 1.00 51.47 424 TRP A C 1
ATOM 3323 O O . TRP A 1 424 ? 38.415 1.313 2.414 1.00 51.47 424 TRP A O 1
ATOM 3333 N N . LYS A 1 425 ? 37.234 1.608 0.526 1.00 43.31 425 LYS A N 1
ATOM 3334 C CA . LYS A 1 425 ? 37.283 0.202 0.082 1.00 43.31 425 LYS A CA 1
ATOM 3335 C C . LYS A 1 425 ? 38.036 0.071 -1.251 1.00 43.31 425 LYS A C 1
ATOM 3337 O O . LYS A 1 425 ? 37.536 0.487 -2.286 1.00 43.31 425 LYS A O 1
ATOM 3342 N N . ARG A 1 426 ? 39.192 -0.611 -1.187 1.00 45.69 426 ARG A N 1
ATOM 3343 C CA . ARG A 1 426 ? 40.118 -1.036 -2.267 1.00 45.69 426 ARG A CA 1
ATOM 3344 C C . ARG A 1 426 ? 40.907 0.057 -3.004 1.00 45.69 426 ARG A C 1
ATOM 3346 O O . ARG A 1 426 ? 40.374 1.066 -3.442 1.00 45.69 426 ARG A O 1
ATOM 3353 N N . SER A 1 427 ? 42.201 -0.205 -3.181 1.00 46.16 427 SER A N 1
ATOM 3354 C CA . SER A 1 427 ? 43.104 0.471 -4.115 1.00 46.16 427 SER A CA 1
ATOM 3355 C C . SER A 1 427 ? 43.371 -0.457 -5.306 1.00 46.16 427 SER A C 1
ATOM 3357 O O . SER A 1 427 ? 43.498 -1.670 -5.144 1.00 46.16 427 SER A O 1
ATOM 3359 N N . GLY A 1 428 ? 43.417 0.097 -6.517 1.00 45.31 428 GLY A N 1
ATOM 3360 C CA . GLY A 1 428 ? 43.761 -0.632 -7.738 1.00 45.31 428 GLY A CA 1
ATOM 3361 C C . GLY A 1 428 ? 44.741 0.187 -8.568 1.00 45.31 428 GLY A C 1
ATOM 3362 O O . GLY A 1 428 ? 44.479 1.354 -8.856 1.00 45.31 428 GLY A O 1
ATOM 3363 N N . LYS A 1 429 ? 45.880 -0.410 -8.933 1.00 39.38 429 LYS A N 1
ATOM 3364 C CA . LYS A 1 429 ? 46.898 0.212 -9.786 1.00 39.38 429 LYS A CA 1
ATOM 336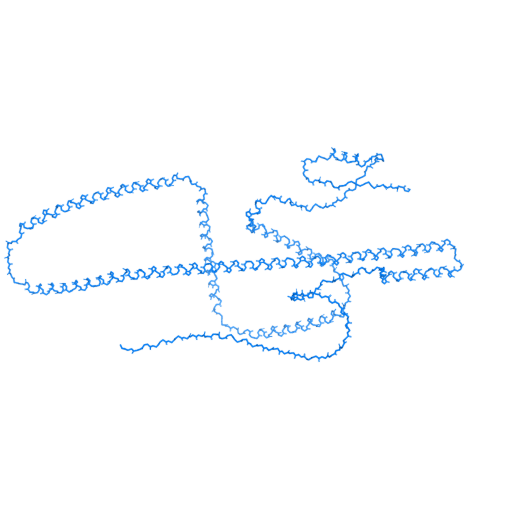5 C C . LYS A 1 429 ? 46.429 0.120 -11.243 1.00 39.38 429 LYS A C 1
ATOM 3367 O O . LYS A 1 429 ? 46.259 -0.980 -11.759 1.00 39.38 429 LYS A O 1
ATOM 3372 N N . ARG A 1 430 ? 46.204 1.257 -11.908 1.00 41.66 430 ARG A N 1
ATOM 3373 C CA . ARG A 1 430 ? 46.059 1.309 -13.372 1.00 41.66 430 ARG A CA 1
ATOM 3374 C C . ARG A 1 430 ? 47.363 1.822 -13.960 1.00 41.66 430 ARG A C 1
ATOM 3376 O O . ARG A 1 430 ? 47.730 2.972 -13.753 1.00 41.66 430 ARG A O 1
ATOM 3383 N N . GLU A 1 431 ? 48.067 0.941 -14.653 1.00 34.22 431 GLU A N 1
ATOM 3384 C CA . GLU A 1 431 ? 49.286 1.271 -15.380 1.00 34.22 431 GLU A CA 1
ATOM 3385 C C . GLU A 1 431 ? 48.884 1.858 -16.737 1.00 34.22 431 GLU A C 1
ATOM 3387 O O . GLU A 1 431 ? 48.440 1.149 -17.637 1.00 34.22 431 GLU A O 1
ATOM 3392 N N . THR A 1 432 ? 48.976 3.179 -16.878 1.00 41.06 432 THR A N 1
ATOM 3393 C CA . THR A 1 432 ? 48.878 3.824 -18.189 1.00 41.06 432 THR A CA 1
ATOM 3394 C C . THR A 1 432 ? 50.206 3.633 -18.910 1.00 41.06 432 THR A C 1
ATOM 3396 O O . THR A 1 432 ? 51.159 4.369 -18.649 1.00 41.06 432 THR A O 1
ATOM 3399 N N . LYS A 1 433 ? 50.276 2.649 -19.814 1.00 36.88 433 LYS A N 1
ATOM 3400 C CA . LYS A 1 433 ? 51.303 2.632 -20.861 1.00 36.88 433 LYS A CA 1
ATOM 3401 C C . LYS A 1 433 ? 51.064 3.859 -21.741 1.00 36.88 433 LYS A C 1
ATOM 3403 O O . LYS A 1 433 ? 50.023 3.951 -22.386 1.00 36.88 433 LYS A O 1
ATOM 3408 N N . ARG A 1 434 ? 51.981 4.825 -21.695 1.00 35.50 434 ARG A N 1
ATOM 3409 C CA . ARG A 1 434 ? 52.032 5.906 -22.682 1.00 35.50 434 ARG A CA 1
ATOM 3410 C C . ARG A 1 434 ? 52.676 5.342 -23.947 1.00 35.50 434 ARG A C 1
ATOM 3412 O O . ARG A 1 434 ? 53.775 4.795 -23.852 1.00 35.50 434 ARG A O 1
ATOM 3419 N N . SER A 1 435 ? 51.945 5.429 -25.055 1.00 33.81 435 SER A N 1
ATOM 3420 C CA . SER A 1 435 ? 52.477 5.342 -26.417 1.00 33.81 435 SER A CA 1
ATOM 3421 C C . SER A 1 435 ? 53.330 6.560 -26.739 1.00 33.81 435 SER A C 1
ATOM 3423 O O . SER A 1 435 ? 53.032 7.636 -26.164 1.00 33.81 435 SER A O 1
#

Secondary structure (DSSP, 8-state):
--------------------------------------------------S--PPP--SS----HHHHHHHHHHHHHHHHHHH-TTS-HHHHHHHHHHHHHHHHHHHHHHHHHHHHHHHHHHHHHHHHHHHHHHHHHHHHHHHHHHHHHHHHHHHHHHHHHHHHHHHHHHHHHHHHHHHHHHHHHHHHHHHHHHHHHHHHHHHHH--S-------HHHHHHHHHHHHHHHHHHHHHHHHHHHHHHHHHHHHHHHHHHHHTS---TTHHHHHHHHHHHHHHHHHHHHHHHHHHHHHHHTTSS-----HHHHHHHHHHHHHHHHHHHHHHHHHHT----PPPPHHHHHHHHHHHHHHHHHHHHHHHH-TTS----HHHHHS------------------S-TT--HHHHHHHHHHHS---SS---------------